Protein AF-A0A3D4CWJ9-F1 (afdb_monomer_lite)

Secondary structure (DSSP, 8-state):
-HHHHHHHHHHHHHTT-HHHHHHHHHHHHHHS-S-HHHHHHHHHHHHHHHHHHHHTT-HHHHHHHHHHHGGGG-SGGGHHHHHHHHHHHHHHHHHTT-HHHHHHHHHHHHT-TTS-HHHHHHHHHHHHT-----------EEEEETTEEEEEETTTEEEEEE--S-STTEEEESSS-SEEEEEETTT-TT----GGGGS-S-EEEE--TT--------EEEEEEEE-SS-EEEEEEETTSTTT-EEEEEE-TTSEEEEEEE--SPPPTT--EEEEEEEE--SS--SEEEEETTTTEEPPTT----SSPEEEE-----TTS-----EEEE--TT----------S--SSEEEEEEE-TT-SBTTBEEEEEEE--TT--SHHHHHHHHHHHHSPPEEEEEEEEE----TT-SSSSSEETTTTEEEEEEEEEEEEE-TTS-EES-EEEEES-SS-S---EEETTEEPPTTSEEEEESSSSEEEEEE-SEE-TT-EEEEEE-

Foldseek 3Di:
DLVVLLLVLVVCVVVVNLVVSLVSLVVVLVVQDPDLVCLLSNLVSLQSNLVSCLVVVNNVSSLVSLVVSLVSQPDLLQLLVNLVSLLVNLLSCVVVVNNVSSVVSLVCNCPPPSHDNLSSVVSVCSSVVHPPPCPFQQFWDWDDDAQWIWTDRQLAKIWTFGFHDDPPQKGKGQDLDRTDFIAGCNQRVSRRDGLCVFPDDWDKDKPDVPDDDPPRGIKIKGWPFDDRAWTKIKIARPVCRQAWIWIWIAGSQQKIKIKIATHDDDDPDTWIKIKGKGFDDPPPFAWFKADLVVRDTDDAQDWAFFFIKIWGDPPRPDRPDPSFGKIKGFAGPQRWGQGFDFDPDPDRMTIGMTISVSAFAPRMGMMMIGGHDPVPSDSVVSSLVSCCLHPPWDKDFDQWAQAQPPPQNGPSRQQRRRNRAGEIEEGFKMKTFRAQHKHAWHKYKYFQYPDDDFFFKAKPNHGDDPSQWDWDDRDRGIIMITGHGIQGHRGMIMIGGD

Radius of gyration: 24.22 Å; chains: 1; bounding box: 71×52×70 Å

pLDDT: mean 76.11, std 17.02, range [34.53, 97.31]

Structure (mmCIF, N/CA/C/O backbone):
data_AF-A0A3D4CWJ9-F1
#
_entry.id   AF-A0A3D4CWJ9-F1
#
loop_
_atom_site.group_PDB
_atom_site.id
_atom_site.type_symbol
_atom_site.label_atom_id
_atom_site.label_alt_id
_atom_site.label_comp_id
_atom_site.label_asym_id
_atom_site.label_entity_id
_atom_site.label_seq_id
_atom_site.pdbx_PDB_ins_code
_atom_site.Cartn_x
_atom_site.Cartn_y
_atom_site.Cartn_z
_atom_site.occupancy
_atom_site.B_iso_or_equiv
_atom_site.auth_seq_id
_atom_site.auth_comp_id
_atom_site.auth_asym_id
_atom_site.auth_atom_id
_atom_site.pdbx_PDB_model_num
ATOM 1 N N . LEU A 1 1 ? 0.933 -3.999 29.091 1.00 61.34 1 LEU A N 1
ATOM 2 C CA . LEU A 1 1 ? -0.289 -4.318 29.863 1.00 61.34 1 LEU A CA 1
ATOM 3 C C . LEU A 1 1 ? -1.547 -4.002 29.061 1.00 61.34 1 LEU A C 1
ATOM 5 O O . LEU A 1 1 ? -2.254 -4.938 28.734 1.00 61.34 1 LEU A O 1
ATOM 9 N N . ALA A 1 2 ? -1.788 -2.756 28.640 1.00 64.12 2 ALA A N 1
ATOM 10 C CA . ALA A 1 2 ? -3.025 -2.423 27.921 1.00 64.12 2 ALA A CA 1
ATOM 11 C C . ALA A 1 2 ? -3.238 -3.139 26.573 1.00 64.12 2 ALA A C 1
ATOM 13 O O . ALA A 1 2 ? -4.336 -3.617 26.319 1.00 64.12 2 ALA A O 1
ATOM 14 N N . LEU A 1 3 ? -2.191 -3.301 25.755 1.00 63.56 3 LEU A N 1
ATOM 15 C CA . LEU A 1 3 ? -2.277 -4.101 24.521 1.00 63.56 3 LEU A CA 1
ATOM 16 C C . LEU A 1 3 ? -2.642 -5.571 24.803 1.00 63.56 3 LEU A C 1
ATOM 18 O O . LEU A 1 3 ? -3.486 -6.137 24.122 1.00 63.56 3 LEU A O 1
ATOM 22 N N . ILE A 1 4 ? -2.093 -6.152 25.877 1.00 64.56 4 ILE A N 1
ATOM 23 C CA . ILE A 1 4 ? -2.408 -7.525 26.312 1.00 64.56 4 ILE A CA 1
ATOM 24 C C . ILE A 1 4 ? -3.885 -7.643 26.689 1.00 64.56 4 ILE A C 1
ATOM 26 O O . ILE A 1 4 ? -4.544 -8.615 26.340 1.00 64.56 4 ILE A O 1
ATOM 30 N N . ALA A 1 5 ? -4.407 -6.663 27.427 1.00 70.12 5 ALA A N 1
ATOM 31 C CA . ALA A 1 5 ? -5.802 -6.684 27.840 1.00 70.12 5 ALA A CA 1
ATOM 32 C C . ALA A 1 5 ? -6.750 -6.502 26.654 1.00 70.12 5 ALA A C 1
ATOM 34 O O . ALA A 1 5 ? -7.782 -7.159 26.616 1.00 70.12 5 ALA A O 1
ATOM 35 N N . LEU A 1 6 ? -6.385 -5.687 25.657 1.00 72.12 6 LEU A N 1
ATOM 36 C CA . LEU A 1 6 ? -7.125 -5.598 24.395 1.00 72.12 6 LEU A CA 1
ATOM 37 C C . LEU A 1 6 ? -7.187 -6.957 23.677 1.00 72.12 6 LEU A C 1
ATOM 39 O O . LEU A 1 6 ? -8.266 -7.376 23.262 1.00 72.12 6 LEU A O 1
ATOM 43 N N . GLU A 1 7 ? -6.062 -7.672 23.582 1.00 64.94 7 GLU A N 1
ATOM 44 C CA . GLU A 1 7 ? -6.007 -9.018 22.988 1.00 64.94 7 GLU A CA 1
ATOM 45 C C . GLU A 1 7 ? -6.867 -10.025 23.764 1.00 64.94 7 GLU A C 1
ATOM 47 O O . GLU A 1 7 ? -7.650 -10.786 23.189 1.00 64.94 7 GLU A O 1
ATOM 52 N N . ARG A 1 8 ? -6.740 -10.023 25.093 1.00 71.94 8 ARG A N 1
ATOM 53 C CA . ARG A 1 8 ? -7.455 -10.958 25.961 1.00 71.94 8 ARG A CA 1
ATOM 54 C C . ARG A 1 8 ? -8.953 -10.683 25.997 1.00 71.94 8 ARG A C 1
ATOM 56 O O . ARG A 1 8 ? -9.730 -11.635 25.987 1.00 71.94 8 ARG A O 1
ATOM 63 N N . ALA A 1 9 ? -9.364 -9.418 25.983 1.00 76.12 9 ALA A N 1
ATOM 64 C CA . ALA A 1 9 ? -10.767 -9.028 25.936 1.00 76.12 9 ALA A CA 1
ATOM 65 C C . ALA A 1 9 ? -11.474 -9.567 24.684 1.00 76.12 9 ALA A C 1
ATOM 67 O O . ALA A 1 9 ? -12.615 -10.017 24.770 1.00 76.12 9 ALA A O 1
ATOM 68 N N . GLU A 1 10 ? -10.794 -9.596 23.537 1.00 68.38 10 GLU A N 1
ATOM 69 C CA . GLU A 1 10 ? -11.353 -10.165 22.308 1.00 68.38 10 GLU A CA 1
ATOM 70 C C . GLU A 1 10 ? -11.470 -11.691 22.372 1.00 68.38 10 GLU A C 1
ATOM 72 O O . GLU A 1 10 ? -12.511 -12.244 22.022 1.00 68.38 10 GLU A O 1
ATOM 77 N N . LEU A 1 11 ? -10.440 -12.381 22.871 1.00 73.44 11 LEU A N 1
ATOM 78 C CA . LEU A 1 11 ? -10.494 -13.829 23.108 1.00 73.44 11 LEU A CA 1
ATOM 79 C C . LEU A 1 11 ? -11.645 -14.194 24.050 1.00 73.44 11 LEU A C 1
ATOM 81 O O . LEU A 1 11 ? -12.435 -15.091 23.768 1.00 73.44 11 LEU A O 1
ATOM 85 N N . LEU A 1 12 ? -11.775 -13.465 25.158 1.00 78.81 12 LEU A N 1
ATOM 86 C CA . LEU A 1 12 ? -12.877 -13.635 26.099 1.00 78.81 12 LEU A CA 1
ATOM 87 C C . LEU A 1 12 ? -14.226 -13.367 25.427 1.00 78.81 12 LEU A C 1
ATOM 89 O O . LEU A 1 12 ? -15.170 -14.123 25.645 1.00 78.81 12 LEU A O 1
ATOM 93 N N . HIS A 1 13 ? -14.316 -12.351 24.570 1.00 78.25 13 HIS A N 1
ATOM 94 C CA . HIS A 1 13 ? -15.526 -12.075 23.807 1.00 78.25 13 HIS A CA 1
ATOM 95 C C . HIS A 1 13 ? -15.912 -13.228 22.868 1.00 78.25 13 HIS A C 1
ATOM 97 O O . HIS A 1 13 ? -17.069 -13.646 22.881 1.00 78.25 13 HIS A O 1
ATOM 103 N N . GLN A 1 14 ? -14.959 -13.781 22.113 1.00 78.94 14 GLN A N 1
ATOM 104 C CA . GLN A 1 14 ? -15.184 -14.932 21.226 1.00 78.94 14 GLN A CA 1
ATOM 105 C C . GLN A 1 14 ? -15.648 -16.179 21.991 1.00 78.94 14 GLN A C 1
ATOM 107 O O . GLN A 1 14 ? -16.429 -16.971 21.474 1.00 78.94 14 GLN A O 1
ATOM 112 N N . LEU A 1 15 ? -15.220 -16.320 23.246 1.00 84.06 15 LEU A N 1
ATOM 113 C CA . LEU A 1 15 ? -15.647 -17.384 24.157 1.00 84.06 15 LEU A CA 1
ATOM 114 C C . LEU A 1 15 ? -16.984 -17.087 24.869 1.00 84.06 15 LEU A C 1
ATOM 116 O O . LEU A 1 15 ? -17.363 -17.820 25.779 1.00 84.06 15 LEU A O 1
ATOM 120 N N . GLY A 1 16 ? -17.687 -16.005 24.513 1.00 84.00 16 GLY A N 1
ATOM 121 C CA . GLY A 1 16 ? -18.951 -15.599 25.142 1.00 84.00 16 GLY A CA 1
ATOM 122 C C . GLY A 1 16 ? -18.799 -14.947 26.525 1.00 84.00 16 GLY A C 1
ATOM 123 O O . GLY A 1 16 ? -19.790 -14.663 27.192 1.00 84.00 16 GLY A O 1
ATOM 124 N N . ARG A 1 17 ? -17.571 -14.658 26.966 1.00 87.00 17 ARG A N 1
ATOM 125 C CA . ARG A 1 17 ? -17.229 -14.129 28.300 1.00 87.00 17 ARG A CA 1
ATOM 126 C C . ARG A 1 17 ? -17.071 -12.603 28.283 1.00 87.00 17 ARG A C 1
ATOM 128 O O . ARG A 1 17 ? -16.096 -12.052 28.790 1.00 87.00 17 ARG A O 1
ATOM 135 N N . GLY A 1 18 ? -18.041 -11.903 27.691 1.00 85.19 18 GLY A N 1
ATOM 136 C CA . GLY A 1 18 ? -17.979 -10.449 27.471 1.00 85.19 18 GLY A CA 1
ATOM 137 C C . GLY A 1 18 ? -17.886 -9.603 28.751 1.00 85.19 18 GLY A C 1
ATOM 138 O O . GLY A 1 18 ? -17.205 -8.583 28.758 1.00 85.19 18 GLY A O 1
ATOM 139 N N . VAL A 1 19 ? -18.509 -10.039 29.850 1.00 87.44 19 VAL A N 1
ATOM 140 C CA . VAL A 1 19 ? -18.444 -9.333 31.146 1.00 87.44 19 VAL A CA 1
ATOM 141 C C . VAL A 1 19 ? -17.033 -9.383 31.735 1.00 87.44 19 VAL A C 1
ATOM 143 O O . VAL A 1 19 ? -16.529 -8.384 32.244 1.00 87.44 19 VAL A O 1
ATOM 146 N N . GLU A 1 20 ? -16.364 -10.531 31.622 1.00 88.25 20 GLU A N 1
ATOM 147 C CA . GLU A 1 20 ? -14.976 -10.670 32.065 1.00 88.25 20 GLU A CA 1
ATOM 148 C C . GLU A 1 20 ? -14.032 -9.814 31.223 1.00 88.25 20 GLU A C 1
ATOM 150 O O . GLU A 1 20 ? -13.148 -9.165 31.776 1.00 88.25 20 GLU A O 1
ATOM 155 N N . ALA A 1 21 ? -14.270 -9.753 29.909 1.00 87.75 21 ALA A N 1
ATOM 156 C CA . ALA A 1 21 ? -13.533 -8.881 29.005 1.00 87.75 21 ALA A CA 1
ATOM 157 C C . ALA A 1 21 ? -13.647 -7.401 29.413 1.00 87.75 21 ALA A C 1
ATOM 159 O O . ALA A 1 21 ? -12.638 -6.706 29.469 1.00 87.75 21 ALA A O 1
ATOM 160 N N . ILE A 1 22 ? -14.854 -6.926 29.751 1.00 89.69 22 ILE A N 1
ATOM 161 C CA . ILE A 1 22 ? -15.070 -5.550 30.229 1.00 89.69 22 ILE A CA 1
ATOM 162 C C . ILE A 1 22 ? -14.282 -5.294 31.519 1.00 89.69 22 ILE A C 1
ATOM 164 O O . ILE A 1 22 ? -13.558 -4.305 31.594 1.00 89.69 22 ILE A O 1
ATOM 168 N N . ARG A 1 23 ? -14.365 -6.203 32.499 1.00 88.88 23 ARG A N 1
ATOM 169 C CA . ARG A 1 23 ? -13.678 -6.058 33.792 1.00 88.88 23 ARG A CA 1
ATOM 170 C C . ARG A 1 23 ? -12.157 -5.947 33.638 1.00 88.88 23 ARG A C 1
ATOM 172 O O . ARG A 1 23 ? -11.531 -5.143 34.321 1.00 88.88 23 ARG A O 1
ATOM 179 N N . GLU A 1 24 ? -11.560 -6.727 32.737 1.00 86.62 24 GLU A N 1
ATOM 180 C CA . GLU A 1 24 ? -10.115 -6.650 32.473 1.00 86.62 24 GLU A CA 1
ATOM 181 C C . GLU A 1 24 ? -9.700 -5.327 31.821 1.00 86.62 24 GLU A C 1
ATOM 183 O O . GLU A 1 24 ? -8.648 -4.772 32.147 1.00 86.62 24 GLU A O 1
ATOM 188 N N . LEU A 1 25 ? -10.526 -4.794 30.917 1.00 88.19 25 LEU A N 1
ATOM 189 C CA . LEU A 1 25 ? -10.272 -3.487 30.312 1.00 88.19 25 LEU A CA 1
ATOM 190 C C . LEU A 1 25 ? -10.418 -2.353 31.339 1.00 88.19 25 LEU A C 1
ATOM 192 O O . LEU A 1 25 ? -9.608 -1.425 31.325 1.00 88.19 25 LEU A O 1
ATOM 196 N N . GLU A 1 26 ? -11.390 -2.439 32.252 1.00 89.94 26 GLU A N 1
ATOM 197 C CA . GLU A 1 26 ? -11.558 -1.488 33.360 1.00 89.94 26 GLU A CA 1
ATOM 198 C C . GLU A 1 26 ? -10.330 -1.473 34.281 1.00 89.94 26 GLU A C 1
ATOM 200 O O . GLU A 1 26 ? -9.806 -0.400 34.583 1.00 89.94 26 GLU A O 1
ATOM 205 N N . GLU A 1 27 ? -9.817 -2.646 34.667 1.00 87.88 27 GLU A N 1
ATOM 206 C CA . GLU A 1 27 ? -8.606 -2.763 35.489 1.00 87.88 27 GLU A CA 1
ATOM 207 C C . GLU A 1 27 ? -7.409 -2.089 34.808 1.00 87.88 27 GLU A C 1
ATOM 209 O O . GLU A 1 27 ? -6.718 -1.269 35.413 1.00 87.88 27 GLU A O 1
ATOM 214 N N . VAL A 1 28 ? -7.212 -2.334 33.511 1.00 85.94 28 VAL A N 1
ATOM 215 C CA . VAL A 1 28 ? -6.144 -1.682 32.748 1.00 85.94 28 VAL A CA 1
ATOM 216 C C . VAL A 1 28 ? -6.298 -0.169 32.698 1.00 85.94 28 VAL A C 1
ATOM 218 O O . VAL A 1 28 ? -5.291 0.531 32.827 1.00 85.94 28 VAL A O 1
ATOM 221 N N . LEU A 1 29 ? -7.515 0.357 32.537 1.00 85.88 29 LEU A N 1
ATOM 222 C CA . LEU A 1 29 ? -7.738 1.804 32.504 1.00 85.88 29 LEU A CA 1
ATOM 223 C C . LEU A 1 29 ? -7.276 2.485 33.797 1.00 85.88 29 LEU A C 1
ATOM 225 O O . LEU A 1 29 ? -6.754 3.595 33.720 1.00 85.88 29 LEU A O 1
ATOM 229 N N . THR A 1 30 ? -7.385 1.819 34.953 1.00 85.06 30 THR A N 1
ATOM 230 C CA . THR A 1 30 ? -6.894 2.365 36.235 1.00 85.06 30 THR A CA 1
ATOM 231 C C . THR A 1 30 ? -5.369 2.479 36.309 1.00 85.06 30 THR A C 1
ATOM 233 O O . THR A 1 30 ? -4.848 3.289 37.071 1.00 85.06 30 THR A O 1
ATOM 236 N N . THR A 1 31 ? -4.648 1.703 35.495 1.00 81.62 31 THR A N 1
ATOM 237 C CA . THR A 1 31 ? -3.175 1.694 35.455 1.00 81.62 31 THR A CA 1
ATOM 238 C C . THR A 1 31 ? -2.585 2.674 34.441 1.00 81.62 31 THR A C 1
ATOM 240 O O . THR A 1 31 ? -1.382 2.935 34.460 1.00 81.62 31 THR A O 1
ATOM 243 N N . LEU A 1 32 ? -3.405 3.206 33.529 1.00 79.00 32 LEU A N 1
ATOM 244 C CA . LEU A 1 32 ? -2.961 4.139 32.498 1.00 79.00 32 LEU A CA 1
ATOM 245 C C . LEU A 1 32 ? -2.967 5.571 33.044 1.00 79.00 32 LEU A C 1
ATOM 247 O O . LEU A 1 32 ? -4.022 6.152 33.282 1.00 79.00 32 LEU A O 1
ATOM 251 N N . GLU A 1 33 ? -1.779 6.156 33.203 1.00 71.50 33 GLU A N 1
ATOM 252 C CA . GLU A 1 33 ? -1.630 7.556 33.615 1.00 71.50 33 GLU A CA 1
ATOM 253 C C . GLU A 1 33 ? -2.208 8.525 32.569 1.00 71.50 33 GLU A C 1
ATOM 255 O O . GLU A 1 33 ? -2.034 8.310 31.366 1.00 71.50 33 GLU A O 1
ATOM 260 N N . ASP A 1 34 ? -2.781 9.650 33.013 1.00 65.06 34 ASP A N 1
ATOM 261 C CA . ASP A 1 34 ? -3.266 10.750 32.161 1.00 65.06 34 ASP A CA 1
ATOM 262 C C . ASP A 1 34 ? -2.113 11.586 31.569 1.00 65.06 34 ASP A C 1
ATOM 264 O O . ASP A 1 34 ? -1.989 12.794 31.767 1.00 65.06 34 ASP A O 1
ATOM 268 N N . ARG A 1 35 ? -1.232 10.930 30.809 1.00 64.94 35 ARG A N 1
ATOM 269 C CA . ARG A 1 35 ? -0.241 11.584 29.945 1.00 64.94 35 ARG A CA 1
ATOM 270 C C . ARG A 1 35 ? -0.738 11.583 28.508 1.00 64.94 35 ARG A C 1
ATOM 272 O O . ARG A 1 35 ? -1.362 10.619 28.065 1.00 64.94 35 ARG A O 1
ATOM 279 N N . ALA A 1 36 ? -0.361 12.606 27.740 1.00 58.94 36 ALA A N 1
ATOM 280 C CA . ALA A 1 36 ? -0.690 12.710 26.315 1.00 58.94 36 ALA A CA 1
ATOM 281 C C . ALA A 1 36 ? -0.328 11.436 25.520 1.00 58.94 36 ALA A C 1
ATOM 283 O O . ALA A 1 36 ? -1.096 11.001 24.667 1.00 58.94 36 ALA A O 1
ATOM 284 N N . LEU A 1 37 ? 0.784 10.777 25.871 1.00 58.09 37 LEU A N 1
ATOM 285 C CA . LEU A 1 37 ? 1.235 9.530 25.240 1.00 58.09 37 LEU A CA 1
ATOM 286 C C . LEU A 1 37 ? 0.283 8.335 25.476 1.00 58.09 37 LEU A C 1
ATOM 288 O O . LEU A 1 37 ? 0.206 7.435 24.646 1.00 58.09 37 LEU A O 1
ATOM 292 N N . HIS A 1 38 ? -0.456 8.316 26.591 1.00 71.31 38 HIS A N 1
ATOM 293 C CA . HIS A 1 38 ? -1.425 7.260 26.912 1.00 71.31 38 HIS A CA 1
ATOM 294 C C . HIS A 1 38 ? -2.851 7.602 26.471 1.00 71.31 38 HIS A C 1
ATOM 296 O O . HIS A 1 38 ? -3.694 6.708 26.435 1.00 71.31 38 HIS A O 1
ATOM 302 N N . ALA A 1 39 ? -3.131 8.856 26.097 1.00 74.50 39 ALA A N 1
ATOM 303 C CA . ALA A 1 39 ? -4.467 9.307 25.712 1.00 74.50 39 ALA A CA 1
ATOM 304 C C . ALA A 1 39 ? -5.046 8.486 24.549 1.00 74.50 39 ALA A C 1
ATOM 306 O O . ALA A 1 39 ? -6.200 8.058 24.604 1.00 74.50 39 ALA A O 1
ATOM 307 N N . ARG A 1 40 ? -4.230 8.195 23.528 1.00 78.62 40 ARG A N 1
ATOM 308 C CA . ARG A 1 40 ? -4.616 7.341 22.398 1.00 78.62 40 ARG A CA 1
ATOM 309 C C . ARG A 1 40 ? -4.955 5.916 22.846 1.00 78.62 40 ARG A C 1
ATOM 311 O O . ARG A 1 40 ? -6.039 5.424 22.554 1.00 78.62 40 ARG A O 1
ATOM 318 N N . LEU A 1 41 ? -4.053 5.277 23.588 1.00 77.50 41 LEU A N 1
ATOM 319 C CA . LEU A 1 41 ? -4.216 3.896 24.050 1.00 77.50 41 LEU A CA 1
ATOM 320 C C . LEU A 1 41 ? -5.426 3.745 24.985 1.00 77.50 41 LEU A C 1
ATOM 322 O O . LEU A 1 41 ? -6.201 2.803 24.856 1.00 77.50 41 LEU A O 1
ATOM 326 N N . LYS A 1 42 ? -5.640 4.720 25.875 1.00 83.25 42 LYS A N 1
ATOM 327 C CA . LYS A 1 42 ? -6.828 4.811 26.734 1.00 83.25 42 LYS A CA 1
ATOM 328 C C . LYS A 1 42 ? -8.110 4.858 25.897 1.00 83.25 42 LYS A C 1
ATOM 330 O O . LYS A 1 42 ? -9.065 4.147 26.189 1.00 83.25 42 LYS A O 1
ATOM 335 N N . ASN A 1 43 ? -8.114 5.644 24.822 1.00 86.75 43 ASN A N 1
ATOM 336 C CA . ASN A 1 43 ? -9.241 5.749 23.895 1.00 86.75 43 ASN A CA 1
ATOM 337 C C . ASN A 1 43 ? -9.491 4.472 23.080 1.00 86.75 43 ASN A C 1
ATOM 339 O O . ASN A 1 43 ? -10.643 4.141 22.801 1.00 86.75 43 ASN A O 1
ATOM 343 N N . GLU A 1 44 ? -8.440 3.742 22.711 1.00 83.81 44 GLU A N 1
ATOM 344 C CA . GLU A 1 44 ? -8.569 2.432 22.063 1.00 83.81 44 GLU A CA 1
ATOM 345 C C . GLU A 1 44 ? -9.198 1.401 23.016 1.00 83.81 44 GLU A C 1
ATOM 347 O O . GLU A 1 44 ? -10.124 0.688 22.622 1.00 83.81 44 GLU A O 1
ATOM 352 N N . VAL A 1 45 ? -8.769 1.385 24.285 1.00 86.31 45 VAL A N 1
ATOM 353 C CA . VAL A 1 45 ? -9.361 0.551 25.347 1.00 86.31 45 VAL A CA 1
ATOM 354 C C . VAL A 1 45 ? -10.829 0.908 25.584 1.00 86.31 45 VAL A C 1
ATOM 356 O O . VAL A 1 45 ? -11.681 0.020 25.578 1.00 86.31 45 VAL A O 1
ATOM 359 N N . LEU A 1 46 ? -11.154 2.198 25.710 1.00 90.38 46 LEU A N 1
ATOM 360 C CA . LEU A 1 46 ? -12.533 2.670 25.878 1.00 90.38 46 LEU A CA 1
ATOM 361 C C . LEU A 1 46 ? -13.417 2.305 24.681 1.00 90.38 46 LEU A C 1
ATOM 363 O O . LEU A 1 46 ? -14.556 1.884 24.870 1.00 90.38 46 LEU A O 1
ATOM 367 N N . LEU A 1 47 ? -12.893 2.385 23.455 1.00 90.12 47 LEU A N 1
ATOM 368 C CA . LEU A 1 47 ? -13.620 1.963 22.260 1.00 90.12 47 LEU A CA 1
ATOM 369 C C . LEU A 1 47 ? -13.894 0.454 22.252 1.00 90.12 47 LEU A C 1
ATOM 371 O O . LEU A 1 47 ? -15.002 0.040 21.912 1.00 90.12 47 LEU A O 1
ATOM 375 N N . ALA A 1 48 ? -12.915 -0.380 22.611 1.00 87.62 48 ALA A N 1
ATOM 376 C CA . ALA A 1 48 ? -13.119 -1.825 22.725 1.00 87.62 48 ALA A CA 1
ATOM 377 C C . ALA A 1 48 ? -14.172 -2.157 23.794 1.00 87.62 48 ALA A C 1
ATOM 379 O O . ALA A 1 48 ? -15.108 -2.916 23.539 1.00 87.62 48 ALA A O 1
ATOM 380 N N . MET A 1 49 ? -14.070 -1.512 24.953 1.00 90.44 49 MET A N 1
ATOM 381 C CA . MET A 1 49 ? -14.994 -1.680 26.067 1.00 90.44 49 MET A CA 1
ATOM 382 C C . MET A 1 49 ? -16.423 -1.241 25.710 1.00 90.44 49 MET A C 1
ATOM 384 O O . MET A 1 49 ? -17.372 -1.979 25.966 1.00 90.44 49 MET A O 1
ATOM 388 N N . ALA A 1 50 ? -16.592 -0.101 25.033 1.00 90.50 50 ALA A N 1
ATOM 389 C CA . ALA A 1 50 ? -17.897 0.395 24.598 1.00 90.50 50 ALA A CA 1
ATOM 390 C C . ALA A 1 50 ? -18.603 -0.560 23.619 1.00 90.50 50 ALA A C 1
ATOM 392 O O . ALA A 1 50 ? -19.819 -0.743 23.704 1.00 90.50 50 ALA A O 1
ATOM 393 N N . LYS A 1 51 ? -17.857 -1.227 22.726 1.00 89.62 51 LYS A N 1
ATOM 394 C CA . LYS A 1 51 ? -18.416 -2.268 21.842 1.00 89.62 51 LYS A CA 1
ATOM 395 C C . LYS A 1 51 ? -18.974 -3.443 22.642 1.00 89.62 51 LYS A C 1
ATOM 397 O O . LYS A 1 51 ? -20.064 -3.925 22.339 1.00 89.62 51 LYS A O 1
ATOM 402 N N . LEU A 1 52 ? -18.234 -3.896 23.656 1.00 89.56 52 LEU A N 1
ATOM 403 C CA . LEU A 1 52 ? -18.655 -4.993 24.528 1.00 89.56 52 LEU A CA 1
ATOM 404 C C . LEU A 1 52 ? -19.885 -4.600 25.355 1.00 89.56 52 LEU A C 1
ATOM 406 O O . LEU A 1 52 ? -20.853 -5.353 25.383 1.00 89.56 52 LEU A O 1
ATOM 410 N N . MET A 1 53 ? -19.893 -3.398 25.939 1.00 91.88 53 MET A N 1
ATOM 411 C CA . MET A 1 53 ? -21.033 -2.851 26.691 1.00 91.88 53 MET A CA 1
ATOM 412 C C . MET A 1 53 ? -22.290 -2.728 25.824 1.00 91.88 53 MET A C 1
ATOM 414 O O . MET A 1 53 ? -23.369 -3.150 26.231 1.00 91.88 53 MET A O 1
ATOM 418 N N . SER A 1 54 ? -22.161 -2.206 24.600 1.00 88.75 54 SER A N 1
ATOM 419 C CA . SER A 1 54 ? -23.287 -2.098 23.666 1.00 88.75 54 SER A CA 1
ATOM 420 C C . SER A 1 54 ? -23.885 -3.470 23.334 1.00 88.75 54 SER A C 1
ATOM 422 O O . SER A 1 54 ? -25.107 -3.608 23.332 1.00 88.75 54 SER A O 1
ATOM 424 N N . ARG A 1 55 ? -23.047 -4.497 23.125 1.00 86.56 55 ARG A N 1
ATOM 425 C CA . ARG A 1 55 ? -23.492 -5.885 22.893 1.00 86.56 55 ARG A CA 1
ATOM 426 C C . ARG A 1 55 ? -24.116 -6.528 24.133 1.00 86.56 55 ARG A C 1
ATOM 428 O O . ARG A 1 55 ? -25.019 -7.343 23.993 1.00 86.56 55 ARG A O 1
ATOM 435 N N . ALA A 1 56 ? -23.658 -6.154 25.324 1.00 86.25 56 ALA A N 1
ATOM 436 C CA . ALA A 1 56 ? -24.197 -6.620 26.600 1.00 86.25 56 ALA A CA 1
ATOM 437 C C . ALA A 1 56 ? -25.526 -5.943 26.997 1.00 86.25 56 ALA A C 1
ATOM 439 O O . ALA A 1 56 ? -26.040 -6.205 28.080 1.00 86.25 56 ALA A O 1
ATOM 440 N N . GLY A 1 57 ? -26.091 -5.074 26.148 1.00 87.19 57 GLY A N 1
ATOM 441 C CA . GLY A 1 57 ? -27.335 -4.362 26.450 1.00 87.19 57 GLY A CA 1
ATOM 442 C C . GLY A 1 57 ? -27.147 -3.131 27.341 1.00 87.19 57 GLY A C 1
ATOM 443 O O . GLY A 1 57 ? -28.115 -2.637 27.913 1.00 87.19 57 GLY A O 1
ATOM 444 N N . GLU A 1 58 ? -25.928 -2.587 27.428 1.00 90.50 58 GLU A N 1
ATOM 445 C CA . GLU A 1 58 ? -25.598 -1.390 28.214 1.00 90.50 58 GLU A CA 1
ATOM 446 C C . GLU A 1 58 ? -25.248 -0.164 27.330 1.00 90.50 58 GLU A C 1
ATOM 448 O O . GLU A 1 58 ? -24.189 0.455 27.498 1.00 90.50 58 GLU A O 1
ATOM 453 N N . PRO A 1 59 ? -26.114 0.257 26.381 1.00 91.00 59 PRO A N 1
ATOM 454 C CA . PRO A 1 59 ? -25.782 1.304 25.411 1.00 91.00 59 PRO A CA 1
ATOM 455 C C . PRO A 1 59 ? -25.519 2.667 26.065 1.00 91.00 59 PRO A C 1
ATOM 457 O O . PRO A 1 59 ? -24.685 3.424 25.582 1.00 91.00 59 PRO A O 1
ATOM 460 N N . ARG A 1 60 ? -26.156 2.973 27.204 1.00 91.38 60 ARG A N 1
ATOM 461 C CA . ARG A 1 60 ? -25.927 4.232 27.938 1.00 91.38 60 ARG A CA 1
ATOM 462 C C . ARG A 1 60 ? -24.515 4.323 28.521 1.00 91.38 60 ARG A C 1
ATOM 464 O O . ARG A 1 60 ? -23.906 5.389 28.465 1.00 91.38 60 ARG A O 1
ATOM 471 N N . ARG A 1 61 ? -23.981 3.214 29.053 1.00 92.50 61 ARG A N 1
ATOM 472 C CA . ARG A 1 61 ? -22.592 3.154 29.543 1.00 92.50 61 ARG A CA 1
ATOM 473 C C . ARG A 1 61 ? -21.608 3.279 28.382 1.00 92.50 61 ARG A C 1
ATOM 475 O O . ARG A 1 61 ? -20.648 4.034 28.497 1.00 92.50 61 ARG A O 1
ATOM 482 N N . ALA A 1 62 ? -21.896 2.619 27.258 1.00 92.50 62 ALA A N 1
ATOM 483 C CA . ALA A 1 62 ? -21.092 2.719 26.043 1.00 92.50 62 ALA A CA 1
ATOM 484 C C . ALA A 1 62 ? -21.045 4.154 25.482 1.00 92.50 62 ALA A C 1
ATOM 486 O O . ALA A 1 62 ? -19.960 4.651 25.187 1.00 92.50 62 ALA A O 1
ATOM 487 N N . ILE A 1 63 ? -22.197 4.834 25.388 1.00 94.38 63 ILE A N 1
ATOM 488 C CA . ILE A 1 63 ? -22.282 6.235 24.947 1.00 94.38 63 ILE A CA 1
ATOM 489 C C . ILE A 1 63 ? -21.438 7.123 25.855 1.00 94.38 63 ILE A C 1
ATOM 491 O O . ILE A 1 63 ? -20.558 7.822 25.366 1.00 94.38 63 ILE A O 1
ATOM 495 N N . LYS A 1 64 ? -21.650 7.043 27.175 1.00 93.31 64 LYS A N 1
ATOM 496 C CA . LYS A 1 64 ? -20.902 7.855 28.140 1.00 93.31 64 LYS A CA 1
ATOM 497 C C . LYS A 1 64 ? -19.390 7.653 27.999 1.00 93.31 64 LYS A C 1
ATOM 499 O O . LYS A 1 64 ? -18.656 8.626 27.884 1.00 93.31 64 LYS A O 1
ATOM 504 N N . ALA A 1 65 ? -18.937 6.399 27.935 1.00 91.75 65 ALA A N 1
ATOM 505 C CA . ALA A 1 65 ? -17.518 6.072 27.809 1.00 91.75 65 ALA A CA 1
ATOM 506 C C . ALA A 1 65 ? -16.872 6.675 26.549 1.00 91.75 65 ALA A C 1
ATOM 508 O O . ALA A 1 65 ? -15.747 7.161 26.623 1.00 91.75 65 ALA A O 1
ATOM 509 N N . LEU A 1 66 ? -17.572 6.654 25.409 1.00 93.56 66 LEU A N 1
ATOM 510 C CA . LEU A 1 66 ? -17.069 7.216 24.152 1.00 93.56 66 LEU A CA 1
ATOM 511 C C . LEU A 1 66 ? -17.150 8.747 24.124 1.00 93.56 66 LEU A C 1
ATOM 513 O O . LEU A 1 66 ? -16.214 9.405 23.678 1.00 93.56 66 LEU A O 1
ATOM 517 N N . THR A 1 67 ? -18.247 9.336 24.602 1.00 93.56 67 THR A N 1
ATOM 518 C CA . THR A 1 67 ? -18.415 10.795 24.638 1.00 93.56 67 THR A CA 1
ATOM 519 C C . THR A 1 67 ? -17.373 11.452 25.540 1.00 93.56 67 THR A C 1
ATOM 521 O O . THR A 1 67 ? -16.741 12.424 25.125 1.00 93.56 67 THR A O 1
ATOM 524 N N . ASP A 1 68 ? -17.131 10.886 26.725 1.00 90.31 68 ASP A N 1
ATOM 525 C CA . ASP A 1 68 ? -16.158 11.413 27.689 1.00 90.31 68 ASP A CA 1
ATOM 526 C C . ASP A 1 68 ? -14.709 11.298 27.170 1.00 90.31 68 ASP A C 1
ATOM 528 O O . ASP A 1 68 ? -13.829 12.047 27.597 1.00 90.31 68 ASP A O 1
ATOM 532 N N . SER A 1 69 ? -14.443 10.386 26.227 1.00 89.69 69 SER A N 1
ATOM 533 C CA . SER A 1 69 ? -13.097 10.128 25.705 1.00 89.69 69 SER A CA 1
ATOM 534 C C . SER A 1 69 ? -12.719 10.989 24.494 1.00 89.69 69 SER A C 1
ATOM 536 O O . SER A 1 69 ? -11.540 11.310 24.312 1.00 89.69 69 SER A O 1
ATOM 538 N N . LEU A 1 70 ? -13.703 11.424 23.695 1.00 91.06 70 LEU A N 1
ATOM 539 C CA . LEU A 1 70 ? -13.501 12.227 22.480 1.00 91.06 70 LEU A CA 1
ATOM 540 C C . LEU A 1 70 ? -12.637 13.492 22.669 1.00 91.06 70 LEU A C 1
ATOM 542 O O . LEU A 1 70 ? -11.806 13.761 21.793 1.00 91.06 70 LEU A O 1
ATOM 546 N N . PRO A 1 71 ? -12.755 14.275 23.766 1.00 89.94 71 PRO A N 1
ATOM 547 C CA . PRO A 1 71 ? -11.940 15.475 23.958 1.00 89.94 71 PRO A CA 1
ATOM 548 C C . PRO A 1 71 ? -10.431 15.212 23.982 1.00 89.94 71 PRO A C 1
ATOM 550 O O . PRO A 1 71 ? -9.661 16.119 23.671 1.00 89.94 71 PRO A O 1
ATOM 553 N N . ALA A 1 72 ? -10.003 13.991 24.313 1.00 86.44 72 ALA A N 1
ATOM 554 C CA . ALA A 1 72 ? -8.596 13.607 24.326 1.00 86.44 72 ALA A CA 1
ATOM 555 C C . ALA A 1 72 ? -8.033 13.303 22.920 1.00 86.44 72 ALA A C 1
ATOM 557 O O . ALA A 1 72 ? -6.820 13.206 22.760 1.00 86.44 72 ALA A O 1
ATOM 558 N N . LEU A 1 73 ? -8.883 13.198 21.888 1.00 87.12 73 LEU A N 1
ATOM 559 C CA . LEU A 1 73 ? -8.496 12.874 20.506 1.00 87.12 73 LEU A CA 1
ATOM 560 C C . LEU A 1 73 ? -8.440 14.099 19.579 1.00 87.12 73 LEU A C 1
ATOM 562 O O . LEU A 1 73 ? -8.726 13.994 18.388 1.00 87.12 73 LEU A O 1
ATOM 566 N N . ARG A 1 74 ? -8.105 15.285 20.097 1.00 85.62 74 ARG A N 1
ATOM 567 C CA . ARG A 1 74 ? -8.103 16.549 19.326 1.00 85.62 74 ARG A CA 1
ATOM 568 C C . ARG A 1 74 ? -6.953 16.691 18.320 1.00 85.62 74 ARG A C 1
ATOM 570 O O . ARG A 1 74 ? -7.028 17.566 17.460 1.00 85.62 74 ARG A O 1
ATOM 577 N N . SER A 1 75 ? -5.901 15.880 18.421 1.00 83.25 75 SER A N 1
ATOM 578 C CA . SER A 1 75 ? -4.760 15.957 17.501 1.00 83.25 75 SER A CA 1
ATOM 579 C C . SER A 1 75 ? -5.096 15.381 16.123 1.00 83.25 75 SER A C 1
ATOM 581 O O . SER A 1 75 ? -5.895 14.450 16.002 1.00 83.25 75 SER A O 1
ATOM 583 N N . ALA A 1 76 ? -4.438 15.900 15.081 1.00 80.81 76 ALA A N 1
ATOM 584 C CA . ALA A 1 76 ? -4.598 15.406 13.712 1.00 80.81 76 ALA A CA 1
ATOM 585 C C . ALA A 1 76 ? -4.161 13.935 13.560 1.00 80.81 76 ALA A C 1
ATOM 587 O O . ALA A 1 76 ? -4.760 13.180 12.799 1.00 80.81 76 ALA A O 1
ATOM 588 N N . GLU A 1 77 ? -3.173 13.492 14.341 1.00 77.19 77 GLU A N 1
ATOM 589 C CA . GLU A 1 77 ? -2.729 12.091 14.402 1.00 77.19 77 GLU A CA 1
ATOM 590 C C . GLU A 1 77 ? -3.823 11.140 14.910 1.00 77.19 77 GLU A C 1
ATOM 592 O O . GLU A 1 77 ? -3.840 9.956 14.574 1.00 77.19 77 GLU A O 1
ATOM 597 N N . CYS A 1 78 ? -4.758 11.656 15.713 1.00 83.94 78 CYS A N 1
ATOM 598 C CA . CYS A 1 78 ? -5.886 10.903 16.246 1.00 83.94 78 CYS A CA 1
ATOM 599 C C . CYS A 1 78 ? -7.157 11.031 15.394 1.00 83.94 78 CYS A C 1
ATOM 601 O O . CYS A 1 78 ? -8.178 10.455 15.771 1.00 83.94 78 CYS A O 1
ATOM 603 N N . ALA A 1 79 ? -7.125 11.740 14.258 1.00 88.56 79 ALA A N 1
ATOM 604 C CA . ALA A 1 79 ? -8.311 12.007 13.440 1.00 88.56 79 ALA A CA 1
ATOM 605 C C . ALA A 1 79 ? -9.038 10.722 13.008 1.00 88.56 79 ALA A C 1
ATOM 607 O O . ALA A 1 79 ? -10.261 10.643 13.125 1.00 88.56 79 ALA A O 1
ATOM 608 N N . GLY A 1 80 ? -8.298 9.682 12.607 1.00 89.62 80 GLY A N 1
ATOM 609 C CA . GLY A 1 80 ? -8.880 8.383 12.262 1.00 89.62 80 GLY A CA 1
ATOM 610 C C . GLY A 1 80 ? -9.597 7.726 13.446 1.00 89.62 80 GLY A C 1
ATOM 611 O O . GLY A 1 80 ? -10.740 7.282 13.322 1.00 89.62 80 GLY A O 1
ATOM 612 N N . LEU A 1 81 ? -8.959 7.688 14.625 1.00 88.81 81 LEU A N 1
ATOM 613 C CA . LEU A 1 81 ? -9.556 7.114 15.839 1.00 88.81 81 LEU A CA 1
ATOM 614 C C . LEU A 1 81 ? -10.773 7.923 16.306 1.00 88.81 81 LEU A C 1
ATOM 616 O O . LEU A 1 81 ? -11.783 7.332 16.686 1.00 88.81 81 LEU A O 1
ATOM 620 N N . ARG A 1 82 ? -10.709 9.256 16.205 1.00 93.31 82 ARG A N 1
ATOM 621 C CA . ARG A 1 82 ? -11.826 10.164 16.487 1.00 93.31 82 ARG A CA 1
ATOM 622 C C . ARG A 1 82 ? -13.006 9.885 15.558 1.00 93.31 82 ARG A C 1
ATOM 624 O O . ARG A 1 82 ? -14.120 9.706 16.042 1.00 93.31 82 ARG A O 1
ATOM 631 N N . ALA A 1 83 ? -12.768 9.774 14.249 1.00 94.56 83 ALA A N 1
ATOM 632 C CA . ALA A 1 83 ? -13.801 9.428 13.273 1.00 94.56 83 ALA A CA 1
ATOM 633 C C . ALA A 1 83 ? -14.433 8.064 13.578 1.00 94.56 83 ALA A C 1
ATOM 635 O O . ALA A 1 83 ? -15.654 7.927 13.593 1.00 94.56 83 ALA A O 1
ATOM 636 N N . ARG A 1 84 ? -13.604 7.064 13.900 1.00 93.31 84 ARG A N 1
ATOM 637 C CA . ARG A 1 84 ? -14.061 5.718 14.261 1.00 93.31 84 ARG A CA 1
ATOM 638 C C . ARG A 1 84 ? -14.922 5.722 15.525 1.00 93.31 84 ARG A C 1
ATOM 640 O O . ARG A 1 84 ? -15.953 5.055 15.547 1.00 93.31 84 ARG A O 1
ATOM 647 N N . GLN A 1 85 ? -14.527 6.455 16.567 1.00 94.50 85 GLN A N 1
ATOM 648 C CA . GLN A 1 85 ? -15.320 6.587 17.794 1.00 94.50 85 GLN A CA 1
ATOM 649 C C . GLN A 1 85 ? -16.658 7.290 17.535 1.00 94.50 85 GLN A C 1
ATOM 651 O O . GLN A 1 85 ? -17.692 6.785 17.971 1.00 94.50 85 GLN A O 1
ATOM 656 N N . LYS A 1 86 ? -16.664 8.393 16.773 1.00 96.62 86 LYS A N 1
ATOM 657 C CA . LYS A 1 86 ? -17.902 9.086 16.374 1.00 96.62 86 LYS A CA 1
ATOM 658 C C . LYS A 1 86 ? -18.830 8.183 15.556 1.00 96.62 86 LYS A C 1
ATOM 660 O O . LYS A 1 86 ? -20.024 8.141 15.829 1.00 96.62 86 LYS A O 1
ATOM 665 N N . ALA A 1 87 ? -18.290 7.393 14.627 1.00 95.44 87 ALA A N 1
ATOM 666 C CA . ALA A 1 87 ? -19.069 6.428 13.851 1.00 95.44 87 ALA A CA 1
ATOM 667 C C . ALA A 1 87 ? -19.682 5.323 14.736 1.00 95.44 87 ALA A C 1
ATOM 669 O O . ALA A 1 87 ? -20.828 4.922 14.537 1.00 95.44 87 ALA A O 1
ATOM 670 N N . TRP A 1 88 ? -18.951 4.850 15.751 1.00 94.88 88 TRP A N 1
ATOM 671 C CA . TRP A 1 88 ? -19.490 3.908 16.740 1.00 94.88 88 TRP A CA 1
ATOM 672 C C . TRP A 1 88 ? -20.586 4.524 17.608 1.00 94.88 88 TRP A C 1
ATOM 674 O O . TRP A 1 88 ? -21.616 3.883 17.805 1.00 94.88 88 TRP A O 1
ATOM 684 N N . LEU A 1 89 ? -20.408 5.761 18.078 1.00 96.12 89 LEU A N 1
ATOM 685 C CA . LEU A 1 89 ? -21.459 6.504 18.778 1.00 96.12 89 LEU A CA 1
ATOM 686 C C . LEU A 1 89 ? -22.713 6.644 17.909 1.00 96.12 89 LEU A C 1
ATOM 688 O O . LEU A 1 89 ? -23.804 6.302 18.360 1.00 96.12 89 LEU A O 1
ATOM 692 N N . ALA A 1 90 ? -22.554 7.059 16.650 1.00 96.31 90 ALA A N 1
ATOM 693 C CA . ALA A 1 90 ? -23.657 7.195 15.703 1.00 96.31 90 ALA A CA 1
ATOM 694 C C . ALA A 1 90 ? -24.395 5.864 15.501 1.00 96.31 90 ALA A C 1
ATOM 696 O O . ALA A 1 90 ? -25.622 5.831 15.493 1.00 96.31 90 ALA A O 1
ATOM 697 N N . LYS A 1 91 ? -23.667 4.743 15.432 1.00 95.06 91 LYS A N 1
ATOM 698 C CA . LYS A 1 91 ? -24.259 3.403 15.336 1.00 95.06 91 LYS A CA 1
ATOM 699 C C . LYS A 1 91 ? -25.075 3.019 16.573 1.00 95.06 91 LYS A C 1
ATOM 701 O O . LYS A 1 91 ? -26.147 2.436 16.429 1.00 95.06 91 LYS A O 1
ATOM 706 N N . ILE A 1 92 ? -24.594 3.348 17.775 1.00 94.06 92 ILE A N 1
ATOM 707 C CA . ILE A 1 92 ? -25.334 3.091 19.020 1.00 94.06 92 ILE A CA 1
ATOM 708 C C . ILE A 1 92 ? -26.605 3.953 19.069 1.00 94.06 92 ILE A C 1
ATOM 710 O O . ILE A 1 92 ? -27.669 3.431 19.394 1.00 94.06 92 ILE A O 1
ATOM 714 N N . TYR A 1 93 ? -26.522 5.233 18.687 1.00 95.00 93 TYR A N 1
ATOM 715 C CA . TYR A 1 93 ? -27.688 6.120 18.608 1.00 95.00 93 TYR A CA 1
ATOM 716 C C . TYR A 1 93 ? -28.719 5.649 17.577 1.00 95.00 93 TYR A C 1
ATOM 718 O O . TYR A 1 93 ? -29.901 5.565 17.903 1.00 95.00 93 TYR A O 1
ATOM 726 N N . MET A 1 94 ? -28.286 5.236 16.381 1.00 93.12 94 MET A N 1
ATOM 727 C CA . MET A 1 94 ? -29.176 4.632 15.380 1.00 93.12 94 MET A CA 1
ATOM 728 C C . MET A 1 94 ? -29.904 3.402 15.930 1.00 93.12 94 MET A C 1
ATOM 730 O O . MET A 1 94 ? -31.112 3.276 15.748 1.00 93.12 94 MET A O 1
ATOM 734 N N . GLY A 1 95 ? -29.194 2.518 16.640 1.00 89.75 95 GLY A N 1
ATOM 735 C CA . GLY A 1 95 ? -29.794 1.342 17.278 1.00 89.75 95 GLY A CA 1
ATOM 736 C C . GLY A 1 95 ? -30.787 1.676 18.399 1.00 89.75 95 GLY A C 1
ATOM 737 O O . GLY A 1 95 ? -31.680 0.880 18.672 1.00 89.75 95 GLY A O 1
ATOM 738 N N . ALA A 1 96 ? -30.658 2.850 19.021 1.00 89.00 96 ALA A N 1
ATOM 739 C CA . ALA A 1 96 ? -31.576 3.359 20.039 1.00 89.00 96 ALA A CA 1
ATOM 740 C C . ALA A 1 96 ? -32.763 4.162 19.464 1.00 89.00 96 ALA A C 1
ATOM 742 O O . ALA A 1 96 ? -33.618 4.593 20.232 1.00 89.00 96 ALA A O 1
ATOM 743 N N . GLY A 1 97 ? -32.830 4.365 18.141 1.00 90.12 97 GLY A N 1
ATOM 744 C CA . GLY A 1 97 ? -33.857 5.187 17.483 1.00 90.12 97 GLY A CA 1
ATOM 745 C C . GLY A 1 97 ? -33.558 6.693 17.459 1.00 90.12 97 GLY A C 1
ATOM 746 O O . GLY A 1 97 ? -34.363 7.471 16.956 1.00 90.12 97 GLY A O 1
ATOM 747 N N . GLU A 1 98 ? -32.388 7.110 17.940 1.00 93.19 98 GLU A N 1
ATOM 748 C CA . GLU A 1 98 ? -31.963 8.507 18.082 1.00 93.19 98 GLU A CA 1
ATOM 749 C C . GLU A 1 98 ? -31.271 9.010 16.801 1.00 93.19 98 GLU A C 1
ATOM 751 O O . GLU A 1 98 ? -30.066 9.284 16.768 1.00 93.19 98 GLU A O 1
ATOM 756 N N . ARG A 1 99 ? -32.025 9.078 15.697 1.00 93.81 99 ARG A N 1
ATOM 757 C CA . ARG A 1 99 ? -31.470 9.355 14.358 1.00 93.81 99 ARG A CA 1
ATOM 758 C C . ARG A 1 99 ? -30.781 10.719 14.258 1.00 93.81 99 ARG A C 1
ATOM 760 O O . ARG A 1 99 ? -29.721 10.809 13.641 1.00 93.81 99 ARG A O 1
ATOM 767 N N . ASP A 1 100 ? -31.338 11.754 14.878 1.00 95.31 100 ASP A N 1
ATOM 768 C CA . ASP A 1 100 ? -30.807 13.121 14.783 1.00 95.31 100 ASP A CA 1
ATOM 769 C C . ASP A 1 100 ? -29.411 13.237 15.411 1.00 95.31 100 ASP A C 1
ATOM 771 O O . ASP A 1 100 ? -28.519 13.887 14.858 1.00 95.31 100 ASP A O 1
ATOM 775 N N . TRP A 1 101 ? -29.178 12.523 16.516 1.00 95.38 101 TRP A N 1
ATOM 776 C CA . TRP A 1 101 ? -27.864 12.432 17.153 1.00 95.38 101 TRP A CA 1
ATOM 777 C C . TRP A 1 101 ? -26.847 11.714 16.266 1.00 95.38 101 TRP A C 1
ATOM 779 O O . TRP A 1 101 ? -25.701 12.151 16.149 1.00 95.38 101 TRP A O 1
ATOM 789 N N . ALA A 1 102 ? -27.262 10.636 15.597 1.00 95.31 102 ALA A N 1
ATOM 790 C CA . ALA A 1 102 ? -26.396 9.915 14.672 1.00 95.31 102 ALA A CA 1
ATOM 791 C C . ALA A 1 102 ? -26.005 10.761 13.449 1.00 95.31 102 ALA A C 1
ATOM 793 O O . ALA A 1 102 ? -24.832 10.780 13.077 1.00 95.31 102 ALA A O 1
ATOM 794 N N . VAL A 1 103 ? -26.959 11.486 12.855 1.00 96.31 103 VAL A N 1
ATOM 795 C CA . VAL A 1 103 ? -26.698 12.398 11.727 1.00 96.31 103 VAL A CA 1
ATOM 796 C C . VAL A 1 103 ? -25.767 13.526 12.158 1.00 96.31 103 VAL A C 1
ATOM 798 O O . VAL A 1 103 ? -24.787 13.794 11.469 1.00 96.31 103 VAL A O 1
ATOM 801 N N . SER A 1 104 ? -26.003 14.119 13.331 1.00 97.31 104 SER A N 1
ATOM 802 C CA . SER A 1 104 ? -25.144 15.180 13.874 1.00 97.31 104 SER A CA 1
ATOM 803 C C . SER A 1 104 ? -23.684 14.725 13.984 1.00 97.31 104 SER A C 1
ATOM 805 O O . SER A 1 104 ? -22.780 15.427 13.540 1.00 97.31 104 SER A O 1
ATOM 807 N N . LEU A 1 105 ? -23.440 13.504 14.476 1.00 97.12 105 LEU A N 1
ATOM 808 C CA . LEU A 1 105 ? -22.091 12.931 14.559 1.00 97.12 105 LEU A CA 1
ATOM 809 C C . LEU A 1 105 ? -21.442 12.694 13.187 1.00 97.12 105 LEU A C 1
ATOM 811 O O . LEU A 1 105 ? -20.228 12.854 13.054 1.00 97.12 105 LEU A O 1
ATOM 815 N N . LEU A 1 106 ? -22.216 12.301 12.173 1.00 96.81 106 LEU A N 1
ATOM 816 C CA . LEU A 1 106 ? -21.711 12.121 10.809 1.00 96.81 106 LEU A CA 1
ATOM 817 C C . LEU A 1 106 ? -21.370 13.466 10.148 1.00 96.81 106 LEU A C 1
ATOM 819 O O . LEU A 1 106 ? -20.323 13.575 9.510 1.00 96.81 106 LEU A O 1
ATOM 823 N N . GLU A 1 107 ? -22.186 14.503 10.349 1.00 97.25 107 GLU A N 1
ATOM 824 C CA . GLU A 1 107 ? -21.880 15.863 9.882 1.00 97.25 107 GLU A CA 1
ATOM 825 C C . GLU A 1 107 ? -20.648 16.437 10.590 1.00 97.25 107 GLU A C 1
ATOM 827 O O . GLU A 1 107 ? -19.784 17.041 9.954 1.00 97.25 107 GLU A O 1
ATOM 832 N N . GLU A 1 108 ? -20.485 16.165 11.887 1.00 96.25 108 GLU A N 1
ATOM 833 C CA . GLU A 1 108 ? -19.257 16.517 12.596 1.00 96.25 108 GLU A CA 1
ATOM 834 C C . GLU A 1 108 ? -18.015 15.829 12.013 1.00 96.25 108 GLU A C 1
ATOM 836 O O . GLU A 1 108 ? -16.938 16.412 12.067 1.00 96.25 108 GLU A O 1
ATOM 841 N N . ILE A 1 109 ? -18.119 14.599 11.493 1.00 95.75 109 ILE A N 1
ATOM 842 C CA . ILE A 1 109 ? -17.007 13.940 10.783 1.00 95.75 109 ILE A CA 1
ATOM 843 C C . ILE A 1 109 ? -16.759 14.631 9.437 1.00 95.75 109 ILE A C 1
ATOM 845 O O . ILE A 1 109 ? -15.608 14.852 9.066 1.00 95.75 109 ILE A O 1
ATOM 849 N N . ARG A 1 110 ? -17.825 14.972 8.702 1.00 94.69 110 ARG A N 1
ATOM 850 C CA . ARG A 1 110 ? -17.744 15.606 7.377 1.00 94.69 110 ARG A CA 1
ATOM 851 C C . ARG A 1 110 ? -17.071 16.978 7.421 1.00 94.69 110 ARG A C 1
ATOM 853 O O . ARG A 1 110 ? -16.326 17.316 6.505 1.00 94.69 110 ARG A O 1
ATOM 860 N N . HIS A 1 111 ? -17.351 17.756 8.462 1.00 94.25 111 HIS A N 1
ATOM 861 C CA . HIS A 1 111 ? -16.893 19.138 8.600 1.00 94.25 111 HIS A CA 1
ATOM 862 C C . HIS A 1 111 ? -15.638 19.301 9.469 1.00 94.25 111 HIS A C 1
ATOM 864 O O . HIS A 1 111 ? -15.190 20.426 9.688 1.00 94.25 111 HIS A O 1
ATOM 870 N N . ASP A 1 112 ? -15.049 18.207 9.956 1.00 91.00 112 ASP A N 1
ATOM 871 C CA . ASP A 1 112 ? -13.814 18.260 10.734 1.00 91.00 112 ASP A CA 1
ATOM 872 C C . ASP A 1 112 ? -12.602 18.520 9.816 1.00 91.00 112 ASP A C 1
ATOM 874 O O . ASP A 1 112 ? -12.270 17.674 8.982 1.00 91.00 112 ASP A O 1
ATOM 878 N N . PRO A 1 113 ? -11.883 19.649 9.972 1.00 87.38 113 PRO A N 1
ATOM 879 C CA . PRO A 1 113 ? -10.790 20.023 9.074 1.00 87.38 113 PRO A CA 1
ATOM 880 C C . PRO A 1 113 ? -9.568 19.098 9.165 1.00 87.38 113 PRO A C 1
ATOM 882 O O . PRO A 1 113 ? -8.696 19.149 8.301 1.00 87.38 113 PRO A O 1
ATOM 885 N N . GLN A 1 114 ? -9.466 18.262 10.204 1.00 86.50 114 GLN A N 1
ATOM 886 C CA . GLN A 1 114 ? -8.382 17.285 10.343 1.00 86.50 114 GLN A CA 1
ATOM 887 C C . GLN A 1 114 ? -8.753 15.911 9.762 1.00 86.50 114 GLN A C 1
ATOM 889 O O . GLN A 1 114 ? -7.908 15.014 9.720 1.00 86.50 114 GLN A O 1
ATOM 894 N N . MET A 1 115 ? -10.004 15.713 9.337 1.00 88.62 115 MET A N 1
ATOM 895 C CA . MET A 1 115 ? -10.473 14.465 8.747 1.00 88.62 115 MET A CA 1
ATOM 896 C C . MET A 1 115 ? -10.526 14.581 7.225 1.00 88.62 115 MET A C 1
ATOM 898 O O . MET A 1 115 ? -11.059 15.523 6.654 1.00 88.62 115 MET A O 1
ATOM 902 N N . SER A 1 116 ? -9.994 13.574 6.533 1.00 82.88 116 SER A N 1
ATOM 903 C CA . SER A 1 116 ? -10.196 13.452 5.088 1.00 82.88 116 SER A CA 1
ATOM 904 C C . SER A 1 116 ? -11.644 13.047 4.748 1.00 82.88 116 SER A C 1
ATOM 906 O O . SER A 1 116 ? -12.263 12.324 5.536 1.00 82.88 116 SER A O 1
ATOM 908 N N . PRO A 1 117 ? -12.154 13.384 3.542 1.00 84.81 117 PRO A N 1
ATOM 909 C CA . PRO A 1 117 ? -13.473 12.949 3.060 1.00 84.81 117 PRO A CA 1
ATOM 910 C C . PRO A 1 117 ? -13.724 11.437 3.162 1.00 84.81 117 PRO A C 1
ATOM 912 O O . PRO A 1 117 ? -14.861 11.006 3.333 1.00 84.81 117 PRO A O 1
ATOM 915 N N . ARG A 1 118 ? -12.659 10.620 3.123 1.00 87.06 118 ARG A N 1
ATOM 916 C CA . ARG A 1 118 ? -12.752 9.168 3.320 1.00 87.06 118 ARG A CA 1
ATOM 917 C C . ARG A 1 118 ? -13.373 8.819 4.671 1.00 87.06 118 ARG A C 1
ATOM 919 O O . ARG A 1 118 ? -14.182 7.901 4.727 1.00 87.06 118 ARG A O 1
ATOM 926 N N . HIS A 1 119 ? -12.999 9.513 5.749 1.00 91.50 119 HIS A N 1
ATOM 927 C CA . HIS A 1 119 ? -13.509 9.199 7.086 1.00 91.50 119 HIS A CA 1
ATOM 928 C C . HIS A 1 119 ? -15.031 9.311 7.145 1.00 91.50 119 HIS A C 1
ATOM 930 O O . HIS A 1 119 ? -15.664 8.460 7.761 1.00 91.50 119 HIS A O 1
ATOM 936 N N . PHE A 1 120 ? -15.608 10.300 6.455 1.00 93.06 120 PHE A N 1
ATOM 937 C CA . PHE A 1 120 ? -17.054 10.437 6.324 1.00 93.06 120 PHE A CA 1
ATOM 938 C C . PHE A 1 120 ? -17.662 9.258 5.553 1.00 93.06 120 PHE A C 1
ATOM 940 O O . PHE A 1 120 ? -18.538 8.583 6.082 1.00 93.06 120 PHE A O 1
ATOM 947 N N . THR A 1 121 ? -17.160 8.946 4.351 1.00 90.25 121 THR A N 1
ATOM 948 C CA . THR A 1 121 ? -17.680 7.835 3.528 1.00 90.25 121 THR A CA 1
ATOM 949 C C . THR A 1 121 ? -17.624 6.491 4.261 1.00 90.25 121 THR A C 1
ATOM 951 O O . THR A 1 121 ? -18.566 5.701 4.205 1.00 90.25 121 THR A O 1
ATOM 954 N N . VAL A 1 122 ? -16.528 6.236 4.979 1.00 90.94 122 VAL A N 1
ATOM 955 C CA . VAL A 1 122 ? -16.349 5.033 5.800 1.00 90.94 122 VAL A CA 1
ATOM 956 C C . VAL A 1 122 ? -17.308 5.027 6.990 1.00 90.94 122 VAL A C 1
ATOM 958 O O . VAL A 1 122 ? -17.905 3.991 7.273 1.00 90.94 122 VAL A O 1
ATOM 961 N N . ALA A 1 123 ? -17.474 6.159 7.680 1.00 94.19 123 ALA A N 1
ATOM 962 C CA . ALA A 1 123 ? -18.393 6.279 8.808 1.00 94.19 123 ALA A CA 1
ATOM 963 C C . ALA A 1 123 ? -19.852 6.062 8.391 1.00 94.19 123 ALA A C 1
ATOM 965 O O . ALA A 1 123 ? -20.551 5.287 9.038 1.00 94.19 123 ALA A O 1
ATOM 966 N N . GLU A 1 124 ? -20.286 6.692 7.300 1.00 94.25 124 GLU A N 1
ATOM 967 C CA . GLU A 1 124 ? -21.632 6.547 6.742 1.00 94.25 124 GLU A CA 1
ATOM 968 C C . GLU A 1 124 ? -21.922 5.079 6.407 1.00 94.25 124 GLU A C 1
ATOM 970 O O . GLU A 1 124 ? -22.856 4.492 6.952 1.00 94.25 124 GLU A O 1
ATOM 975 N N . ALA A 1 125 ? -21.057 4.439 5.609 1.00 91.06 125 ALA A N 1
ATOM 976 C CA . ALA A 1 125 ? -21.215 3.029 5.259 1.00 91.06 125 ALA A CA 1
ATOM 977 C C . ALA A 1 125 ? -21.239 2.116 6.502 1.00 91.06 125 ALA A C 1
ATOM 979 O O . ALA A 1 125 ? -22.066 1.210 6.603 1.00 91.06 125 ALA A O 1
ATOM 980 N N . PHE A 1 126 ? -20.378 2.388 7.487 1.00 91.88 126 PHE A N 1
ATOM 981 C CA . PHE A 1 126 ? -20.320 1.632 8.738 1.00 91.88 126 PHE A CA 1
ATOM 982 C C . PHE A 1 126 ? -21.603 1.742 9.584 1.00 91.88 126 PHE A C 1
ATOM 984 O O . PHE A 1 126 ? -22.036 0.746 10.182 1.00 91.88 126 PHE A O 1
ATOM 991 N N . VAL A 1 127 ? -22.194 2.940 9.659 1.00 92.56 127 VAL A N 1
ATOM 992 C CA . VAL A 1 127 ? -23.440 3.204 10.398 1.00 92.56 127 VAL A CA 1
ATOM 993 C C . VAL A 1 127 ? -24.632 2.554 9.695 1.00 92.56 127 VAL A C 1
ATOM 995 O O . VAL A 1 127 ? -25.465 1.941 10.360 1.00 92.56 127 VAL A O 1
ATOM 998 N N . GLU A 1 128 ? -24.672 2.602 8.364 1.00 90.25 128 GLU A N 1
ATOM 999 C CA . GLU A 1 128 ? -25.733 2.003 7.543 1.00 90.25 128 GLU A CA 1
ATOM 1000 C C . GLU A 1 128 ? -25.618 0.476 7.392 1.00 90.25 128 GLU A C 1
ATOM 1002 O O . GLU A 1 128 ? -26.502 -0.153 6.817 1.00 90.25 128 GLU A O 1
ATOM 1007 N N . ASN A 1 129 ? -24.547 -0.141 7.907 1.00 87.75 129 ASN A N 1
ATOM 1008 C CA . ASN A 1 129 ? -24.177 -1.537 7.627 1.00 87.75 129 ASN A CA 1
ATOM 1009 C C . ASN A 1 129 ? -24.062 -1.833 6.120 1.00 87.75 129 ASN A C 1
ATOM 1011 O O . ASN A 1 129 ? -24.289 -2.959 5.680 1.00 87.75 129 ASN A O 1
ATOM 1015 N N . ARG A 1 130 ? -23.700 -0.819 5.333 1.00 87.75 130 ARG A N 1
ATOM 1016 C CA . ARG A 1 130 ? -23.417 -0.957 3.911 1.00 87.75 130 ARG A CA 1
ATOM 1017 C C . ARG A 1 130 ? -21.979 -1.434 3.756 1.00 87.75 130 ARG A C 1
ATOM 1019 O O . ARG A 1 130 ? -21.063 -0.863 4.350 1.00 87.75 130 ARG A O 1
ATOM 1026 N N . GLU A 1 131 ? -21.765 -2.457 2.936 1.00 75.06 131 GLU A N 1
ATOM 1027 C CA . GLU A 1 131 ? -20.408 -2.810 2.535 1.00 75.06 131 GLU A CA 1
ATOM 1028 C C . GLU A 1 131 ? -19.791 -1.623 1.796 1.00 75.06 131 GLU A C 1
ATOM 1030 O O . GLU A 1 131 ? -20.389 -1.061 0.874 1.00 75.06 131 GLU A O 1
ATOM 1035 N N . LEU A 1 132 ? -18.588 -1.222 2.210 1.00 68.94 132 LEU A N 1
ATOM 1036 C CA . LEU A 1 132 ? -17.761 -0.339 1.401 1.00 68.94 132 LEU A CA 1
ATOM 1037 C C . LEU A 1 132 ? -17.481 -1.113 0.122 1.00 68.94 132 LEU A C 1
ATOM 1039 O O . LEU A 1 132 ? -16.658 -2.027 0.139 1.00 68.94 132 LEU A O 1
ATOM 1043 N N . GLY A 1 133 ? -18.250 -0.817 -0.931 1.00 54.81 133 GLY A N 1
ATOM 1044 C CA . GLY A 1 133 ? -18.175 -1.538 -2.191 1.00 54.81 133 GLY A CA 1
ATOM 1045 C C . GLY A 1 133 ? -16.714 -1.712 -2.559 1.00 54.81 133 GLY A C 1
ATOM 1046 O O . GLY A 1 133 ? -15.953 -0.744 -2.492 1.00 54.81 133 GLY A O 1
ATOM 1047 N N . GLY A 1 134 ? -16.321 -2.951 -2.861 1.00 50.19 134 GLY A N 1
ATOM 1048 C CA . GLY A 1 134 ? -14.976 -3.278 -3.304 1.00 50.19 134 GLY A CA 1
ATOM 1049 C C . GLY A 1 134 ? -14.711 -2.534 -4.600 1.00 50.19 134 GLY A C 1
ATOM 1050 O O . GLY A 1 134 ? -14.914 -3.062 -5.689 1.00 50.19 134 GLY A O 1
ATOM 1051 N N . THR A 1 135 ? -14.311 -1.270 -4.499 1.00 44.94 135 THR A N 1
ATOM 1052 C CA . THR A 1 135 ? -13.774 -0.535 -5.621 1.00 44.94 135 THR A CA 1
ATOM 1053 C C . THR A 1 135 ? -12.503 -1.287 -5.947 1.00 44.94 135 THR A C 1
ATOM 1055 O O . THR A 1 135 ? -11.528 -1.190 -5.201 1.00 44.94 135 THR A O 1
ATOM 1058 N N . GLY A 1 136 ? -12.541 -2.108 -7.001 1.00 50.94 136 GLY A N 1
ATOM 1059 C CA . GLY A 1 136 ? -11.334 -2.695 -7.572 1.00 50.94 136 GLY A CA 1
ATOM 1060 C C . GLY A 1 136 ? -10.262 -1.617 -7.677 1.00 50.94 136 GLY A C 1
ATOM 1061 O O . GLY A 1 136 ? -10.591 -0.438 -7.761 1.00 50.94 136 GLY A O 1
ATOM 1062 N N . VAL A 1 137 ? -8.994 -1.996 -7.594 1.00 54.62 137 VAL A N 1
ATOM 1063 C CA . VAL A 1 137 ? -7.864 -1.062 -7.587 1.00 54.62 137 VAL A CA 1
ATOM 1064 C C . VAL A 1 137 ? -7.975 -0.105 -8.791 1.00 54.62 137 VAL A C 1
ATOM 1066 O O . VAL A 1 137 ? -7.647 -0.479 -9.908 1.00 54.62 137 VAL A O 1
ATOM 1069 N N . ARG A 1 138 ? -8.506 1.115 -8.593 1.00 61.75 138 ARG A N 1
ATOM 1070 C CA . ARG A 1 138 ? -8.841 2.053 -9.691 1.00 61.75 138 ARG A CA 1
ATOM 1071 C C . ARG A 1 138 ? -7.716 3.040 -10.008 1.00 61.75 138 ARG A C 1
ATOM 1073 O O . ARG A 1 138 ? -7.914 3.915 -10.851 1.00 61.75 138 ARG A O 1
ATOM 1080 N N . GLY A 1 139 ? -6.571 2.909 -9.343 1.00 74.31 139 GLY A N 1
ATOM 1081 C CA . GLY A 1 139 ? -5.454 3.848 -9.407 1.00 74.31 139 GLY A CA 1
ATOM 1082 C C . GLY A 1 139 ? -5.281 4.649 -8.118 1.00 74.31 139 GLY A C 1
ATOM 1083 O O . GLY A 1 139 ? -5.887 4.339 -7.088 1.00 74.31 139 GLY A O 1
ATOM 1084 N N . PHE A 1 140 ? -4.446 5.680 -8.188 1.00 83.38 140 PHE A N 1
ATOM 1085 C CA . PHE A 1 140 ? -4.170 6.563 -7.060 1.00 83.38 140 PHE A CA 1
ATOM 1086 C C . PHE A 1 140 ? -5.066 7.793 -6.992 1.00 83.38 140 PHE A C 1
ATOM 1088 O O . PHE A 1 140 ? -5.514 8.341 -7.996 1.00 83.38 140 PHE A O 1
ATOM 1095 N N . VAL A 1 141 ? -5.246 8.266 -5.762 1.00 83.06 141 VAL A N 1
ATOM 1096 C CA . VAL A 1 141 ? -5.616 9.639 -5.442 1.00 83.06 141 VAL A CA 1
ATOM 1097 C C . VAL A 1 141 ? -4.420 10.261 -4.729 1.00 83.06 141 VAL A C 1
ATOM 1099 O O . VAL A 1 141 ? -4.115 9.888 -3.593 1.00 83.06 141 VAL A O 1
ATOM 1102 N N . VAL A 1 142 ? -3.754 11.197 -5.401 1.00 84.56 142 VAL A N 1
ATOM 1103 C CA . VAL A 1 142 ? -2.635 11.965 -4.846 1.00 84.56 142 VAL A CA 1
ATOM 1104 C C . VAL A 1 142 ? -3.160 13.321 -4.380 1.00 84.56 142 VAL A C 1
ATOM 1106 O O . VAL A 1 142 ? -3.913 13.975 -5.102 1.00 84.56 142 VAL A O 1
ATOM 1109 N N . ARG A 1 143 ? -2.845 13.723 -3.146 1.00 83.31 143 ARG A N 1
ATOM 1110 C CA . ARG A 1 143 ? -3.282 15.009 -2.580 1.00 83.31 143 ARG A CA 1
ATOM 1111 C C . ARG A 1 143 ? -2.155 15.672 -1.830 1.00 83.31 143 ARG A C 1
ATOM 1113 O O . ARG A 1 143 ? -1.526 15.048 -0.983 1.00 83.31 143 ARG A O 1
ATOM 1120 N N . GLU A 1 144 ? -1.978 16.953 -2.075 1.00 78.88 144 GLU A N 1
ATOM 1121 C CA . GLU A 1 144 ? -1.038 17.758 -1.322 1.00 78.88 144 GLU A CA 1
ATOM 1122 C C . GLU A 1 144 ? -1.711 18.354 -0.081 1.00 78.88 144 GLU A C 1
ATOM 1124 O O . GLU A 1 144 ? -2.813 18.896 -0.158 1.00 78.88 144 GLU A O 1
ATOM 1129 N N . ASN A 1 145 ? -1.055 18.235 1.071 1.00 75.12 145 ASN A N 1
ATOM 1130 C CA . ASN A 1 145 ? -1.440 18.892 2.315 1.00 75.12 145 ASN A CA 1
ATOM 1131 C C . ASN A 1 145 ? -0.246 19.678 2.863 1.00 75.12 145 ASN A C 1
ATOM 1133 O O . ASN A 1 145 ? 0.907 19.405 2.531 1.00 75.12 145 ASN A O 1
ATOM 1137 N N . ARG A 1 146 ? -0.508 20.625 3.773 1.00 72.69 146 ARG A N 1
ATOM 1138 C CA . ARG A 1 146 ? 0.569 21.330 4.483 1.00 72.69 146 ARG A CA 1
ATOM 1139 C C . ARG A 1 146 ? 1.459 20.319 5.214 1.00 72.69 146 ARG A C 1
ATOM 1141 O O . ARG A 1 146 ? 0.999 19.663 6.148 1.00 72.69 146 ARG A O 1
ATOM 1148 N N . GLY A 1 147 ? 2.716 20.211 4.791 1.00 73.62 147 GLY A N 1
ATOM 1149 C CA . GLY A 1 147 ? 3.722 19.357 5.422 1.00 73.62 147 GLY A CA 1
ATOM 1150 C C . GLY A 1 147 ? 3.823 17.920 4.885 1.00 73.62 147 GLY A C 1
ATOM 1151 O O . GLY A 1 147 ? 4.702 17.180 5.336 1.00 73.62 147 GLY A O 1
ATOM 1152 N N . TYR A 1 148 ? 2.932 17.474 3.985 1.00 79.00 148 TYR A N 1
ATOM 1153 C CA . TYR A 1 148 ? 2.982 16.109 3.438 1.00 79.00 148 TYR A CA 1
ATOM 1154 C C . TYR A 1 148 ? 2.169 15.906 2.150 1.00 79.00 148 TYR A C 1
ATOM 1156 O O . TYR A 1 148 ? 1.090 16.470 1.969 1.00 79.00 148 TYR A O 1
ATOM 1164 N N . LEU A 1 149 ? 2.643 14.993 1.301 1.00 84.12 149 LEU A N 1
ATOM 1165 C CA . LEU A 1 149 ? 1.911 14.438 0.164 1.00 84.12 149 LEU A CA 1
ATOM 1166 C C . LEU A 1 149 ? 1.190 13.156 0.592 1.00 84.12 149 LEU A C 1
ATOM 1168 O O . LEU A 1 149 ? 1.787 12.258 1.183 1.00 84.12 149 LEU A O 1
ATOM 1172 N N . VAL A 1 150 ? -0.098 13.051 0.289 1.00 86.75 150 VAL A N 1
ATOM 1173 C CA . VAL A 1 150 ? -0.906 11.851 0.520 1.00 86.75 150 VAL A CA 1
ATOM 1174 C C . VAL A 1 150 ? -0.994 11.056 -0.771 1.00 86.75 150 VAL A C 1
ATOM 1176 O O . VAL A 1 150 ? -1.563 11.535 -1.747 1.00 86.75 150 VAL A O 1
ATOM 1179 N N . ILE A 1 151 ? -0.504 9.820 -0.746 1.00 87.81 151 ILE A N 1
ATOM 1180 C CA . ILE A 1 151 ? -0.658 8.835 -1.818 1.00 87.81 151 ILE A CA 1
ATOM 1181 C C . ILE A 1 151 ? -1.657 7.788 -1.326 1.00 87.81 151 ILE A C 1
ATOM 1183 O O . ILE A 1 151 ? -1.367 7.021 -0.407 1.00 87.81 151 ILE A O 1
ATOM 1187 N N . CYS A 1 152 ? -2.858 7.769 -1.897 1.00 86.62 152 CYS A N 1
ATOM 1188 C CA . CYS A 1 152 ? -3.937 6.889 -1.454 1.00 86.62 152 CYS A CA 1
ATOM 1189 C C . CYS A 1 152 ? -4.398 5.981 -2.592 1.00 86.62 152 CYS A C 1
ATOM 1191 O O . CYS A 1 152 ? -4.821 6.473 -3.635 1.00 86.62 152 CYS A O 1
ATOM 1193 N N . SER A 1 153 ? -4.358 4.667 -2.373 1.00 84.69 153 SER A N 1
ATOM 1194 C CA . SER A 1 153 ? -5.081 3.680 -3.180 1.00 84.69 153 SER A CA 1
ATOM 1195 C C . SER A 1 153 ? -6.375 3.336 -2.429 1.00 84.69 153 SER A C 1
ATOM 1197 O O . SER A 1 153 ? -6.316 2.642 -1.402 1.00 84.69 153 SER A O 1
ATOM 1199 N N . PRO A 1 154 ? -7.542 3.872 -2.846 1.00 79.19 154 PRO A N 1
ATOM 1200 C CA . PRO A 1 154 ? -8.790 3.720 -2.102 1.00 79.19 154 PRO A CA 1
ATOM 1201 C C . PRO A 1 154 ? -9.144 2.250 -1.856 1.00 79.19 154 PRO A C 1
ATOM 1203 O O . PRO A 1 154 ? -9.116 1.431 -2.768 1.00 79.19 154 PRO A O 1
ATOM 1206 N N . GLY A 1 155 ? -9.464 1.910 -0.604 1.00 74.94 155 GLY A N 1
ATOM 1207 C CA . GLY A 1 155 ? -9.763 0.530 -0.201 1.00 74.94 155 GLY A CA 1
ATOM 1208 C C . GLY A 1 155 ? -8.538 -0.385 -0.069 1.00 74.94 155 GLY A C 1
ATOM 1209 O O . GLY A 1 155 ? -8.688 -1.538 0.333 1.00 74.94 155 GLY A O 1
ATOM 1210 N N . CYS A 1 156 ? -7.329 0.109 -0.356 1.00 77.19 156 CYS A N 1
ATOM 1211 C CA . CYS A 1 156 ? -6.079 -0.631 -0.190 1.00 77.19 156 CYS A CA 1
ATOM 1212 C C . CYS A 1 156 ? -5.190 -0.007 0.890 1.00 77.19 156 CYS A C 1
ATOM 1214 O O . CYS A 1 156 ? -5.044 -0.590 1.965 1.00 77.19 156 CYS A O 1
ATOM 1216 N N . PHE A 1 157 ? -4.617 1.174 0.644 1.00 80.81 157 PHE A N 1
ATOM 1217 C CA . PHE A 1 157 ? -3.671 1.810 1.568 1.00 80.81 157 PHE A CA 1
ATOM 1218 C C . PHE A 1 157 ? -3.599 3.337 1.406 1.00 80.81 157 PHE A C 1
ATOM 1220 O O . PHE A 1 157 ? -4.000 3.890 0.384 1.00 80.81 157 PHE A O 1
ATOM 1227 N N . GLU A 1 158 ? -3.051 4.011 2.416 1.00 85.06 158 GLU A N 1
ATOM 1228 C CA . GLU A 1 158 ? -2.626 5.416 2.362 1.00 85.06 158 GLU A CA 1
ATOM 1229 C C . GLU A 1 158 ? -1.184 5.529 2.860 1.00 85.06 158 GLU A C 1
ATOM 1231 O O . GLU A 1 158 ? -0.847 4.972 3.902 1.00 85.06 158 GLU A O 1
ATOM 1236 N N . ILE A 1 159 ? -0.360 6.276 2.133 1.00 84.81 159 ILE A N 1
ATOM 1237 C CA . ILE A 1 159 ? 1.005 6.654 2.499 1.00 84.81 159 ILE A CA 1
ATOM 1238 C C . ILE A 1 159 ? 1.057 8.177 2.595 1.00 84.81 159 ILE A C 1
ATOM 1240 O O . ILE A 1 159 ? 0.481 8.874 1.758 1.00 84.81 159 ILE A O 1
ATOM 1244 N N . ARG A 1 160 ? 1.741 8.700 3.614 1.00 85.12 160 ARG A N 1
ATOM 1245 C CA . ARG A 1 160 ? 2.051 10.129 3.721 1.00 85.12 160 ARG A CA 1
ATOM 1246 C C . ARG A 1 160 ? 3.542 10.330 3.588 1.00 85.12 160 ARG A C 1
ATOM 1248 O O . ARG A 1 160 ? 4.297 9.908 4.463 1.00 85.12 160 ARG A O 1
ATOM 1255 N N . VAL A 1 161 ? 3.940 10.991 2.516 1.00 81.56 161 VAL A N 1
ATOM 1256 C CA . VAL A 1 161 ? 5.322 11.382 2.272 1.00 81.56 161 VAL A CA 1
ATOM 1257 C C . VAL A 1 161 ? 5.528 12.749 2.909 1.00 81.56 161 VAL A C 1
ATOM 1259 O O . VAL A 1 161 ? 4.717 13.647 2.698 1.00 81.56 161 VAL A O 1
ATOM 1262 N N . ALA A 1 162 ? 6.542 12.894 3.755 1.00 75.44 162 ALA A N 1
ATOM 1263 C CA . ALA A 1 162 ? 6.884 14.164 4.372 1.00 75.44 162 ALA A CA 1
ATOM 1264 C C . ALA A 1 162 ? 7.291 15.151 3.284 1.00 75.44 162 ALA A C 1
ATOM 1266 O O . ALA A 1 162 ? 8.112 14.832 2.435 1.00 75.44 162 ALA A O 1
ATOM 1267 N N . VAL A 1 163 ? 6.740 16.353 3.320 1.00 70.00 163 VAL A N 1
ATOM 1268 C CA . VAL A 1 163 ? 7.025 17.364 2.311 1.00 70.00 163 VAL A CA 1
ATOM 1269 C C . VAL A 1 163 ? 7.152 18.696 3.027 1.00 70.00 163 VAL A C 1
ATOM 1271 O O . VAL A 1 163 ? 6.202 19.111 3.679 1.00 70.00 163 VAL A O 1
ATOM 1274 N N . GLY A 1 164 ? 8.316 19.341 2.989 1.00 64.12 164 GLY A N 1
ATOM 1275 C CA . GLY A 1 164 ? 8.454 20.664 3.608 1.00 64.12 164 GLY A CA 1
ATOM 1276 C C . GLY A 1 164 ? 8.169 21.824 2.661 1.00 64.12 164 GLY A C 1
ATOM 1277 O O . GLY A 1 164 ? 7.589 21.635 1.593 1.00 64.12 164 GLY A O 1
ATOM 1278 N N . GLU A 1 165 ? 8.547 23.026 3.097 1.00 56.94 165 GLU A N 1
ATOM 1279 C CA . GLU A 1 165 ? 8.434 24.265 2.321 1.00 56.94 165 GLU A CA 1
ATOM 1280 C C . GLU A 1 165 ? 9.597 24.350 1.314 1.00 56.94 165 GLU A C 1
ATOM 1282 O O . GLU A 1 165 ? 10.750 24.113 1.677 1.00 56.94 165 GLU A O 1
ATOM 1287 N N . GLY A 1 166 ? 9.291 24.647 0.050 1.00 53.84 166 GLY A N 1
ATOM 1288 C CA . GLY A 1 166 ? 10.248 24.750 -1.057 1.00 53.84 166 GLY A CA 1
ATOM 1289 C C . GLY A 1 166 ? 9.566 25.268 -2.329 1.00 53.84 166 GLY A C 1
ATOM 1290 O O . GLY A 1 166 ? 8.337 25.217 -2.424 1.00 53.84 166 GLY A O 1
ATOM 1291 N N . GLU A 1 167 ? 10.352 25.803 -3.263 1.00 44.22 167 GLU A N 1
ATOM 1292 C CA . GLU A 1 167 ? 9.908 26.171 -4.616 1.00 44.22 167 GLU A CA 1
ATOM 1293 C C . GLU A 1 167 ? 10.065 24.943 -5.544 1.00 44.22 167 GLU A C 1
ATOM 1295 O O . GLU A 1 167 ? 11.036 24.203 -5.418 1.00 44.22 167 GLU A O 1
ATOM 1300 N N . ASP A 1 168 ? 9.108 24.719 -6.452 1.00 52.03 168 ASP A N 1
ATOM 1301 C CA . ASP A 1 168 ? 9.112 23.663 -7.489 1.00 52.03 168 ASP A CA 1
ATOM 1302 C C . ASP A 1 168 ? 9.071 22.180 -7.004 1.00 52.03 168 ASP A C 1
ATOM 1304 O O . ASP A 1 168 ? 8.347 21.841 -6.057 1.00 52.03 168 ASP A O 1
ATOM 1308 N N . GLU A 1 169 ? 9.714 21.254 -7.738 1.00 55.41 169 GLU A N 1
ATOM 1309 C CA . GLU A 1 169 ? 9.614 19.785 -7.571 1.00 55.41 169 GLU A CA 1
ATOM 1310 C C . GLU A 1 169 ? 10.447 19.225 -6.399 1.00 55.41 169 GLU A C 1
ATOM 1312 O O . GLU A 1 169 ? 10.172 18.117 -5.927 1.00 55.41 169 GLU A O 1
ATOM 1317 N N . GLU A 1 170 ? 11.405 19.996 -5.870 1.00 56.31 170 GLU A N 1
ATOM 1318 C CA . GLU A 1 170 ? 12.266 19.617 -4.743 1.00 56.31 170 GLU A CA 1
ATOM 1319 C C . GLU A 1 170 ? 11.782 20.223 -3.424 1.00 56.31 170 GLU A C 1
ATOM 1321 O O . GLU A 1 170 ? 11.645 21.438 -3.271 1.00 56.31 170 GLU A O 1
ATOM 1326 N N . ARG A 1 171 ? 11.540 19.381 -2.414 1.00 67.31 171 ARG A N 1
ATOM 1327 C CA . ARG A 1 171 ? 10.960 19.844 -1.147 1.00 67.31 171 ARG A CA 1
ATOM 1328 C C . ARG A 1 171 ? 11.738 19.333 0.060 1.00 67.31 171 ARG A C 1
ATOM 1330 O O . ARG A 1 171 ? 11.957 18.133 0.209 1.00 67.31 171 ARG A O 1
ATOM 1337 N N . ILE A 1 172 ? 12.134 20.237 0.961 1.00 57.03 172 ILE A N 1
ATOM 1338 C CA . ILE A 1 172 ? 12.993 19.914 2.113 1.00 57.03 172 ILE A CA 1
ATOM 1339 C C . ILE A 1 172 ? 12.141 19.580 3.335 1.00 57.03 172 ILE A C 1
ATOM 1341 O O . ILE A 1 172 ? 11.601 20.469 3.983 1.00 57.03 172 ILE A O 1
ATOM 1345 N N . SER A 1 173 ? 12.048 18.309 3.712 1.00 61.38 173 SER A N 1
ATOM 1346 C CA . SER A 1 173 ? 11.399 17.905 4.955 1.00 61.38 173 SER A CA 1
ATOM 1347 C C . SER A 1 173 ? 12.327 18.032 6.164 1.00 61.38 173 SER A C 1
ATOM 1349 O O . SER A 1 173 ? 13.449 17.533 6.161 1.00 61.38 173 SER A O 1
ATOM 1351 N N . GLY A 1 174 ? 11.814 18.611 7.254 1.00 54.03 174 GLY A N 1
ATOM 1352 C CA . GLY A 1 174 ? 12.450 18.534 8.574 1.00 54.03 174 GLY A CA 1
ATOM 1353 C C . GLY A 1 174 ? 12.410 17.131 9.199 1.00 54.03 174 GLY A C 1
ATOM 1354 O O . GLY A 1 174 ? 13.052 16.907 10.222 1.00 54.03 174 GLY A O 1
ATOM 1355 N N . ASN A 1 175 ? 11.669 16.189 8.602 1.00 60.22 175 ASN A N 1
ATOM 1356 C CA . ASN A 1 175 ? 11.688 14.788 9.001 1.00 60.22 175 ASN A CA 1
ATOM 1357 C C . ASN A 1 175 ? 12.832 14.048 8.303 1.00 60.22 175 ASN A C 1
ATOM 1359 O O . ASN A 1 175 ? 13.068 14.212 7.109 1.00 60.22 175 ASN A O 1
ATOM 1363 N N . CYS A 1 176 ? 13.481 13.162 9.050 1.00 60.19 176 CYS A N 1
ATOM 1364 C CA . CYS A 1 176 ? 14.501 12.253 8.540 1.00 60.19 176 CYS A CA 1
ATOM 1365 C C . CYS A 1 176 ? 13.972 11.226 7.528 1.00 60.19 176 CYS A C 1
ATOM 1367 O O . CYS A 1 176 ? 14.713 10.781 6.652 1.00 60.19 176 CYS A O 1
ATOM 1369 N N . HIS A 1 177 ? 12.707 10.825 7.671 1.00 64.88 177 HIS A N 1
ATOM 1370 C CA . HIS A 1 177 ? 12.084 9.780 6.865 1.00 64.88 177 HIS A CA 1
ATOM 1371 C C . HIS A 1 177 ? 11.233 10.373 5.741 1.00 64.88 177 HIS A C 1
ATOM 1373 O O . HIS A 1 177 ? 10.424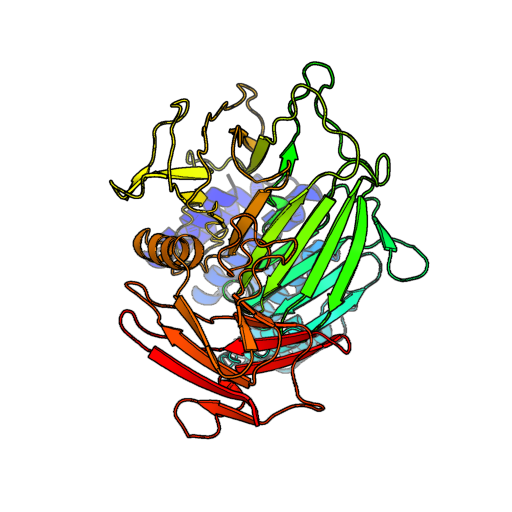 11.272 5.979 1.00 64.88 177 HIS A O 1
ATOM 1379 N N . ALA A 1 178 ? 11.357 9.797 4.538 1.00 69.19 178 ALA A N 1
ATOM 1380 C CA . ALA A 1 178 ? 10.514 10.144 3.397 1.00 69.19 178 ALA A CA 1
ATOM 1381 C C . ALA A 1 178 ? 9.042 9.849 3.685 1.00 69.19 178 ALA A C 1
ATOM 1383 O O . ALA A 1 178 ? 8.186 10.699 3.485 1.00 69.19 178 ALA A O 1
ATOM 1384 N N . ILE A 1 179 ? 8.737 8.661 4.209 1.00 74.50 179 ILE A N 1
ATOM 1385 C CA . ILE A 1 179 ? 7.375 8.279 4.574 1.00 74.50 179 ILE A CA 1
ATOM 1386 C C . ILE A 1 179 ? 7.182 8.465 6.080 1.00 74.50 179 ILE A C 1
ATOM 1388 O O . ILE A 1 179 ? 7.920 7.912 6.888 1.00 74.50 179 ILE A O 1
ATOM 1392 N N . THR A 1 180 ? 6.155 9.223 6.460 1.00 71.44 180 THR A N 1
ATOM 1393 C CA . THR A 1 180 ? 5.811 9.519 7.865 1.00 71.44 180 THR A CA 1
ATOM 1394 C C . THR A 1 180 ? 4.626 8.713 8.362 1.00 71.44 180 THR A C 1
ATOM 1396 O O . THR A 1 180 ? 4.523 8.415 9.553 1.00 71.44 180 THR A O 1
ATOM 1399 N N . HIS A 1 181 ? 3.705 8.369 7.460 1.00 77.19 181 HIS A N 1
ATOM 1400 C CA . HIS A 1 181 ? 2.553 7.555 7.803 1.00 77.19 181 HIS A CA 1
ATOM 1401 C C . HIS A 1 181 ? 2.281 6.497 6.758 1.00 77.19 181 HIS A C 1
ATOM 1403 O O . HIS A 1 181 ? 2.413 6.743 5.560 1.00 77.19 181 HIS A O 1
ATOM 1409 N N . TRP A 1 182 ? 1.808 5.355 7.238 1.00 79.25 182 TRP A N 1
ATOM 1410 C CA . TRP A 1 182 ? 1.326 4.279 6.397 1.00 79.25 182 TRP A CA 1
ATOM 1411 C C . TRP A 1 182 ? 0.103 3.627 7.040 1.00 79.25 182 TRP A C 1
ATOM 1413 O O . TRP A 1 182 ? 0.162 3.184 8.183 1.00 79.25 182 TRP A O 1
ATOM 1423 N N . PHE A 1 183 ? -1.013 3.579 6.316 1.00 77.62 183 PHE A N 1
ATOM 1424 C CA . PHE A 1 183 ? -2.271 2.979 6.748 1.00 77.62 183 PHE A CA 1
ATOM 1425 C C . PHE A 1 183 ? -2.692 1.849 5.804 1.00 77.62 183 PHE A C 1
ATOM 1427 O O . PHE A 1 183 ? -2.737 2.040 4.589 1.00 77.62 183 PHE A O 1
ATOM 1434 N N . ASN A 1 184 ? -3.078 0.696 6.357 1.00 76.75 184 ASN A N 1
ATOM 1435 C CA . ASN A 1 184 ? -3.744 -0.381 5.619 1.00 76.75 184 ASN A CA 1
ATOM 1436 C C . ASN A 1 184 ? -5.259 -0.143 5.635 1.00 76.75 184 ASN A C 1
ATOM 1438 O O . ASN A 1 184 ? -5.945 -0.520 6.583 1.00 76.75 184 ASN A O 1
ATOM 1442 N N . LEU A 1 185 ? -5.788 0.472 4.579 1.00 78.88 185 LEU A N 1
ATOM 1443 C CA . LEU A 1 185 ? -7.199 0.859 4.502 1.00 78.88 185 LEU A CA 1
ATOM 1444 C C . LEU A 1 185 ? -8.141 -0.314 4.258 1.00 78.88 185 LEU A C 1
ATOM 1446 O O . LEU A 1 185 ? -9.341 -0.179 4.476 1.00 78.88 185 LEU A O 1
ATOM 1450 N N . LYS A 1 186 ? -7.617 -1.458 3.813 1.00 76.44 186 LYS A N 1
ATOM 1451 C CA . LYS A 1 186 ? -8.424 -2.664 3.636 1.00 76.44 186 LYS A CA 1
ATOM 1452 C C . LYS A 1 186 ? -8.843 -3.255 4.984 1.00 76.44 186 LYS A C 1
ATOM 1454 O O . LYS A 1 186 ? -9.990 -3.656 5.143 1.00 76.44 186 LYS A O 1
ATOM 1459 N N . ALA A 1 187 ? -7.918 -3.302 5.944 1.00 72.81 187 ALA A N 1
ATOM 1460 C CA . ALA A 1 187 ? -8.170 -3.821 7.293 1.00 72.81 187 ALA A CA 1
ATOM 1461 C C . ALA A 1 187 ? -8.609 -2.727 8.285 1.00 72.81 187 ALA A C 1
ATOM 1463 O O . ALA A 1 187 ? -9.389 -2.988 9.200 1.00 72.81 187 ALA A O 1
ATOM 1464 N N . ASP A 1 188 ? -8.132 -1.496 8.092 1.00 76.94 188 ASP A N 1
ATOM 1465 C CA . ASP A 1 188 ? -8.459 -0.324 8.902 1.00 76.94 188 ASP A CA 1
ATOM 1466 C C . ASP A 1 188 ? -8.894 0.857 8.010 1.00 76.94 188 ASP A C 1
ATOM 1468 O O . ASP A 1 188 ? -8.122 1.794 7.780 1.00 76.94 188 ASP A O 1
ATOM 1472 N N . PRO A 1 189 ? -10.145 0.851 7.507 1.00 83.12 189 PRO A N 1
ATOM 1473 C CA . PRO A 1 189 ? -10.644 1.889 6.597 1.00 83.12 189 PRO A CA 1
ATOM 1474 C C . PRO A 1 189 ? -10.614 3.312 7.177 1.00 83.12 189 PRO A C 1
ATOM 1476 O O . PRO A 1 189 ? -10.574 4.300 6.437 1.00 83.12 189 PRO A O 1
ATOM 1479 N N . PHE A 1 190 ? -10.617 3.433 8.506 1.00 86.56 190 PHE A N 1
ATOM 1480 C CA . PHE A 1 190 ? -10.522 4.713 9.201 1.00 86.56 190 PHE A CA 1
ATOM 1481 C C . PHE A 1 190 ? -9.081 5.232 9.308 1.00 86.56 190 PHE A C 1
ATOM 1483 O O . PHE A 1 190 ? -8.905 6.382 9.695 1.00 86.56 190 PHE A O 1
ATOM 1490 N N . GLY A 1 191 ? -8.056 4.440 8.969 1.00 80.75 191 GLY A N 1
ATOM 1491 C CA . GLY A 1 191 ? -6.655 4.852 9.102 1.00 80.75 191 GLY A CA 1
ATOM 1492 C C . GLY A 1 191 ? -6.305 5.206 10.548 1.00 80.75 191 GLY A C 1
ATOM 1493 O O . GLY A 1 191 ? -5.710 6.243 10.828 1.00 80.75 191 GLY A O 1
ATOM 1494 N N . THR A 1 192 ? -6.754 4.382 11.490 1.00 77.94 192 THR A N 1
ATOM 1495 C CA . THR A 1 192 ? -6.549 4.606 12.919 1.00 77.94 192 THR A CA 1
ATOM 1496 C C . THR A 1 192 ? -5.136 4.249 13.367 1.00 77.94 192 THR A C 1
ATOM 1498 O O . THR A 1 192 ? -4.600 4.947 14.226 1.00 77.94 192 THR A O 1
ATOM 1501 N N . THR A 1 193 ? -4.484 3.247 12.771 1.00 71.44 193 THR A N 1
ATOM 1502 C CA . THR A 1 193 ? -3.090 2.885 13.092 1.00 71.44 193 THR A CA 1
ATOM 1503 C C . THR A 1 193 ? -2.121 3.268 11.995 1.00 71.44 193 THR A C 1
ATOM 1505 O O . THR A 1 193 ? -2.180 2.748 10.885 1.00 71.44 193 THR A O 1
ATOM 1508 N N . ASN A 1 194 ? -1.188 4.150 12.359 1.00 72.38 194 ASN A N 1
ATOM 1509 C CA . ASN A 1 194 ? 0.005 4.392 11.571 1.00 72.38 194 ASN A CA 1
ATOM 1510 C C . ASN A 1 194 ? 0.965 3.215 11.773 1.00 72.38 194 ASN A C 1
ATOM 1512 O O . ASN A 1 194 ? 1.533 3.056 12.854 1.00 72.38 194 ASN A O 1
ATOM 1516 N N . LEU A 1 195 ? 1.157 2.419 10.727 1.00 65.12 195 LEU A N 1
ATOM 1517 C CA . LEU A 1 195 ? 2.053 1.265 10.731 1.00 65.12 195 LEU A CA 1
ATOM 1518 C C . LEU A 1 195 ? 3.516 1.668 10.980 1.00 65.12 195 LEU A C 1
ATOM 1520 O O . LEU A 1 195 ? 4.285 0.889 11.534 1.00 65.12 195 LEU A O 1
ATOM 1524 N N . LEU A 1 196 ? 3.883 2.916 10.674 1.00 60.41 196 LEU A N 1
ATOM 1525 C CA . LEU A 1 196 ? 5.230 3.442 10.889 1.00 60.41 196 LEU A CA 1
ATOM 1526 C C . LEU A 1 196 ? 5.492 3.942 12.310 1.00 60.41 196 LEU A C 1
ATOM 1528 O O . LEU A 1 196 ? 6.651 4.083 12.684 1.00 60.41 196 LEU A O 1
ATOM 1532 N N . ALA A 1 197 ? 4.463 4.146 13.141 1.00 51.28 197 ALA A N 1
ATOM 1533 C CA . ALA A 1 197 ? 4.651 4.564 14.537 1.00 51.28 197 ALA A CA 1
ATOM 1534 C C . ALA A 1 197 ? 5.369 3.494 15.396 1.00 51.28 197 ALA A C 1
ATOM 1536 O O . ALA A 1 197 ? 5.786 3.777 16.518 1.00 51.28 197 ALA A O 1
ATOM 1537 N N . GLY A 1 198 ? 5.528 2.275 14.861 1.00 41.81 198 GLY A N 1
ATOM 1538 C CA . GLY A 1 198 ? 6.358 1.198 15.404 1.00 41.81 198 GLY A CA 1
ATOM 1539 C C . GLY A 1 198 ? 7.796 1.138 14.862 1.00 41.81 198 GLY A C 1
ATOM 1540 O O . GLY A 1 198 ? 8.581 0.343 15.374 1.00 41.81 198 GLY A O 1
ATOM 1541 N N . GLY A 1 199 ? 8.150 1.970 13.876 1.00 40.34 199 GLY A N 1
ATOM 1542 C CA . GLY A 1 199 ? 9.510 2.101 13.345 1.00 40.34 199 GLY A CA 1
ATOM 1543 C C . GLY A 1 199 ? 9.873 1.172 12.183 1.00 40.34 199 GLY A C 1
ATOM 1544 O O . GLY A 1 199 ? 10.966 0.623 12.195 1.00 40.34 199 GLY A O 1
ATOM 1545 N N . SER A 1 200 ? 9.012 0.966 11.183 1.00 43.25 200 SER A N 1
ATOM 1546 C CA . SER A 1 200 ? 9.371 0.102 10.043 1.00 43.25 200 SER A CA 1
ATOM 1547 C C . SER A 1 200 ? 8.930 0.673 8.694 1.00 43.25 200 SER A C 1
ATOM 1549 O O . SER A 1 200 ? 7.991 0.189 8.076 1.00 43.25 200 SER A O 1
ATOM 1551 N N . LEU A 1 201 ? 9.648 1.680 8.203 1.00 52.25 201 LEU A N 1
ATOM 1552 C CA . LEU A 1 201 ? 10.020 1.692 6.788 1.00 52.25 201 LEU A CA 1
ATOM 1553 C C . LEU A 1 201 ? 11.501 1.317 6.760 1.00 52.25 201 LEU A C 1
ATOM 1555 O O . LEU A 1 201 ? 12.214 1.695 7.684 1.00 52.25 201 LEU A O 1
ATOM 1559 N N . LEU A 1 202 ? 11.937 0.548 5.764 1.00 52.44 202 LEU A N 1
ATOM 1560 C CA . LEU A 1 202 ? 13.337 0.185 5.531 1.00 52.44 202 LEU A CA 1
ATOM 1561 C C . LEU A 1 202 ? 14.286 1.357 5.877 1.00 52.44 202 LEU A C 1
ATOM 1563 O O . LEU A 1 202 ? 14.330 2.339 5.145 1.00 52.44 202 LEU A O 1
ATOM 1567 N N . GLU A 1 203 ? 15.030 1.273 6.984 1.00 54.75 203 GLU A N 1
ATOM 1568 C CA . GLU A 1 203 ? 16.066 2.259 7.308 1.00 54.75 203 GLU A CA 1
ATOM 1569 C C . GLU A 1 203 ? 17.371 1.769 6.684 1.00 54.75 203 GLU A C 1
ATOM 1571 O O . GLU A 1 203 ? 17.792 0.635 6.904 1.00 54.75 203 GLU A O 1
ATOM 1576 N N . ILE A 1 204 ? 18.034 2.589 5.876 1.00 54.69 204 ILE A N 1
ATOM 1577 C CA . ILE A 1 204 ? 19.292 2.189 5.235 1.00 54.69 204 ILE A CA 1
ATOM 1578 C C . ILE A 1 204 ? 20.441 2.819 6.000 1.00 54.69 204 ILE A C 1
ATOM 1580 O O . ILE A 1 204 ? 20.478 4.032 6.206 1.00 54.69 204 ILE A O 1
ATOM 1584 N N . ILE A 1 205 ? 21.396 1.990 6.417 1.00 55.34 205 ILE A N 1
ATOM 1585 C CA . ILE A 1 205 ? 22.568 2.432 7.167 1.00 55.34 205 ILE A CA 1
ATOM 1586 C C . ILE A 1 205 ? 23.819 2.020 6.405 1.00 55.34 205 ILE A C 1
ATOM 1588 O O . ILE A 1 205 ? 23.989 0.867 6.026 1.00 55.34 205 ILE A O 1
ATOM 1592 N N . GLU A 1 206 ? 24.752 2.945 6.212 1.00 49.06 206 GLU A N 1
ATOM 1593 C CA . GLU A 1 206 ? 26.079 2.576 5.732 1.00 49.06 206 GLU A CA 1
ATOM 1594 C C . GLU A 1 206 ? 26.989 2.277 6.925 1.00 49.06 206 GLU A C 1
ATOM 1596 O O . GLU A 1 206 ? 27.190 3.118 7.803 1.00 49.06 206 GLU A O 1
ATOM 1601 N N . SER A 1 207 ? 27.586 1.086 6.946 1.00 46.19 207 SER A N 1
ATOM 1602 C CA . SER A 1 207 ? 28.691 0.786 7.856 1.00 46.19 207 SER A CA 1
ATOM 1603 C C . SER A 1 207 ? 29.983 1.366 7.279 1.00 46.19 207 SER A C 1
ATOM 1605 O O . SER A 1 207 ? 30.762 0.642 6.659 1.00 46.19 207 SER A O 1
ATOM 1607 N N . THR A 1 208 ? 30.252 2.651 7.506 1.00 44.81 208 THR A N 1
ATOM 1608 C CA . THR A 1 208 ? 31.635 3.151 7.443 1.00 44.81 208 THR A CA 1
ATOM 1609 C C . THR A 1 208 ? 32.265 3.046 8.830 1.00 44.81 208 THR A C 1
ATOM 1611 O O . THR A 1 208 ? 31.625 3.328 9.842 1.00 44.81 208 THR A O 1
ATOM 1614 N N . ALA A 1 209 ? 33.527 2.611 8.900 1.00 35.56 209 ALA A N 1
ATOM 1615 C CA . ALA A 1 209 ? 34.249 2.356 10.152 1.00 35.56 209 ALA A CA 1
ATOM 1616 C C . ALA A 1 209 ? 34.460 3.603 11.043 1.00 35.56 209 ALA A C 1
ATOM 1618 O O . ALA A 1 209 ? 34.993 3.481 12.143 1.00 35.56 209 ALA A O 1
ATOM 1619 N N . SER A 1 210 ? 34.056 4.792 10.589 1.00 36.56 210 SER A N 1
ATOM 1620 C CA . SER A 1 210 ? 34.403 6.081 11.190 1.00 36.56 210 SER A CA 1
ATOM 1621 C C . SER A 1 210 ? 33.218 6.937 11.640 1.00 36.56 210 SER A C 1
ATOM 1623 O O . SER A 1 210 ? 33.450 7.989 12.231 1.00 36.56 210 SER A O 1
ATOM 1625 N N . HIS A 1 211 ? 31.967 6.517 11.434 1.00 37.22 211 HIS A N 1
ATOM 1626 C CA . HIS A 1 211 ? 30.820 7.328 11.846 1.00 37.22 211 HIS A CA 1
ATOM 1627 C C . HIS A 1 211 ? 29.791 6.506 12.621 1.00 37.22 211 HIS A C 1
ATOM 1629 O O . HIS A 1 211 ? 29.122 5.623 12.085 1.00 37.22 211 HIS A O 1
ATOM 1635 N N . GLY A 1 212 ? 29.684 6.812 13.919 1.00 35.31 212 GLY A N 1
ATOM 1636 C CA . GLY A 1 212 ? 28.565 6.386 14.753 1.00 35.31 212 GLY A CA 1
ATOM 1637 C C . GLY A 1 212 ? 27.235 6.822 14.138 1.00 35.31 212 GLY A C 1
ATOM 1638 O O . GLY A 1 212 ? 27.207 7.767 13.356 1.00 35.31 212 GLY A O 1
ATOM 1639 N N . ALA A 1 213 ? 26.175 6.080 14.477 1.00 40.22 213 ALA A N 1
ATOM 1640 C CA . ALA A 1 213 ? 24.786 6.261 14.052 1.00 40.22 213 ALA A CA 1
ATOM 1641 C C . ALA A 1 213 ? 24.501 7.663 13.490 1.00 40.22 213 ALA A C 1
ATOM 1643 O O . ALA A 1 213 ? 24.397 8.628 14.247 1.00 40.22 213 ALA A O 1
ATOM 1644 N N . TRP A 1 214 ? 24.418 7.774 12.163 1.00 45.28 214 TRP A N 1
ATOM 1645 C CA . TRP A 1 214 ? 24.042 9.026 11.524 1.00 45.28 214 TRP A CA 1
ATOM 1646 C C . TRP A 1 214 ? 22.611 9.320 11.963 1.00 45.28 214 TRP A C 1
ATOM 1648 O O . TRP A 1 214 ? 21.684 8.603 11.593 1.00 45.28 214 TRP A O 1
ATOM 1658 N N . ALA A 1 215 ? 22.438 10.344 12.797 1.00 43.09 215 ALA A N 1
ATOM 1659 C CA . ALA A 1 215 ? 21.142 10.967 12.971 1.00 43.09 215 ALA A CA 1
ATOM 1660 C C . ALA A 1 215 ? 20.772 11.530 11.597 1.00 43.09 215 ALA A C 1
ATOM 1662 O O . ALA A 1 215 ? 21.407 12.472 11.127 1.00 43.09 215 ALA A O 1
ATOM 1663 N N . HIS A 1 216 ? 19.837 10.873 10.916 1.00 55.16 216 HIS A N 1
ATOM 1664 C CA . HIS A 1 216 ? 19.337 11.299 9.617 1.00 55.16 216 HIS A CA 1
ATOM 1665 C C . HIS A 1 216 ? 18.935 12.782 9.704 1.00 55.16 216 HIS A C 1
ATOM 1667 O O . HIS A 1 216 ? 18.062 13.143 10.496 1.00 55.16 216 HIS A O 1
ATOM 1673 N N . GLY A 1 217 ? 19.627 13.639 8.950 1.00 58.34 217 GLY A N 1
ATOM 1674 C CA . GLY A 1 217 ? 19.301 15.058 8.846 1.00 58.34 217 GLY A CA 1
ATOM 1675 C C . GLY A 1 217 ? 17.994 15.281 8.074 1.00 58.34 217 GLY A C 1
ATOM 1676 O O . GLY A 1 217 ? 17.327 14.311 7.698 1.00 58.34 217 GLY A O 1
ATOM 1677 N N . PRO A 1 218 ? 17.613 16.545 7.817 1.00 70.06 218 PRO A N 1
ATOM 1678 C CA . PRO A 1 218 ? 16.495 16.849 6.929 1.00 70.06 218 PRO A CA 1
ATOM 1679 C C . PRO A 1 218 ? 16.647 16.125 5.581 1.00 70.06 218 PRO A C 1
ATOM 1681 O O . PRO A 1 218 ? 17.759 15.913 5.092 1.00 70.06 218 PRO A O 1
ATOM 1684 N N . ALA A 1 219 ? 15.529 15.709 4.995 1.00 74.06 219 ALA A N 1
ATOM 1685 C CA . ALA A 1 219 ? 15.495 14.972 3.736 1.00 74.06 219 ALA A CA 1
ATOM 1686 C C . ALA A 1 219 ? 14.970 15.864 2.608 1.00 74.06 219 ALA A C 1
ATOM 1688 O O . ALA A 1 219 ? 13.983 16.570 2.795 1.00 74.06 219 ALA A O 1
ATOM 1689 N N . ILE A 1 220 ? 15.593 15.804 1.433 1.00 78.88 220 ILE A N 1
ATOM 1690 C CA . ILE A 1 220 ? 15.019 16.361 0.203 1.00 78.88 220 ILE A CA 1
ATOM 1691 C C . ILE A 1 220 ? 14.145 15.278 -0.410 1.00 78.88 220 ILE A C 1
ATOM 1693 O O . ILE A 1 220 ? 14.614 14.154 -0.589 1.00 78.88 220 ILE A O 1
ATOM 1697 N N . ILE A 1 221 ? 12.891 15.610 -0.697 1.00 81.94 221 ILE A N 1
ATOM 1698 C CA . ILE A 1 221 ? 11.944 14.747 -1.394 1.00 81.94 221 ILE A CA 1
ATOM 1699 C C . ILE A 1 221 ? 11.617 15.380 -2.740 1.00 81.94 221 ILE A C 1
ATOM 1701 O O . ILE A 1 221 ? 11.155 16.518 -2.788 1.00 81.94 221 ILE A O 1
ATOM 1705 N N . GLU A 1 222 ? 11.827 14.618 -3.803 1.00 84.50 222 GLU A N 1
ATOM 1706 C CA . GLU A 1 222 ? 11.563 14.997 -5.188 1.00 84.50 222 GLU A CA 1
ATOM 1707 C C . GLU A 1 222 ? 10.482 14.075 -5.757 1.00 84.50 222 GLU A C 1
ATOM 1709 O O . GLU A 1 222 ? 10.565 12.851 -5.624 1.00 84.50 222 GLU A O 1
ATOM 1714 N N . LEU A 1 223 ? 9.433 14.637 -6.354 1.00 86.44 223 LEU A N 1
ATOM 1715 C CA . LEU A 1 223 ? 8.366 13.853 -6.977 1.00 86.44 223 LEU A CA 1
ATOM 1716 C C . LEU A 1 223 ? 8.706 13.616 -8.453 1.00 86.44 223 LEU A C 1
ATOM 1718 O O . LEU A 1 223 ? 8.548 14.516 -9.262 1.00 86.44 223 LEU A O 1
ATOM 1722 N N . LEU A 1 224 ? 9.123 12.396 -8.797 1.00 89.44 224 LEU A N 1
ATOM 1723 C CA . LEU A 1 224 ? 9.544 12.032 -10.157 1.00 89.44 224 LEU A CA 1
ATOM 1724 C C . LEU A 1 224 ? 8.366 11.702 -11.084 1.00 89.44 224 LEU A C 1
ATOM 1726 O O . LEU A 1 224 ? 8.429 11.911 -12.288 1.00 89.44 224 LEU A O 1
ATOM 1730 N N . GLU A 1 225 ? 7.302 11.106 -10.539 1.00 90.38 225 GLU A N 1
ATOM 1731 C CA . GLU A 1 225 ? 6.126 10.706 -11.313 1.00 90.38 225 GLU A CA 1
ATOM 1732 C C . GLU A 1 225 ? 4.872 10.757 -10.439 1.00 90.38 225 GLU A C 1
ATOM 1734 O O . GLU A 1 225 ? 4.849 10.213 -9.333 1.00 90.38 225 GLU A O 1
ATOM 1739 N N . SER A 1 226 ? 3.788 11.334 -10.957 1.00 89.19 226 SER A N 1
ATOM 1740 C CA . SER A 1 226 ? 2.478 11.321 -10.303 1.00 89.19 226 SER A CA 1
ATOM 1741 C C . SER A 1 226 ? 1.391 10.967 -11.308 1.00 89.19 226 SER A C 1
ATOM 1743 O O . SER A 1 226 ? 0.761 11.836 -11.911 1.00 89.19 226 SER A O 1
ATOM 1745 N N . SER A 1 227 ? 1.179 9.666 -11.509 1.00 87.69 227 SER A N 1
ATOM 1746 C CA . SER A 1 227 ? 0.186 9.148 -12.443 1.00 87.69 227 SER A CA 1
ATOM 1747 C C . SER A 1 227 ? -0.879 8.309 -11.733 1.00 87.69 227 SER A C 1
ATOM 1749 O O . SER A 1 227 ? -0.757 7.904 -10.573 1.00 87.69 227 SER A O 1
ATOM 1751 N N . SER A 1 228 ? -1.977 8.021 -12.438 1.00 83.38 228 SER A N 1
ATOM 1752 C CA . SER A 1 228 ? -2.985 7.089 -11.914 1.00 83.38 228 SER A CA 1
ATOM 1753 C C . SER A 1 228 ? -2.492 5.633 -11.892 1.00 83.38 228 SER A C 1
ATOM 1755 O O . SER A 1 228 ? -3.079 4.812 -11.182 1.00 83.38 228 SER A O 1
ATOM 1757 N N . ALA A 1 229 ? -1.428 5.322 -12.648 1.00 86.44 229 ALA A N 1
ATOM 1758 C CA . ALA A 1 229 ? -0.847 3.991 -12.787 1.00 86.44 229 ALA A CA 1
ATOM 1759 C C . ALA A 1 229 ? 0.189 3.691 -11.696 1.00 86.44 229 ALA A C 1
ATOM 1761 O O . ALA A 1 229 ? 0.179 2.586 -11.146 1.00 86.44 229 ALA A O 1
ATOM 1762 N N . ARG A 1 230 ? 1.044 4.667 -11.362 1.00 90.88 230 ARG A N 1
ATOM 1763 C CA . ARG A 1 230 ? 2.023 4.594 -10.272 1.00 90.88 230 ARG A CA 1
ATOM 1764 C C . ARG A 1 230 ? 2.443 5.989 -9.788 1.00 90.88 230 ARG A C 1
ATOM 1766 O O . ARG A 1 230 ? 2.179 6.992 -10.440 1.00 90.88 230 ARG A O 1
ATOM 1773 N N . VAL A 1 231 ? 3.086 6.048 -8.626 1.00 91.06 231 VAL A N 1
ATOM 1774 C CA . VAL A 1 231 ? 3.727 7.271 -8.117 1.00 91.06 231 VAL A CA 1
ATOM 1775 C C . VAL A 1 231 ? 5.194 6.969 -7.864 1.00 91.06 231 VAL A C 1
ATOM 1777 O O . VAL A 1 231 ? 5.496 5.945 -7.246 1.00 91.06 231 VAL A O 1
ATOM 1780 N N . ARG A 1 232 ? 6.085 7.852 -8.320 1.00 91.94 232 ARG A N 1
ATOM 1781 C CA . ARG A 1 232 ? 7.524 7.767 -8.069 1.00 91.94 232 ARG A CA 1
ATOM 1782 C C . ARG A 1 232 ? 8.018 9.001 -7.349 1.00 91.94 232 ARG A C 1
ATOM 1784 O O . ARG A 1 232 ? 7.684 10.116 -7.734 1.00 91.94 232 ARG A O 1
ATOM 1791 N N . PHE A 1 233 ? 8.823 8.803 -6.320 1.00 88.38 233 PHE A N 1
ATOM 1792 C CA . PHE A 1 233 ? 9.490 9.897 -5.629 1.00 88.38 233 PHE A CA 1
ATOM 1793 C C . PHE A 1 233 ? 10.871 9.464 -5.164 1.00 88.38 233 PHE A C 1
ATOM 1795 O O . PHE A 1 233 ? 11.099 8.295 -4.853 1.00 88.38 233 PHE A O 1
ATOM 1802 N N . GLN A 1 234 ? 11.781 10.421 -5.097 1.00 87.25 234 GLN A N 1
ATOM 1803 C CA . GLN A 1 234 ? 13.143 10.225 -4.654 1.00 87.25 234 GLN A CA 1
ATOM 1804 C C . GLN A 1 234 ? 13.374 10.957 -3.339 1.00 87.25 234 GLN A C 1
ATOM 1806 O O . GLN A 1 234 ? 12.858 12.047 -3.111 1.00 87.25 234 GLN A O 1
ATOM 1811 N N . ARG A 1 235 ? 14.157 10.344 -2.457 1.00 83.94 235 ARG A N 1
ATOM 1812 C CA . ARG A 1 235 ? 14.643 10.944 -1.223 1.00 83.94 235 ARG A CA 1
ATOM 1813 C C . ARG A 1 235 ? 16.159 11.050 -1.259 1.00 83.94 235 ARG A C 1
ATOM 1815 O O . ARG A 1 235 ? 16.840 10.049 -1.466 1.00 83.94 235 ARG A O 1
ATOM 1822 N N . ARG A 1 236 ? 16.681 12.238 -0.963 1.00 80.44 236 ARG A N 1
ATOM 1823 C CA . ARG A 1 236 ? 18.110 12.526 -0.766 1.00 80.44 236 ARG A CA 1
ATOM 1824 C C . ARG A 1 236 ? 18.347 13.078 0.640 1.00 80.44 236 ARG A C 1
ATOM 1826 O O . ARG A 1 236 ? 17.443 13.621 1.277 1.00 80.44 236 ARG A O 1
ATOM 1833 N N . ASP A 1 237 ? 19.565 12.934 1.151 1.00 74.62 237 ASP A N 1
ATOM 1834 C CA . ASP A 1 237 ? 19.963 13.603 2.394 1.00 74.62 237 ASP A CA 1
ATOM 1835 C C . ASP A 1 237 ? 20.233 15.084 2.105 1.00 74.62 237 ASP A C 1
ATOM 1837 O O . ASP A 1 237 ? 21.081 15.388 1.270 1.00 74.62 237 ASP A O 1
ATOM 1841 N N . ALA A 1 238 ? 19.549 16.010 2.783 1.00 74.00 238 ALA A N 1
ATOM 1842 C CA . ALA A 1 238 ? 19.726 17.438 2.515 1.00 74.00 238 ALA A CA 1
ATOM 1843 C C . ALA A 1 238 ? 21.138 17.937 2.858 1.00 74.00 238 ALA A C 1
ATOM 1845 O O . ALA A 1 238 ? 21.607 18.914 2.281 1.00 74.00 238 ALA A O 1
ATOM 1846 N N . SER A 1 239 ? 21.834 17.264 3.778 1.00 71.62 239 SER A N 1
ATOM 1847 C CA . SER A 1 239 ? 23.203 17.626 4.155 1.00 71.62 239 SER A CA 1
ATOM 1848 C C . SER A 1 239 ? 24.222 17.128 3.127 1.00 71.62 239 SER A C 1
ATOM 1850 O O . SER A 1 239 ? 25.300 17.706 3.002 1.00 71.62 239 SER A O 1
ATOM 1852 N N . PHE A 1 240 ? 23.894 16.060 2.390 1.00 69.62 240 PHE A N 1
ATOM 1853 C CA . PHE A 1 240 ? 24.786 15.413 1.424 1.00 69.62 240 PHE A CA 1
ATOM 1854 C C . PHE A 1 240 ? 24.025 14.887 0.186 1.00 69.62 240 PHE A C 1
ATOM 1856 O O . PHE A 1 240 ? 24.069 13.683 -0.100 1.00 69.62 240 PHE A O 1
ATOM 1863 N N . PRO A 1 241 ? 23.356 15.762 -0.590 1.00 60.16 241 PRO A N 1
ATOM 1864 C CA . PRO A 1 241 ? 22.376 15.352 -1.603 1.00 60.16 241 PRO A CA 1
ATOM 1865 C C . PRO A 1 241 ? 22.977 14.586 -2.783 1.00 60.16 241 PRO A C 1
ATOM 1867 O O . PRO A 1 241 ? 22.315 13.739 -3.371 1.00 60.16 241 PRO A O 1
ATOM 1870 N N . ALA A 1 242 ? 24.249 14.837 -3.096 1.00 63.28 242 ALA A N 1
ATOM 1871 C CA . ALA A 1 242 ? 24.974 14.175 -4.180 1.00 63.28 242 ALA A CA 1
ATOM 1872 C C . ALA A 1 242 ? 25.592 12.825 -3.772 1.00 63.28 242 ALA A C 1
ATOM 1874 O O . ALA A 1 242 ? 26.377 12.263 -4.526 1.00 63.28 242 ALA A O 1
ATOM 1875 N N . THR A 1 243 ? 25.334 12.326 -2.557 1.00 70.38 243 THR A N 1
ATOM 1876 C CA . THR A 1 243 ? 26.014 11.118 -2.052 1.00 70.38 243 THR A CA 1
ATOM 1877 C C . THR A 1 243 ? 25.147 9.874 -2.070 1.00 70.38 243 THR A C 1
ATOM 1879 O O . THR A 1 243 ? 25.683 8.776 -2.209 1.00 70.38 243 THR A O 1
ATOM 1882 N N . ARG A 1 244 ? 23.831 10.009 -1.892 1.00 74.75 244 ARG A N 1
ATOM 1883 C CA . ARG A 1 244 ? 22.903 8.881 -1.808 1.00 74.75 244 ARG A CA 1
ATOM 1884 C C . ARG A 1 244 ? 21.493 9.301 -2.167 1.00 74.75 244 ARG A C 1
ATOM 1886 O O . ARG A 1 244 ? 21.078 10.410 -1.830 1.00 74.75 244 ARG A O 1
ATOM 1893 N N . PHE A 1 245 ? 20.750 8.355 -2.722 1.00 80.94 245 PHE A N 1
ATOM 1894 C CA . PHE A 1 245 ? 19.321 8.493 -2.924 1.00 80.94 245 PHE A CA 1
ATOM 1895 C C . PHE A 1 245 ? 18.575 7.187 -2.638 1.00 80.94 245 PHE A C 1
ATOM 1897 O O . PHE A 1 245 ? 19.129 6.085 -2.719 1.00 80.94 245 PHE A O 1
ATOM 1904 N N . GLU A 1 246 ? 17.300 7.347 -2.314 1.00 84.25 246 GLU A N 1
ATOM 1905 C CA . GLU A 1 246 ? 16.297 6.294 -2.227 1.00 84.25 246 GLU A CA 1
ATOM 1906 C C . GLU A 1 246 ? 15.170 6.661 -3.185 1.00 84.25 246 GLU A C 1
ATOM 1908 O O . GLU A 1 246 ? 14.510 7.678 -2.992 1.00 84.25 246 GLU A O 1
ATOM 1913 N N . GLU A 1 247 ? 14.938 5.866 -4.215 1.00 88.88 247 GLU A N 1
ATOM 1914 C CA . GLU A 1 247 ? 13.829 6.080 -5.137 1.00 88.88 247 GLU A CA 1
ATOM 1915 C C . GLU A 1 247 ? 12.733 5.058 -4.878 1.00 88.88 247 GLU A C 1
ATOM 1917 O O . GLU A 1 247 ? 12.996 3.862 -4.831 1.00 88.88 247 GLU A O 1
ATOM 1922 N N . TYR A 1 248 ? 11.501 5.523 -4.721 1.00 88.94 248 TYR A N 1
ATOM 1923 C CA . TYR A 1 248 ? 10.343 4.702 -4.413 1.00 88.94 248 TYR A CA 1
ATOM 1924 C C . TYR A 1 248 ? 9.393 4.690 -5.602 1.00 88.94 248 TYR A C 1
ATOM 1926 O O . TYR A 1 248 ? 8.917 5.745 -6.007 1.00 88.94 248 TYR A O 1
ATOM 1934 N N . THR A 1 249 ? 9.043 3.503 -6.094 1.00 91.88 249 THR A N 1
ATOM 1935 C CA . THR A 1 249 ? 7.978 3.285 -7.081 1.00 91.88 249 THR A CA 1
ATOM 1936 C C . THR A 1 249 ? 6.801 2.594 -6.406 1.00 91.88 249 THR A C 1
ATOM 1938 O O . THR A 1 249 ? 6.889 1.430 -6.019 1.00 91.88 249 THR A O 1
ATOM 1941 N N . VAL A 1 250 ? 5.681 3.297 -6.254 1.00 88.81 250 VAL A N 1
ATOM 1942 C CA . VAL A 1 250 ? 4.486 2.812 -5.550 1.00 88.81 250 VAL A CA 1
ATOM 1943 C C . VAL A 1 250 ? 3.408 2.446 -6.566 1.00 88.81 250 VAL A C 1
ATOM 1945 O O . VAL A 1 250 ? 3.032 3.285 -7.379 1.00 88.81 250 VAL A O 1
ATOM 1948 N N . TYR A 1 251 ? 2.852 1.232 -6.482 1.00 87.62 251 TYR A N 1
ATOM 1949 C CA . TYR A 1 251 ? 1.707 0.800 -7.293 1.00 87.62 251 TYR A CA 1
ATOM 1950 C C . TYR A 1 251 ? 0.397 0.755 -6.499 1.00 87.62 251 TYR A C 1
ATOM 1952 O O . TYR A 1 251 ? 0.403 0.402 -5.313 1.00 87.62 251 TYR A O 1
ATOM 1960 N N . PRO A 1 252 ? -0.759 0.991 -7.150 1.00 83.44 252 PRO A N 1
ATOM 1961 C CA . PRO A 1 252 ? -2.075 0.915 -6.517 1.00 83.44 252 PRO A CA 1
ATOM 1962 C C . PRO A 1 252 ? -2.372 -0.440 -5.856 1.00 83.44 252 PRO A C 1
ATOM 1964 O O . PRO A 1 252 ? -3.162 -0.509 -4.914 1.00 83.44 252 PRO A O 1
ATOM 1967 N N . SER A 1 253 ? -1.706 -1.510 -6.310 1.00 78.81 253 SER A N 1
ATOM 1968 C CA . SER A 1 253 ? -1.804 -2.863 -5.754 1.00 78.81 253 SER A CA 1
ATOM 1969 C C . SER A 1 253 ? -1.155 -3.026 -4.370 1.00 78.81 253 SER A C 1
ATOM 1971 O O . SER A 1 253 ? -1.284 -4.090 -3.769 1.00 78.81 253 SER A O 1
ATOM 1973 N N . GLY A 1 254 ? -0.411 -2.026 -3.882 1.00 77.50 254 GLY A N 1
ATOM 1974 C CA . GLY A 1 254 ? 0.346 -2.095 -2.625 1.00 77.50 254 GLY A CA 1
ATOM 1975 C C . GLY A 1 254 ? 1.742 -2.705 -2.760 1.00 77.50 254 GLY A C 1
ATOM 1976 O O . GLY A 1 254 ? 2.382 -2.982 -1.746 1.00 77.50 254 GLY A O 1
ATOM 1977 N N . ARG A 1 255 ? 2.214 -2.922 -3.998 1.00 82.12 255 ARG A N 1
ATOM 1978 C CA . ARG A 1 255 ? 3.624 -3.227 -4.278 1.00 82.12 255 ARG A CA 1
ATOM 1979 C C . ARG A 1 255 ? 4.398 -1.917 -4.315 1.00 82.12 255 ARG A C 1
ATOM 1981 O O . ARG A 1 255 ? 3.964 -0.977 -4.981 1.00 82.12 255 ARG A O 1
ATOM 1988 N N . ILE A 1 256 ? 5.518 -1.875 -3.613 1.00 84.25 256 ILE A N 1
ATOM 1989 C CA . ILE A 1 256 ? 6.441 -0.749 -3.599 1.00 84.25 256 ILE A CA 1
ATOM 1990 C C . ILE A 1 256 ? 7.811 -1.289 -3.958 1.00 84.25 256 ILE A C 1
ATOM 1992 O O . ILE A 1 256 ? 8.263 -2.266 -3.373 1.00 84.25 256 ILE A O 1
ATOM 1996 N N . PHE A 1 257 ? 8.463 -0.668 -4.919 1.00 87.38 257 PHE A N 1
ATOM 1997 C CA . PHE A 1 257 ? 9.824 -1.001 -5.296 1.00 87.38 257 PHE A CA 1
ATOM 1998 C C . PHE A 1 257 ? 10.726 0.149 -4.885 1.00 87.38 257 PHE A C 1
ATOM 2000 O O . PHE A 1 257 ? 10.299 1.304 -4.900 1.00 87.38 257 PHE A O 1
ATOM 2007 N N . VAL A 1 258 ? 11.929 -0.177 -4.429 1.00 86.50 258 VAL A N 1
ATOM 2008 C CA . VAL A 1 258 ? 12.874 0.798 -3.898 1.00 86.50 258 VAL A CA 1
ATOM 2009 C C . VAL A 1 258 ? 14.215 0.616 -4.593 1.00 86.50 258 VAL A C 1
ATOM 2011 O O . VAL A 1 258 ? 14.799 -0.465 -4.506 1.00 86.50 258 VAL A O 1
ATOM 2014 N N . LEU A 1 259 ? 14.703 1.661 -5.262 1.00 87.50 259 LEU A N 1
ATOM 2015 C CA . LEU A 1 259 ? 16.079 1.751 -5.739 1.00 87.50 259 LEU A CA 1
ATOM 2016 C C . LEU A 1 259 ? 16.916 2.479 -4.701 1.00 87.50 259 LEU A C 1
ATOM 2018 O O . LEU A 1 259 ? 16.642 3.624 -4.349 1.00 87.50 259 LEU A O 1
ATOM 2022 N N . LEU A 1 260 ? 17.975 1.834 -4.245 1.00 81.88 260 LEU A N 1
ATOM 2023 C CA . LEU A 1 260 ? 19.007 2.464 -3.441 1.00 81.88 260 LEU A CA 1
ATOM 2024 C C . LEU A 1 260 ? 20.191 2.731 -4.340 1.00 81.88 260 LEU A C 1
ATOM 2026 O O . LEU A 1 260 ? 20.621 1.825 -5.052 1.00 81.88 260 LEU A O 1
ATOM 2030 N N . GLY A 1 261 ? 20.733 3.938 -4.290 1.00 78.12 261 GLY A N 1
ATOM 2031 C CA . GLY A 1 261 ? 21.873 4.286 -5.119 1.00 78.12 261 GLY A CA 1
ATOM 2032 C C . GLY A 1 261 ? 22.748 5.369 -4.521 1.00 78.12 261 GLY A C 1
ATOM 2033 O O . GLY A 1 261 ? 22.423 6.018 -3.522 1.00 78.12 261 GLY A O 1
ATOM 2034 N N . ARG A 1 262 ? 23.904 5.534 -5.157 1.00 75.88 262 ARG A N 1
ATOM 2035 C CA . ARG A 1 262 ? 24.908 6.542 -4.846 1.00 75.88 262 ARG A CA 1
ATOM 2036 C C . ARG A 1 262 ? 25.278 7.282 -6.118 1.00 75.88 262 ARG A C 1
ATOM 2038 O O . ARG A 1 262 ? 25.486 6.667 -7.159 1.00 75.88 262 ARG A O 1
ATOM 2045 N N . GLU A 1 263 ? 25.393 8.594 -5.996 1.00 72.19 263 GLU A N 1
ATOM 2046 C CA . GLU A 1 263 ? 26.001 9.451 -7.005 1.00 72.19 263 GLU A CA 1
ATOM 2047 C C . GLU A 1 263 ? 27.445 9.786 -6.567 1.00 72.19 263 GLU A C 1
ATOM 2049 O O . GLU A 1 263 ? 27.766 9.837 -5.374 1.00 72.19 263 GLU A O 1
ATOM 2054 N N . GLY A 1 264 ? 28.358 9.950 -7.527 1.00 67.56 264 GLY A N 1
ATOM 2055 C CA . GLY A 1 264 ? 29.756 10.317 -7.264 1.00 67.56 264 GLY A CA 1
ATOM 2056 C C . GLY A 1 264 ? 30.737 9.152 -7.020 1.00 67.56 264 GLY A C 1
ATOM 2057 O O . GLY A 1 264 ? 30.394 7.980 -7.178 1.00 67.56 264 GLY A O 1
ATOM 2058 N N . PRO A 1 265 ? 32.009 9.458 -6.685 1.00 57.78 265 PRO A N 1
ATOM 2059 C CA . PRO A 1 265 ? 33.088 8.473 -6.649 1.00 57.78 265 PRO A CA 1
ATOM 2060 C C . PRO A 1 265 ? 32.901 7.415 -5.552 1.00 57.78 265 PRO A C 1
ATOM 2062 O O . PRO A 1 265 ? 32.567 7.716 -4.401 1.00 57.78 265 PRO A O 1
ATOM 2065 N N . ARG A 1 266 ? 33.174 6.162 -5.929 1.00 59.94 266 ARG A N 1
ATOM 2066 C CA . ARG A 1 266 ? 33.047 4.968 -5.089 1.00 59.94 266 ARG A CA 1
ATOM 2067 C C . ARG A 1 266 ? 34.073 4.973 -3.942 1.00 59.94 266 ARG A C 1
ATOM 2069 O O . ARG A 1 266 ? 35.273 5.042 -4.215 1.00 59.94 266 ARG A O 1
ATOM 2076 N N . PRO A 1 267 ? 33.656 4.860 -2.666 1.00 59.66 267 PRO A N 1
ATOM 2077 C CA . PRO A 1 267 ? 34.584 4.596 -1.570 1.00 59.66 267 PRO A CA 1
ATOM 2078 C C . PRO A 1 267 ? 35.251 3.233 -1.750 1.00 59.66 267 PRO A C 1
ATOM 2080 O O . PRO A 1 267 ? 34.620 2.287 -2.216 1.00 59.66 267 PRO A O 1
ATOM 2083 N N . SER A 1 268 ? 36.494 3.095 -1.291 1.00 53.25 268 SER A N 1
ATOM 2084 C CA . SER A 1 268 ? 37.259 1.842 -1.368 1.00 53.25 268 SER A CA 1
ATOM 2085 C C . SER A 1 268 ? 36.608 0.650 -0.644 1.00 53.25 268 SER A C 1
ATOM 2087 O O . SER A 1 268 ? 36.930 -0.493 -0.958 1.00 53.25 268 SER A O 1
ATOM 2089 N N . GLU A 1 269 ? 35.682 0.892 0.293 1.00 54.72 269 GLU A N 1
ATOM 2090 C CA . GLU A 1 269 ? 34.958 -0.140 1.049 1.00 54.72 269 GLU A CA 1
ATOM 2091 C C . GLU A 1 269 ? 33.469 0.213 1.266 1.00 54.72 269 GLU A C 1
ATOM 2093 O O . GLU A 1 269 ? 32.972 0.170 2.394 1.00 54.72 269 GLU A O 1
ATOM 2098 N N . SER A 1 270 ? 32.722 0.574 0.215 1.00 53.88 270 SER A N 1
ATOM 2099 C CA . SER A 1 270 ? 31.266 0.752 0.348 1.00 53.88 270 SER A CA 1
ATOM 2100 C C . SER A 1 270 ? 30.572 -0.583 0.665 1.00 53.88 270 SER A C 1
ATOM 2102 O O . SER A 1 270 ? 30.773 -1.605 0.004 1.00 53.88 270 SER A O 1
ATOM 2104 N N . ARG A 1 271 ? 29.742 -0.595 1.715 1.00 61.66 271 ARG A N 1
ATOM 2105 C CA . ARG A 1 271 ? 28.836 -1.705 2.043 1.00 61.66 271 ARG A CA 1
ATOM 2106 C C . ARG A 1 271 ? 27.464 -1.140 2.372 1.00 61.66 271 ARG A C 1
ATOM 2108 O O . ARG A 1 271 ? 27.327 -0.400 3.344 1.00 61.66 271 ARG A O 1
ATOM 2115 N N . ILE A 1 272 ? 26.460 -1.532 1.592 1.00 64.06 272 ILE A N 1
ATOM 2116 C CA . ILE A 1 272 ? 25.060 -1.242 1.906 1.00 64.06 272 ILE A CA 1
ATOM 2117 C C . ILE A 1 272 ? 24.637 -2.179 3.044 1.00 64.06 272 ILE A C 1
ATOM 2119 O O . ILE A 1 272 ? 24.697 -3.406 2.906 1.00 64.06 272 ILE A O 1
ATOM 2123 N N . GLU A 1 273 ? 24.235 -1.615 4.183 1.00 65.69 273 GLU A N 1
ATOM 2124 C CA . GLU A 1 273 ? 23.525 -2.348 5.230 1.00 65.69 273 GLU A CA 1
ATOM 2125 C C . GLU A 1 273 ? 22.078 -1.844 5.307 1.00 65.69 273 GLU A C 1
ATOM 2127 O O . GLU A 1 273 ? 21.794 -0.653 5.205 1.00 65.69 273 GLU A O 1
ATOM 2132 N N . LEU A 1 274 ? 21.140 -2.766 5.484 1.00 67.25 274 LEU A N 1
ATOM 2133 C CA . LEU A 1 274 ? 19.745 -2.443 5.756 1.00 67.25 274 LEU A CA 1
ATOM 2134 C C . LEU A 1 274 ? 19.526 -2.618 7.256 1.00 67.25 274 LEU A C 1
ATOM 2136 O O . LEU A 1 274 ? 19.873 -3.659 7.824 1.00 67.25 274 LEU A O 1
ATOM 2140 N N . LEU A 1 275 ? 18.976 -1.605 7.909 1.00 63.03 275 LEU A N 1
ATOM 2141 C CA . LEU A 1 275 ? 18.475 -1.680 9.268 1.00 63.03 275 LEU A CA 1
ATOM 2142 C C . LEU A 1 275 ? 16.956 -1.835 9.219 1.00 63.03 275 LEU A C 1
ATOM 2144 O O . LEU A 1 275 ? 16.215 -0.962 8.784 1.00 63.03 275 LEU A O 1
ATOM 2148 N N . LEU A 1 276 ? 16.484 -2.971 9.704 1.00 63.41 276 LEU A N 1
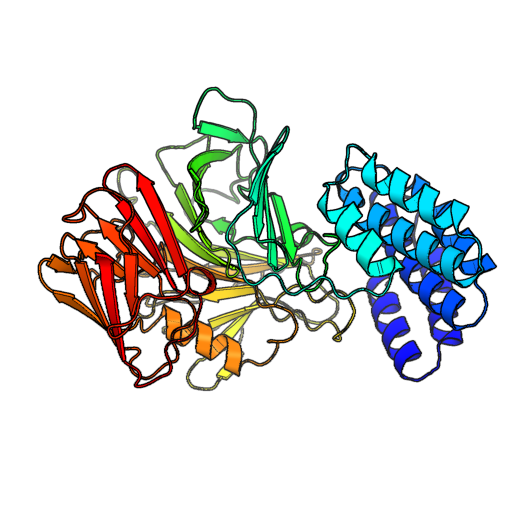ATOM 2149 C CA . LEU A 1 276 ? 15.071 -3.211 9.909 1.00 63.41 276 LEU A CA 1
ATOM 2150 C C . LEU A 1 276 ? 14.771 -3.055 11.394 1.00 63.41 276 LEU A C 1
ATOM 2152 O O . LEU A 1 276 ? 15.159 -3.885 12.220 1.00 63.41 276 LEU A O 1
ATOM 2156 N N . THR A 1 277 ? 14.095 -1.973 11.744 1.00 54.81 277 THR A N 1
ATOM 2157 C CA . THR A 1 277 ? 13.649 -1.712 13.111 1.00 54.81 277 THR A CA 1
ATOM 2158 C C . THR A 1 277 ? 12.251 -2.311 13.295 1.00 54.81 277 THR A C 1
ATOM 2160 O O . THR A 1 277 ? 11.460 -2.322 12.361 1.00 54.81 277 THR A O 1
ATOM 2163 N N . THR A 1 278 ? 11.955 -2.899 14.457 1.00 54.97 278 THR A N 1
ATOM 2164 C CA . THR A 1 278 ? 10.618 -3.407 14.834 1.00 54.97 278 THR A CA 1
ATOM 2165 C C . THR A 1 278 ? 10.300 -3.025 16.276 1.00 54.97 278 THR A C 1
ATOM 2167 O O . THR A 1 278 ? 11.199 -3.040 17.123 1.00 54.97 278 THR A O 1
ATOM 2170 N N . PRO A 1 279 ? 9.042 -2.705 16.613 1.00 48.59 279 PRO A N 1
ATOM 2171 C CA . PRO A 1 279 ? 8.660 -2.446 17.992 1.00 48.59 279 PRO A CA 1
ATOM 2172 C C . PRO A 1 279 ? 8.654 -3.764 18.778 1.00 48.59 279 PRO A C 1
ATOM 2174 O O . PRO A 1 279 ? 8.203 -4.801 18.291 1.00 48.59 279 PRO A O 1
ATOM 2177 N N . ARG A 1 280 ? 9.151 -3.747 20.017 1.00 45.03 280 ARG A N 1
ATOM 2178 C CA . ARG A 1 280 ? 9.210 -4.946 20.860 1.00 45.03 280 ARG A CA 1
ATOM 2179 C C . ARG A 1 280 ? 7.824 -5.245 21.441 1.00 45.03 280 ARG A C 1
ATOM 2181 O O . ARG A 1 280 ? 7.373 -4.550 22.351 1.00 45.03 280 ARG A O 1
ATOM 2188 N N . LEU A 1 281 ? 7.175 -6.301 20.951 1.00 47.47 281 LEU A N 1
ATOM 2189 C CA . LEU A 1 281 ? 5.994 -6.898 21.587 1.00 47.47 281 LEU A CA 1
ATOM 2190 C C . LEU A 1 281 ? 6.399 -8.034 22.551 1.00 47.47 281 LEU A C 1
ATOM 2192 O O . LEU A 1 281 ? 7.565 -8.413 22.648 1.00 47.47 281 LEU A O 1
ATOM 2196 N N . ILE A 1 282 ? 5.442 -8.536 23.339 1.00 40.12 282 ILE A N 1
ATOM 2197 C CA . ILE A 1 282 ? 5.671 -9.488 24.451 1.00 40.12 282 ILE A CA 1
ATOM 2198 C C . ILE A 1 282 ? 6.050 -10.893 23.965 1.00 40.12 282 ILE A C 1
ATOM 2200 O O . ILE A 1 282 ? 6.675 -11.657 24.700 1.00 40.12 282 ILE A O 1
ATOM 2204 N N . ARG A 1 283 ? 5.728 -11.227 22.715 1.00 41.25 283 ARG A N 1
ATOM 2205 C CA . ARG A 1 283 ? 6.306 -12.383 22.024 1.00 41.25 283 ARG A CA 1
ATOM 2206 C C . ARG A 1 283 ? 7.538 -11.918 21.239 1.00 41.25 283 ARG A C 1
ATOM 2208 O O . ARG A 1 283 ? 7.550 -10.776 20.791 1.00 41.25 283 ARG A O 1
ATOM 2215 N N . PRO A 1 284 ? 8.572 -12.760 21.061 1.00 40.06 284 PRO A N 1
ATOM 2216 C CA . PRO A 1 284 ? 9.723 -12.433 20.225 1.00 40.06 284 PRO A CA 1
ATOM 2217 C C . PRO A 1 284 ? 9.272 -12.411 18.761 1.00 40.06 284 PRO A C 1
ATOM 2219 O O . PRO A 1 284 ? 9.387 -13.396 18.042 1.00 40.06 284 PRO A O 1
ATOM 2222 N N . THR A 1 285 ? 8.667 -11.304 18.359 1.00 50.25 285 THR A N 1
ATOM 2223 C CA . THR A 1 285 ? 8.049 -11.106 17.053 1.00 50.25 285 THR A CA 1
ATOM 2224 C C . THR A 1 285 ? 8.786 -9.958 16.403 1.00 50.25 285 THR A C 1
ATOM 2226 O O . THR A 1 285 ? 8.781 -8.841 16.921 1.00 50.25 285 THR A O 1
ATOM 2229 N N . GLY A 1 286 ? 9.500 -10.274 15.334 1.00 53.03 286 GLY A N 1
ATOM 2230 C CA . GLY A 1 286 ? 10.354 -9.354 14.604 1.00 53.03 286 GLY A CA 1
ATOM 2231 C C . GLY A 1 286 ? 10.516 -9.844 13.173 1.00 53.03 286 GLY A C 1
ATOM 2232 O O . GLY A 1 286 ? 9.766 -10.706 12.709 1.00 53.03 286 GLY A O 1
ATOM 2233 N N . TRP A 1 287 ? 11.511 -9.312 12.475 1.00 58.47 287 TRP A N 1
ATOM 2234 C CA . TRP A 1 287 ? 11.838 -9.793 11.140 1.00 58.47 287 TRP A CA 1
ATOM 2235 C C . TRP A 1 287 ? 12.378 -11.219 11.214 1.00 58.47 287 TRP A C 1
ATOM 2237 O O . TRP A 1 287 ? 13.408 -11.491 11.838 1.00 58.47 287 TRP A O 1
ATOM 2247 N N . HIS A 1 288 ? 11.678 -12.128 10.549 1.00 60.72 288 HIS A N 1
ATOM 2248 C CA . HIS A 1 288 ? 12.110 -13.490 10.314 1.00 60.72 288 HIS A CA 1
ATOM 2249 C C . HIS A 1 288 ? 12.627 -13.602 8.889 1.00 60.72 288 HIS A C 1
ATOM 2251 O O . HIS A 1 288 ? 12.026 -13.096 7.943 1.00 60.72 288 HIS A O 1
ATOM 2257 N N . VAL A 1 289 ? 13.744 -14.298 8.736 1.00 64.12 289 VAL A N 1
ATOM 2258 C CA . VAL A 1 289 ? 14.229 -14.691 7.417 1.00 64.12 289 VAL A CA 1
ATOM 2259 C C . VAL A 1 289 ? 13.752 -16.102 7.176 1.00 64.12 289 VAL A C 1
ATOM 2261 O O . VAL A 1 289 ? 13.979 -16.962 8.022 1.00 64.12 289 VAL A O 1
ATOM 2264 N N . ILE A 1 290 ? 13.058 -16.329 6.071 1.00 66.00 290 ILE A N 1
ATOM 2265 C CA . ILE A 1 290 ? 12.539 -17.640 5.697 1.00 66.00 290 ILE A CA 1
ATOM 2266 C C . ILE A 1 290 ? 13.430 -18.208 4.595 1.00 66.00 290 ILE A C 1
ATOM 2268 O O . ILE A 1 290 ? 13.720 -17.534 3.603 1.00 66.00 290 ILE A O 1
ATOM 2272 N N . ASP A 1 291 ? 13.894 -19.440 4.795 1.00 64.44 291 ASP A N 1
ATOM 2273 C CA . ASP A 1 291 ? 14.592 -20.203 3.761 1.00 64.44 291 ASP A CA 1
ATOM 2274 C C . ASP A 1 291 ? 13.570 -20.721 2.742 1.00 64.44 291 ASP A C 1
ATOM 2276 O O . ASP A 1 291 ? 12.683 -21.481 3.127 1.00 64.44 291 ASP A O 1
ATOM 2280 N N . PRO A 1 292 ? 13.682 -20.362 1.451 1.00 61.91 292 PRO A N 1
ATOM 2281 C CA . PRO A 1 292 ? 12.714 -20.756 0.428 1.00 61.91 292 PRO A CA 1
ATOM 2282 C C . PRO A 1 292 ? 12.719 -22.265 0.143 1.00 61.91 292 PRO A C 1
ATOM 2284 O O . PRO A 1 292 ? 11.746 -22.794 -0.389 1.00 61.91 292 PRO A O 1
ATOM 2287 N N . ARG A 1 293 ? 13.809 -22.984 0.455 1.00 66.12 293 ARG A N 1
ATOM 2288 C CA . ARG A 1 293 ? 13.915 -24.433 0.210 1.00 66.12 293 ARG A CA 1
ATOM 2289 C C . ARG A 1 293 ? 13.152 -25.229 1.252 1.00 66.12 293 ARG A C 1
ATOM 2291 O O . ARG A 1 293 ? 12.545 -26.245 0.933 1.00 66.12 293 ARG A O 1
ATOM 2298 N N . THR A 1 294 ? 13.234 -24.787 2.501 1.00 65.00 294 THR A N 1
ATOM 2299 C CA . THR A 1 294 ? 12.618 -25.470 3.642 1.00 65.00 294 THR A CA 1
ATOM 2300 C C . THR A 1 294 ? 11.301 -24.825 4.068 1.00 65.00 294 THR A C 1
ATOM 2302 O O . THR A 1 294 ? 10.514 -25.466 4.757 1.00 65.00 294 THR A O 1
ATOM 2305 N N . ASN A 1 295 ? 11.041 -23.587 3.638 1.00 63.41 295 ASN A N 1
ATOM 2306 C CA . ASN A 1 295 ? 9.959 -22.717 4.096 1.00 63.41 295 ASN A CA 1
ATOM 2307 C C . ASN A 1 295 ? 9.938 -22.555 5.628 1.00 63.41 295 ASN A C 1
ATOM 2309 O O . ASN A 1 295 ? 8.878 -22.486 6.254 1.00 63.41 295 ASN A O 1
ATOM 2313 N N . LEU A 1 296 ? 11.124 -22.544 6.247 1.00 63.03 296 LEU A N 1
ATOM 2314 C CA . LEU A 1 296 ? 11.296 -22.448 7.695 1.00 63.03 296 LEU A CA 1
ATOM 2315 C C . LEU A 1 296 ? 12.077 -21.188 8.091 1.00 63.03 296 LEU A C 1
ATOM 2317 O O . LEU A 1 296 ? 12.965 -20.752 7.352 1.00 63.03 296 LEU A O 1
ATOM 2321 N N . PRO A 1 297 ? 11.794 -20.618 9.280 1.00 64.50 297 PRO A N 1
ATOM 2322 C CA . PRO A 1 297 ? 12.590 -19.538 9.831 1.00 64.50 297 PRO A CA 1
ATOM 2323 C C . PRO A 1 297 ? 14.048 -19.940 10.026 1.00 64.50 297 PRO A C 1
ATOM 2325 O O . PRO A 1 297 ? 14.385 -20.967 10.619 1.00 64.50 297 PRO A O 1
ATOM 2328 N N . VAL A 1 298 ? 14.917 -19.060 9.568 1.00 61.56 298 VAL A N 1
ATOM 2329 C CA . VAL A 1 298 ? 16.356 -19.162 9.672 1.00 61.56 298 VAL A CA 1
ATOM 2330 C C . VAL A 1 298 ? 16.814 -18.717 11.067 1.00 61.56 298 VAL A C 1
ATOM 2332 O O . VAL A 1 298 ? 16.330 -17.726 11.618 1.00 61.56 298 VAL A O 1
ATOM 2335 N N . LYS A 1 299 ? 17.773 -19.442 11.660 1.00 62.16 299 LYS A N 1
ATOM 2336 C CA . LYS A 1 299 ? 18.318 -19.106 12.986 1.00 62.16 299 LYS A CA 1
ATOM 2337 C C . LYS A 1 299 ? 19.067 -17.770 12.959 1.00 62.16 299 LYS A C 1
ATOM 2339 O O . LYS A 1 299 ? 19.946 -17.555 12.122 1.00 62.16 299 LYS A O 1
ATOM 2344 N N . ALA A 1 300 ? 18.782 -16.919 13.943 1.00 57.47 300 ALA A N 1
ATOM 2345 C CA . ALA A 1 300 ? 19.482 -15.653 14.137 1.00 57.47 300 ALA A CA 1
ATOM 2346 C C . ALA A 1 300 ? 21.008 -15.844 14.258 1.00 57.47 300 ALA A C 1
ATOM 2348 O O . ALA A 1 300 ? 21.493 -16.825 14.821 1.00 57.47 300 ALA A O 1
ATOM 2349 N N . GLY A 1 301 ? 21.762 -14.885 13.725 1.00 53.12 301 GLY A N 1
ATOM 2350 C CA . GLY A 1 301 ? 23.223 -14.796 13.790 1.00 53.12 301 GLY A CA 1
ATOM 2351 C C . GLY A 1 301 ? 23.951 -15.669 12.772 1.00 53.12 301 GLY A C 1
ATOM 2352 O O . GLY A 1 301 ? 25.174 -15.596 12.671 1.00 53.12 301 GLY A O 1
ATOM 2353 N N . THR A 1 302 ? 23.222 -16.477 12.007 1.00 55.19 302 THR A N 1
ATOM 2354 C CA . THR A 1 302 ? 23.830 -17.338 10.998 1.00 55.19 302 THR A CA 1
ATOM 2355 C C . THR A 1 302 ? 23.961 -16.568 9.678 1.00 55.19 302 THR A C 1
ATOM 2357 O O . THR A 1 302 ? 23.095 -15.765 9.340 1.00 55.19 302 THR A O 1
ATOM 2360 N N . VAL A 1 303 ? 25.084 -16.762 8.978 1.00 55.41 303 VAL A N 1
ATOM 2361 C CA . VAL A 1 303 ? 25.379 -16.128 7.685 1.00 55.41 303 VAL A CA 1
ATOM 2362 C C . VAL A 1 303 ? 24.881 -17.032 6.569 1.00 55.41 303 VAL A C 1
ATOM 2364 O O . VAL A 1 303 ? 25.275 -18.194 6.506 1.00 55.41 303 VAL A O 1
ATOM 2367 N N . PHE A 1 304 ? 24.067 -16.493 5.666 1.00 54.72 304 PHE A N 1
ATOM 2368 C CA . PHE A 1 304 ? 23.499 -17.256 4.547 1.00 54.72 304 PHE A CA 1
ATOM 2369 C C . PHE A 1 304 ? 23.790 -16.598 3.209 1.00 54.72 304 PHE A C 1
ATOM 2371 O O . PHE A 1 304 ? 24.310 -15.492 3.179 1.00 54.72 304 PHE A O 1
ATOM 2378 N N . ARG A 1 305 ? 23.515 -17.311 2.114 1.00 55.91 305 ARG A N 1
ATOM 2379 C CA . ARG A 1 305 ? 23.567 -16.822 0.730 1.00 55.91 305 ARG A CA 1
ATOM 2380 C C . ARG A 1 305 ? 22.384 -17.426 -0.029 1.00 55.91 305 ARG A C 1
ATOM 2382 O O . ARG A 1 305 ? 22.221 -18.644 0.014 1.00 55.91 305 ARG A O 1
ATOM 2389 N N . GLY A 1 306 ? 21.586 -16.611 -0.720 1.00 57.50 306 GLY A N 1
ATOM 2390 C CA . GLY A 1 306 ? 20.551 -17.084 -1.650 1.00 57.50 306 GLY A CA 1
ATOM 2391 C C . GLY A 1 306 ? 19.221 -16.329 -1.573 1.00 57.50 306 GLY A C 1
ATOM 2392 O O . GLY A 1 306 ? 19.084 -15.362 -0.833 1.00 57.50 306 GLY A O 1
ATOM 2393 N N . GLN A 1 307 ? 18.226 -16.850 -2.289 1.00 61.53 307 GLN A N 1
ATOM 2394 C CA . GLN A 1 307 ? 16.897 -16.279 -2.557 1.00 61.53 307 GLN A CA 1
ATOM 2395 C C . GLN A 1 307 ? 15.936 -16.263 -1.353 1.00 61.53 307 GLN A C 1
ATOM 2397 O O . GLN A 1 307 ? 14.891 -16.904 -1.369 1.00 61.53 307 GLN A O 1
ATOM 2402 N N . HIS A 1 308 ? 16.284 -15.573 -0.273 1.00 61.31 308 HIS A N 1
ATOM 2403 C CA . HIS A 1 308 ? 15.492 -15.620 0.957 1.00 61.31 308 HIS A CA 1
ATOM 2404 C C . HIS A 1 308 ? 14.431 -14.527 1.009 1.00 61.31 308 HIS A C 1
ATOM 2406 O O . HIS A 1 308 ? 14.573 -13.455 0.420 1.00 61.31 308 HIS A O 1
ATOM 2412 N N . LEU A 1 309 ? 13.371 -14.829 1.749 1.00 65.19 309 LEU A N 1
ATOM 2413 C CA . LEU A 1 309 ? 12.280 -13.924 2.055 1.00 65.19 309 LEU A CA 1
ATOM 2414 C C . LEU A 1 309 ? 12.518 -13.306 3.431 1.00 65.19 309 LEU A C 1
ATOM 2416 O O . LEU A 1 309 ? 12.786 -14.035 4.389 1.00 65.19 309 LEU A O 1
ATOM 2420 N N . LEU A 1 310 ? 12.366 -11.992 3.558 1.00 64.62 310 LEU A N 1
ATOM 2421 C CA . LEU A 1 310 ? 12.237 -11.363 4.864 1.00 64.62 310 LEU A CA 1
ATOM 2422 C C . LEU A 1 310 ? 10.777 -11.048 5.136 1.00 64.62 310 LEU A C 1
ATOM 2424 O O . LEU A 1 310 ? 10.131 -10.329 4.380 1.00 64.62 310 LEU A O 1
ATOM 2428 N N . PHE A 1 311 ? 10.275 -11.606 6.229 1.00 61.31 311 PHE A N 1
ATOM 2429 C CA . PHE A 1 311 ? 8.894 -11.474 6.648 1.00 61.31 311 PHE A CA 1
ATOM 2430 C C . PHE A 1 311 ? 8.854 -10.978 8.087 1.00 61.31 311 PHE A C 1
ATOM 2432 O O . PHE A 1 311 ? 9.399 -11.613 8.994 1.00 61.31 311 PHE A O 1
ATOM 2439 N N . SER A 1 312 ? 8.194 -9.849 8.312 1.00 56.91 312 SER A N 1
ATOM 2440 C CA . SER A 1 312 ? 7.827 -9.451 9.665 1.00 56.91 312 SER A CA 1
ATOM 2441 C C . SER A 1 312 ? 6.633 -10.293 10.111 1.00 56.91 312 SER A C 1
ATOM 2443 O O . SER A 1 312 ? 5.566 -10.243 9.516 1.00 56.91 312 SER A O 1
ATOM 2445 N N . GLY A 1 313 ? 6.803 -11.117 11.139 1.00 50.31 313 GLY A N 1
ATOM 2446 C CA . GLY A 1 313 ? 5.694 -11.852 11.737 1.00 50.31 313 GLY A CA 1
ATOM 2447 C C . GLY A 1 313 ? 5.262 -11.142 13.003 1.00 50.31 313 GLY A C 1
ATOM 2448 O O . GLY A 1 313 ? 5.834 -11.410 14.055 1.00 50.31 313 GLY A O 1
ATOM 2449 N N . LEU A 1 314 ? 4.268 -10.257 12.929 1.00 47.91 314 LEU A N 1
ATOM 2450 C CA . LEU A 1 314 ? 3.555 -9.782 14.115 1.00 47.91 314 LEU A CA 1
ATOM 2451 C C . LEU A 1 314 ? 2.276 -10.625 14.253 1.00 47.91 314 LEU A C 1
ATOM 2453 O O . LEU A 1 314 ? 1.256 -10.276 13.668 1.00 47.91 314 LEU A O 1
ATOM 2457 N N . PRO A 1 315 ? 2.302 -11.767 14.971 1.00 38.44 315 PRO A N 1
ATOM 2458 C CA . PRO A 1 315 ? 1.106 -12.525 15.284 1.00 38.44 315 PRO A CA 1
ATOM 2459 C C . PRO A 1 315 ? 0.279 -11.706 16.271 1.00 38.44 315 PRO A C 1
ATOM 2461 O O . PRO A 1 315 ? 0.483 -11.781 17.483 1.00 38.44 315 PRO A O 1
ATOM 2464 N N . LEU A 1 316 ? -0.656 -10.924 15.749 1.00 40.94 316 LEU A N 1
ATOM 2465 C CA . LEU A 1 316 ? -1.775 -10.425 16.529 1.00 40.94 316 LEU A CA 1
ATOM 2466 C C . LEU A 1 316 ? -3.006 -11.240 16.126 1.00 40.94 316 LEU A C 1
ATOM 2468 O O . LEU A 1 316 ? -3.224 -11.449 14.934 1.00 40.94 316 LEU A O 1
ATOM 2472 N N . PRO A 1 317 ? -3.773 -11.786 17.087 1.00 34.53 317 PRO A N 1
ATOM 2473 C CA . PRO A 1 317 ? -4.911 -12.641 16.786 1.00 34.53 317 PRO A CA 1
ATOM 2474 C C . PRO A 1 317 ? -5.942 -11.876 15.949 1.00 34.53 317 PRO A C 1
ATOM 2476 O O . PRO A 1 317 ? -6.611 -10.977 16.450 1.00 34.53 317 PRO A O 1
ATOM 2479 N N . SER A 1 318 ? -5.981 -12.235 14.665 1.00 36.72 318 SER A N 1
ATOM 2480 C CA . SER A 1 318 ? -7.020 -12.222 13.625 1.00 36.72 318 SER A CA 1
ATOM 2481 C C . SER A 1 318 ? -8.220 -11.263 13.650 1.00 36.72 318 SER A C 1
ATOM 2483 O O . SER A 1 318 ? -9.059 -11.420 12.779 1.00 36.72 318 SER A O 1
ATOM 2485 N N . ASN A 1 319 ? -8.352 -10.283 14.546 1.00 37.22 319 ASN A N 1
ATOM 2486 C CA . ASN A 1 319 ? -9.405 -9.252 14.509 1.00 37.22 319 ASN A CA 1
ATOM 2487 C C . ASN A 1 319 ? -9.044 -7.938 15.234 1.00 37.22 319 ASN A C 1
ATOM 2489 O O . ASN A 1 319 ? -9.807 -6.974 15.148 1.00 37.22 319 ASN A O 1
ATOM 2493 N N . HIS A 1 320 ? -7.875 -7.843 15.880 1.00 35.72 320 HIS A N 1
ATOM 2494 C CA . HIS A 1 320 ? -7.348 -6.574 16.392 1.00 35.72 320 HIS A CA 1
ATOM 2495 C C . HIS A 1 320 ? -5.907 -6.367 15.948 1.00 35.72 320 HIS A C 1
ATOM 2497 O O . HIS A 1 320 ? -5.001 -7.069 16.378 1.00 35.72 320 HIS A O 1
ATOM 2503 N N . TRP A 1 321 ? -5.735 -5.361 15.092 1.00 40.75 321 TRP A N 1
ATOM 2504 C CA . TRP A 1 321 ? -4.464 -4.710 14.776 1.00 40.75 321 TRP A CA 1
ATOM 2505 C C . TRP A 1 321 ? -3.330 -5.638 14.355 1.00 40.75 321 TRP A C 1
ATOM 2507 O O . TRP A 1 321 ? -2.228 -5.528 14.861 1.00 40.75 321 TRP A O 1
ATOM 2517 N N . SER A 1 322 ? -3.54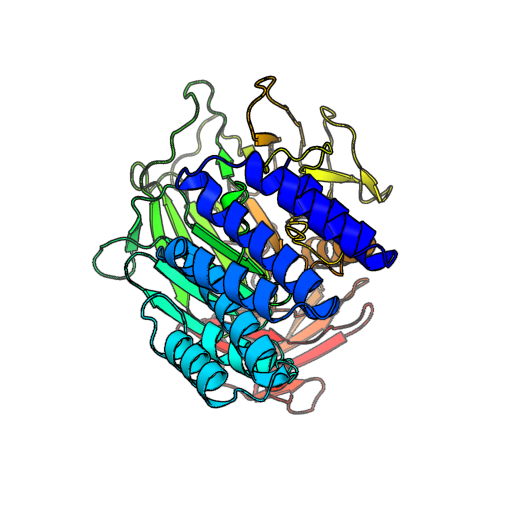7 -6.482 13.356 1.00 36.22 322 SER A N 1
ATOM 2518 C CA . SER A 1 322 ? -2.442 -6.966 12.530 1.00 36.22 322 SER A CA 1
ATOM 2519 C C . SER A 1 322 ? -1.652 -5.758 11.998 1.00 36.22 322 SER A C 1
ATOM 2521 O O . SER A 1 322 ? -2.117 -5.061 11.089 1.00 36.22 322 SER A O 1
ATOM 2523 N N . ALA A 1 323 ? -0.468 -5.483 12.541 1.00 37.47 323 ALA A N 1
ATOM 2524 C CA . ALA A 1 323 ? 0.549 -4.884 11.693 1.00 37.47 323 ALA A CA 1
ATOM 2525 C C . ALA A 1 323 ? 0.734 -5.867 10.525 1.00 37.47 323 ALA A C 1
ATOM 2527 O O . ALA A 1 323 ? 0.762 -7.079 10.773 1.00 37.47 323 ALA A O 1
ATOM 2528 N N . PRO A 1 324 ? 0.738 -5.402 9.265 1.00 42.78 324 PRO A N 1
ATOM 2529 C CA . PRO A 1 324 ? 0.977 -6.304 8.158 1.00 42.78 324 PRO A CA 1
ATOM 2530 C C . PRO A 1 324 ? 2.294 -7.026 8.419 1.00 42.78 324 PRO A C 1
ATOM 2532 O O . PRO A 1 324 ? 3.232 -6.461 8.990 1.00 42.78 324 PRO A O 1
ATOM 2535 N N . GLY A 1 325 ? 2.361 -8.285 8.001 1.00 49.19 325 GLY A N 1
ATOM 2536 C CA . GLY A 1 325 ? 3.673 -8.828 7.746 1.00 49.19 325 GLY A CA 1
ATOM 2537 C C . GLY A 1 325 ? 4.248 -8.056 6.577 1.00 49.19 325 GLY A C 1
ATOM 2538 O O . GLY A 1 325 ? 3.804 -8.237 5.448 1.00 49.19 325 GLY A O 1
ATOM 2539 N N . ASP A 1 326 ? 5.157 -7.128 6.847 1.00 57.47 326 ASP A N 1
ATOM 2540 C CA . ASP A 1 326 ? 5.873 -6.469 5.771 1.00 57.47 326 ASP A CA 1
ATOM 2541 C C . ASP A 1 326 ? 6.785 -7.501 5.125 1.00 57.47 326 ASP A C 1
ATOM 2543 O O . ASP A 1 326 ? 7.518 -8.242 5.795 1.00 57.47 326 ASP A O 1
ATOM 2547 N N . LEU A 1 327 ? 6.670 -7.582 3.805 1.00 65.19 327 LEU A N 1
ATOM 2548 C CA . LEU A 1 327 ? 7.521 -8.414 2.989 1.00 65.19 327 LEU A CA 1
ATOM 2549 C C . LEU A 1 327 ? 8.639 -7.550 2.440 1.00 65.19 327 LEU A C 1
ATOM 2551 O O . LEU A 1 327 ? 8.364 -6.586 1.726 1.00 65.19 327 LEU A O 1
ATOM 2555 N N . LEU A 1 328 ? 9.877 -7.922 2.737 1.00 72.69 328 LEU A N 1
ATOM 2556 C CA . LEU A 1 328 ? 11.038 -7.389 2.049 1.00 72.69 328 LEU A CA 1
ATOM 2557 C C . LEU A 1 328 ? 11.621 -8.489 1.164 1.00 72.69 328 LEU A C 1
ATOM 2559 O O . LEU A 1 328 ? 11.999 -9.569 1.628 1.00 72.69 328 LEU A O 1
ATOM 2563 N N . LEU A 1 329 ? 11.681 -8.188 -0.124 1.00 74.12 329 LEU A N 1
ATOM 2564 C CA . LEU A 1 329 ? 12.169 -9.065 -1.169 1.00 74.12 329 LEU A CA 1
ATOM 2565 C C . LEU A 1 329 ? 13.410 -8.462 -1.812 1.00 74.12 329 LEU A C 1
ATOM 2567 O O . LEU A 1 329 ? 13.434 -7.286 -2.171 1.00 74.12 329 LEU A O 1
ATOM 2571 N N . MET A 1 330 ? 14.431 -9.300 -1.967 1.00 74.38 330 MET A N 1
ATOM 2572 C CA . MET A 1 330 ? 15.646 -8.972 -2.705 1.00 74.38 330 MET A CA 1
ATOM 2573 C C . MET A 1 330 ? 15.643 -9.677 -4.071 1.00 74.38 330 MET A C 1
ATOM 2575 O O . MET A 1 330 ? 15.074 -10.774 -4.167 1.00 74.38 330 MET A O 1
ATOM 2579 N N . PRO A 1 331 ? 16.289 -9.108 -5.105 1.00 70.56 331 PRO A N 1
ATOM 2580 C CA . PRO A 1 331 ? 16.427 -9.744 -6.413 1.00 70.56 331 PRO A CA 1
ATOM 2581 C C . PRO A 1 331 ? 17.132 -11.104 -6.323 1.00 70.56 331 PRO A C 1
ATOM 2583 O O . PRO A 1 331 ? 17.985 -11.326 -5.457 1.00 70.56 331 PRO A O 1
ATOM 2586 N N . SER A 1 332 ? 16.795 -12.028 -7.223 1.00 68.31 332 SER A N 1
ATOM 2587 C CA . SER A 1 332 ? 17.215 -13.440 -7.151 1.00 68.31 332 SER A CA 1
ATOM 2588 C C . SER A 1 332 ? 18.721 -13.670 -7.266 1.00 68.31 332 SER A C 1
ATOM 2590 O O . SER A 1 332 ? 19.238 -14.651 -6.727 1.00 68.31 332 SER A O 1
ATOM 2592 N N . TRP A 1 333 ? 19.414 -12.762 -7.946 1.00 61.62 333 TRP A N 1
ATOM 2593 C CA . TRP A 1 333 ? 20.851 -12.790 -8.199 1.00 61.62 333 TRP A CA 1
ATOM 2594 C C . TRP A 1 333 ? 21.676 -12.148 -7.072 1.00 61.62 333 TRP A C 1
ATOM 2596 O O . TRP A 1 333 ? 22.905 -12.247 -7.072 1.00 61.62 333 TRP A O 1
ATOM 2606 N N . THR A 1 334 ? 21.035 -11.531 -6.071 1.00 57.66 334 THR A N 1
ATOM 2607 C CA . THR A 1 334 ? 21.755 -10.940 -4.937 1.00 57.66 334 THR A CA 1
ATOM 2608 C C . THR A 1 334 ? 22.281 -12.027 -3.992 1.00 57.66 334 THR A C 1
ATOM 2610 O O .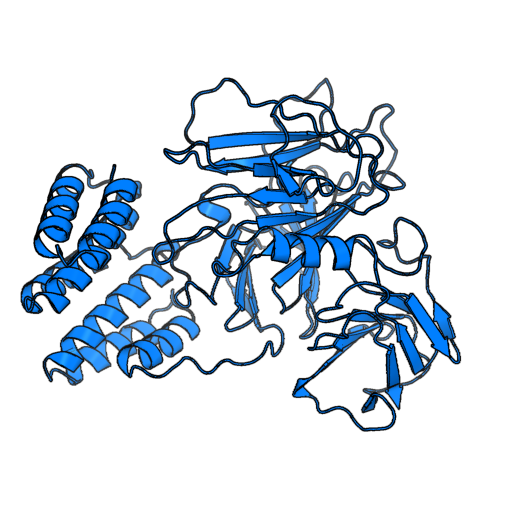 THR A 1 334 ? 21.544 -12.816 -3.397 1.00 57.66 334 THR A O 1
ATOM 2613 N N . GLY A 1 335 ? 23.608 -12.106 -3.859 1.00 48.09 335 GLY A N 1
ATOM 2614 C CA . GLY A 1 335 ? 24.309 -13.049 -2.985 1.00 48.09 335 GLY A CA 1
ATOM 2615 C C . GLY A 1 335 ? 24.259 -12.647 -1.508 1.00 48.09 335 GLY A C 1
ATOM 2616 O O . GLY A 1 335 ? 25.304 -12.554 -0.864 1.00 48.09 335 GLY A O 1
ATOM 2617 N N . SER A 1 336 ? 23.070 -12.391 -0.965 1.00 48.47 336 SER A N 1
ATOM 2618 C CA . SER A 1 336 ? 22.878 -11.709 0.319 1.00 48.47 336 SER A CA 1
ATOM 2619 C C . SER A 1 336 ? 23.490 -12.451 1.496 1.00 48.47 336 SER A C 1
ATOM 2621 O O . SER A 1 336 ? 23.008 -13.517 1.870 1.00 48.47 336 SER A O 1
ATOM 2623 N N . ARG A 1 337 ? 24.518 -11.856 2.124 1.00 47.97 337 ARG A N 1
ATOM 2624 C CA . ARG A 1 337 ? 25.038 -12.263 3.439 1.00 47.97 337 ARG A CA 1
ATOM 2625 C C . ARG A 1 337 ? 24.186 -11.678 4.555 1.00 47.97 337 ARG A C 1
ATOM 2627 O O . ARG A 1 337 ? 24.536 -10.675 5.172 1.00 47.97 337 ARG A O 1
ATOM 2634 N N . LEU A 1 338 ? 23.093 -12.354 4.881 1.00 50.22 338 LEU A N 1
ATOM 2635 C CA . LEU A 1 338 ? 22.290 -11.963 6.030 1.00 50.22 338 LEU A CA 1
ATOM 2636 C C . LEU A 1 338 ? 23.051 -12.248 7.333 1.00 50.22 338 LEU A C 1
ATOM 2638 O O . LEU A 1 338 ? 23.335 -13.398 7.637 1.00 50.22 338 LEU A O 1
ATOM 2642 N N . GLY A 1 339 ? 23.397 -11.214 8.097 1.00 47.38 339 GLY A N 1
ATOM 2643 C CA . GLY A 1 339 ? 24.025 -11.347 9.409 1.00 47.38 339 GLY A CA 1
ATOM 2644 C C . GLY A 1 339 ? 23.243 -10.551 10.439 1.00 47.38 339 GLY A C 1
ATOM 2645 O O . GLY A 1 339 ? 23.503 -9.366 10.616 1.00 47.38 339 GLY A O 1
ATOM 2646 N N . THR A 1 340 ? 22.299 -11.184 11.135 1.00 46.44 340 THR A N 1
ATOM 2647 C CA . THR A 1 340 ? 21.513 -10.481 12.156 1.00 46.44 340 THR A CA 1
ATOM 2648 C C . THR A 1 340 ? 22.385 -10.213 13.385 1.00 46.44 340 THR A C 1
ATOM 2650 O O . THR A 1 340 ? 22.667 -11.125 14.167 1.00 46.44 340 THR A O 1
ATOM 2653 N N . ARG A 1 341 ? 22.796 -8.963 13.597 1.00 46.94 341 ARG A N 1
ATOM 2654 C CA . ARG A 1 341 ? 23.246 -8.500 14.916 1.00 46.94 341 ARG A CA 1
ATOM 2655 C C . ARG A 1 341 ? 22.046 -7.904 15.633 1.00 46.94 341 ARG A C 1
ATOM 2657 O O . ARG A 1 341 ? 21.595 -6.834 15.251 1.00 46.94 341 ARG A O 1
ATOM 2664 N N . VAL A 1 342 ? 21.547 -8.604 16.648 1.00 47.84 342 VAL A N 1
ATOM 2665 C CA . VAL A 1 342 ? 20.593 -8.042 17.611 1.00 47.84 342 VAL A CA 1
ATOM 2666 C C . VAL A 1 342 ? 21.428 -7.250 18.622 1.00 47.84 342 VAL A C 1
ATOM 2668 O O . VAL A 1 342 ? 22.254 -7.865 19.307 1.00 47.84 342 VAL A O 1
ATOM 2671 N N . PRO A 1 343 ? 21.318 -5.912 18.704 1.00 43.06 343 PRO A N 1
ATOM 2672 C CA . PRO A 1 343 ? 21.988 -5.163 19.761 1.00 43.06 343 PRO A CA 1
ATOM 2673 C C . PRO A 1 343 ? 21.529 -5.676 21.131 1.00 43.06 343 PRO A C 1
ATOM 2675 O O . PRO A 1 343 ? 20.372 -6.054 21.302 1.00 43.06 343 PRO A O 1
ATOM 2678 N N . ARG A 1 344 ? 22.429 -5.687 22.121 1.00 40.25 344 ARG A N 1
ATOM 2679 C CA . ARG A 1 344 ? 22.101 -6.091 23.501 1.00 40.25 344 ARG A CA 1
ATOM 2680 C C . ARG A 1 344 ? 21.291 -5.040 24.278 1.00 40.25 344 ARG A C 1
ATOM 2682 O O . ARG A 1 344 ? 20.940 -5.313 25.422 1.00 40.25 344 ARG A O 1
ATOM 2689 N N . ASP A 1 345 ? 20.981 -3.881 23.694 1.00 42.31 345 ASP A N 1
ATOM 2690 C CA . ASP A 1 345 ? 20.265 -2.823 24.408 1.00 42.31 345 ASP A CA 1
ATOM 2691 C C . ASP A 1 345 ? 18.764 -3.105 24.520 1.00 42.31 345 ASP A C 1
ATOM 2693 O O . ASP A 1 345 ? 18.015 -3.166 23.546 1.00 42.31 345 ASP A O 1
ATOM 2697 N N . ALA A 1 346 ? 18.334 -3.282 25.768 1.00 36.16 346 ALA A N 1
ATOM 2698 C CA . ALA A 1 346 ? 17.003 -3.694 26.192 1.00 36.16 346 ALA A CA 1
ATOM 2699 C C . ALA A 1 346 ? 15.979 -2.539 26.181 1.00 36.16 346 ALA A C 1
ATOM 2701 O O . ALA A 1 346 ? 15.290 -2.301 27.172 1.00 36.16 346 ALA A O 1
ATOM 2702 N N . GLY A 1 347 ? 15.873 -1.820 25.061 1.00 52.44 347 GLY A N 1
ATOM 2703 C CA . GLY A 1 347 ? 14.851 -0.793 24.838 1.00 52.44 347 GLY A CA 1
ATOM 2704 C C . GLY A 1 347 ? 13.475 -1.344 24.419 1.00 52.44 347 GLY A C 1
ATOM 2705 O O . GLY A 1 347 ? 13.201 -2.548 24.485 1.00 52.44 347 GLY A O 1
ATOM 2706 N N . LYS A 1 348 ? 12.596 -0.433 23.965 1.00 51.88 348 LYS A N 1
ATOM 2707 C CA . LYS A 1 348 ? 11.245 -0.714 23.422 1.00 51.88 348 LYS A CA 1
ATOM 2708 C C . LYS A 1 348 ? 11.248 -1.216 21.962 1.00 51.88 348 LYS A C 1
ATOM 2710 O O . LYS A 1 348 ? 10.177 -1.481 21.424 1.00 51.88 348 LYS A O 1
ATOM 2715 N N . THR A 1 349 ? 12.409 -1.350 21.321 1.00 53.47 349 THR A N 1
ATOM 2716 C CA . THR A 1 349 ? 12.572 -1.701 19.897 1.00 53.47 349 THR A CA 1
ATOM 2717 C C . THR A 1 349 ? 13.595 -2.825 19.715 1.00 53.47 349 THR A C 1
ATOM 2719 O O . THR A 1 349 ? 14.527 -2.963 20.506 1.00 53.47 349 THR A O 1
ATOM 2722 N N . MET A 1 350 ? 13.416 -3.645 18.677 1.00 55.88 350 MET A N 1
ATOM 2723 C CA . MET A 1 350 ? 14.398 -4.614 18.190 1.00 55.88 350 MET A CA 1
ATOM 2724 C C . MET A 1 350 ? 14.927 -4.170 16.829 1.00 55.88 350 MET A C 1
ATOM 2726 O O . MET A 1 350 ? 14.152 -3.849 15.930 1.00 55.88 350 MET A O 1
ATOM 2730 N N . HIS A 1 351 ? 16.248 -4.194 16.670 1.00 58.22 351 HIS A N 1
ATOM 2731 C CA . HIS A 1 351 ? 16.917 -3.847 15.421 1.00 58.22 351 HIS A CA 1
ATOM 2732 C C . HIS A 1 351 ? 17.499 -5.100 14.760 1.00 58.22 351 HIS A C 1
ATOM 2734 O O . HIS A 1 351 ? 18.239 -5.859 15.392 1.00 58.22 351 HIS A O 1
ATOM 2740 N N . HIS A 1 352 ? 17.195 -5.290 13.480 1.00 59.59 352 HIS A N 1
ATOM 2741 C CA . HIS A 1 352 ? 17.749 -6.332 12.626 1.00 59.59 352 HIS A CA 1
ATOM 2742 C C . HIS A 1 352 ? 18.609 -5.687 11.548 1.00 59.59 352 HIS A C 1
ATOM 2744 O O . HIS A 1 352 ? 18.112 -4.998 10.668 1.00 59.59 352 HIS A O 1
ATOM 2750 N N . ARG A 1 353 ? 19.917 -5.920 11.606 1.00 62.25 353 ARG A N 1
ATOM 2751 C CA . ARG A 1 353 ? 20.841 -5.470 10.565 1.00 62.25 353 ARG A CA 1
ATOM 2752 C C . ARG A 1 353 ? 21.026 -6.551 9.507 1.00 62.25 353 ARG A C 1
ATOM 2754 O O . ARG A 1 353 ? 21.222 -7.716 9.851 1.00 62.25 353 ARG A O 1
ATOM 2761 N N . ILE A 1 354 ? 21.012 -6.158 8.241 1.00 64.38 354 ILE A N 1
ATOM 2762 C CA . ILE A 1 354 ? 21.231 -7.021 7.082 1.00 64.38 354 ILE A CA 1
ATOM 2763 C C . ILE A 1 354 ? 22.378 -6.436 6.276 1.00 64.38 354 ILE A C 1
ATOM 2765 O O . ILE A 1 354 ? 22.304 -5.300 5.823 1.00 64.38 354 ILE A O 1
ATOM 2769 N N . SER A 1 355 ? 23.443 -7.211 6.086 1.00 63.22 355 SER A N 1
ATOM 2770 C CA . SER A 1 355 ? 24.541 -6.804 5.214 1.00 63.22 355 SER A CA 1
ATOM 2771 C C . SER A 1 355 ? 24.238 -7.246 3.786 1.00 63.22 355 SER A C 1
ATOM 2773 O O . SER A 1 355 ? 24.100 -8.436 3.511 1.00 63.22 355 SER A O 1
ATOM 2775 N N . CYS A 1 356 ? 24.172 -6.296 2.862 1.00 63.59 356 CYS A N 1
ATOM 2776 C CA . CYS A 1 356 ? 23.958 -6.560 1.441 1.00 63.59 356 CYS A CA 1
ATOM 2777 C C . CYS A 1 356 ? 25.299 -6.542 0.693 1.00 63.59 356 CYS A C 1
ATOM 2779 O O . CYS A 1 356 ? 25.437 -5.939 -0.368 1.00 63.59 356 CYS A O 1
ATOM 2781 N N . LYS A 1 357 ? 26.334 -7.165 1.276 1.00 59.72 357 LYS A N 1
ATOM 2782 C CA . LYS A 1 357 ? 27.651 -7.249 0.636 1.00 59.72 357 LYS A CA 1
ATOM 2783 C C . LYS A 1 357 ? 27.529 -8.044 -0.669 1.00 59.72 357 LYS A C 1
ATOM 2785 O O . LYS A 1 357 ? 26.977 -9.141 -0.648 1.00 59.72 357 LYS A O 1
ATOM 2790 N N . ASP A 1 358 ? 28.059 -7.494 -1.760 1.00 58.88 358 ASP A N 1
ATOM 2791 C CA . ASP A 1 358 ? 27.999 -8.070 -3.112 1.00 58.88 358 ASP A CA 1
ATOM 2792 C C . ASP A 1 358 ? 26.558 -8.204 -3.667 1.00 58.88 358 ASP A C 1
ATOM 2794 O O . ASP A 1 358 ? 26.302 -8.995 -4.570 1.00 58.88 358 ASP A O 1
ATOM 2798 N N . CYS A 1 359 ? 25.598 -7.456 -3.106 1.00 60.41 359 CYS A N 1
ATOM 2799 C CA . CYS A 1 359 ? 24.229 -7.356 -3.616 1.00 60.41 359 CYS A CA 1
ATOM 2800 C C . CYS A 1 359 ? 24.097 -6.053 -4.397 1.00 60.41 359 CYS A C 1
ATOM 2802 O O . CYS A 1 359 ? 24.450 -5.002 -3.860 1.00 60.41 359 CYS A O 1
ATOM 2804 N N . GLY A 1 360 ? 23.569 -6.114 -5.619 1.00 65.31 360 GLY A N 1
ATOM 2805 C CA . GLY A 1 360 ? 23.472 -4.935 -6.471 1.00 65.31 360 GLY A CA 1
ATOM 2806 C C . GLY A 1 360 ? 24.487 -4.889 -7.615 1.00 65.31 360 GLY A C 1
ATOM 2807 O O . GLY A 1 360 ? 25.411 -5.702 -7.676 1.00 65.31 360 GLY A O 1
ATOM 2808 N N . LYS A 1 361 ? 24.326 -3.906 -8.501 1.00 71.19 361 LYS A N 1
ATOM 2809 C CA . LYS A 1 361 ? 25.259 -3.566 -9.588 1.00 71.19 361 LYS A CA 1
ATOM 2810 C C . LYS A 1 361 ? 25.667 -2.109 -9.401 1.00 71.19 361 LYS A C 1
ATOM 2812 O O . LYS A 1 361 ? 24.820 -1.278 -9.104 1.00 71.19 361 LYS A O 1
ATOM 2817 N N . GLU A 1 362 ? 26.964 -1.814 -9.501 1.00 72.31 362 GLU A N 1
ATOM 2818 C CA . GLU A 1 362 ? 27.476 -0.428 -9.464 1.00 72.31 362 GLU A CA 1
ATOM 2819 C C . GLU A 1 362 ? 27.018 0.393 -8.235 1.00 72.31 362 GLU A C 1
ATOM 2821 O O . GLU A 1 362 ? 26.613 1.542 -8.349 1.00 72.31 362 GLU A O 1
ATOM 2826 N N . ASP A 1 363 ? 27.069 -0.211 -7.039 1.00 73.06 363 ASP A N 1
ATOM 2827 C CA . ASP A 1 363 ? 26.604 0.384 -5.768 1.00 73.06 363 ASP A CA 1
ATOM 2828 C C . ASP A 1 363 ? 25.099 0.722 -5.716 1.00 73.06 363 ASP A C 1
ATOM 2830 O O . ASP A 1 363 ? 24.655 1.440 -4.816 1.00 73.06 363 ASP A O 1
ATOM 2834 N N . ARG A 1 364 ? 24.301 0.167 -6.636 1.00 79.38 364 ARG A N 1
ATOM 2835 C CA . ARG A 1 364 ? 22.838 0.240 -6.611 1.00 79.38 364 ARG A CA 1
ATOM 2836 C C . ARG A 1 364 ? 22.217 -1.062 -6.141 1.00 79.38 364 ARG A C 1
ATOM 2838 O O . ARG A 1 364 ? 22.676 -2.134 -6.521 1.00 79.38 364 ARG A O 1
ATOM 2845 N N . LEU A 1 365 ? 21.142 -0.978 -5.366 1.00 80.75 365 LEU A N 1
ATOM 2846 C CA . LEU A 1 365 ? 20.379 -2.128 -4.884 1.00 80.75 365 LEU A CA 1
ATOM 2847 C C . LEU A 1 365 ? 18.885 -1.889 -5.101 1.00 80.75 365 LEU A C 1
ATOM 2849 O O . LEU A 1 365 ? 18.342 -0.919 -4.584 1.00 80.75 365 LEU A O 1
ATOM 2853 N N . ALA A 1 366 ? 18.225 -2.796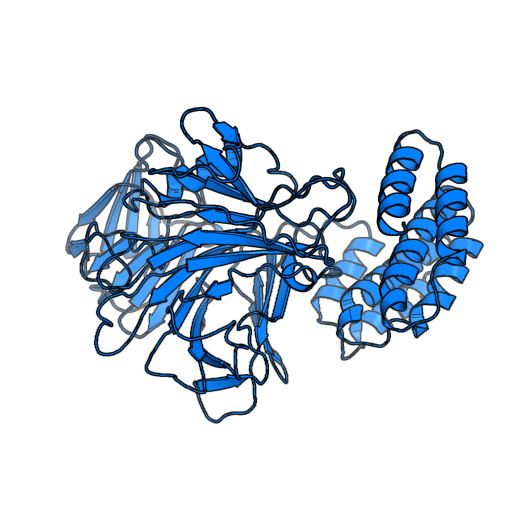 -5.815 1.00 84.62 366 ALA A N 1
ATOM 2854 C CA . ALA A 1 366 ? 16.773 -2.818 -5.934 1.00 84.62 366 ALA A CA 1
ATOM 2855 C C . ALA A 1 366 ? 16.158 -3.724 -4.861 1.00 84.62 366 ALA A C 1
ATOM 2857 O O . ALA A 1 366 ? 16.732 -4.756 -4.505 1.00 84.62 366 ALA A O 1
ATOM 2858 N N . LEU A 1 367 ? 15.000 -3.332 -4.338 1.00 82.88 367 LEU A N 1
ATOM 2859 C CA . LEU A 1 367 ? 14.235 -4.064 -3.332 1.00 82.88 367 LEU A CA 1
ATOM 2860 C C . LEU A 1 367 ? 12.744 -3.975 -3.658 1.00 82.88 367 LEU A C 1
ATOM 2862 O O . LEU A 1 367 ? 12.279 -2.951 -4.153 1.00 82.88 367 LEU A O 1
ATOM 2866 N N . GLN A 1 368 ? 11.971 -4.992 -3.285 1.00 81.81 368 GLN A N 1
ATOM 2867 C CA . GLN A 1 368 ? 10.514 -4.895 -3.251 1.00 81.81 368 GLN A CA 1
ATOM 2868 C C . GLN A 1 368 ? 10.014 -4.951 -1.805 1.00 81.81 368 GLN A C 1
ATOM 2870 O O . GLN A 1 368 ? 10.309 -5.876 -1.050 1.00 81.81 368 GLN A O 1
ATOM 2875 N N . LEU A 1 369 ? 9.207 -3.960 -1.448 1.00 77.12 369 LEU A N 1
ATOM 2876 C CA . LEU A 1 369 ? 8.377 -3.908 -0.257 1.00 77.12 369 LEU A CA 1
ATOM 2877 C C . LEU A 1 369 ? 6.935 -4.247 -0.651 1.00 77.12 369 LEU A C 1
ATOM 2879 O O . LEU A 1 369 ? 6.361 -3.646 -1.562 1.00 77.12 369 LEU A O 1
ATOM 2883 N N . ARG A 1 370 ? 6.311 -5.202 0.038 1.00 67.81 370 ARG A N 1
ATOM 2884 C CA . ARG A 1 370 ? 4.887 -5.505 -0.164 1.00 67.81 370 ARG A CA 1
ATOM 2885 C C . ARG A 1 370 ? 4.138 -5.462 1.154 1.00 67.81 370 ARG A C 1
ATOM 2887 O O . ARG A 1 370 ? 4.488 -6.170 2.095 1.00 67.81 370 ARG A O 1
ATOM 2894 N N . ILE A 1 371 ? 3.052 -4.691 1.168 1.00 56.81 371 ILE A N 1
ATOM 2895 C CA . ILE A 1 371 ? 2.091 -4.711 2.268 1.00 56.81 371 ILE A CA 1
ATOM 2896 C C . ILE A 1 371 ? 1.243 -5.965 2.114 1.00 56.81 371 ILE A C 1
ATOM 2898 O O . ILE A 1 371 ? 0.472 -6.099 1.156 1.00 56.81 371 ILE A O 1
ATOM 2902 N N . ILE A 1 372 ? 1.355 -6.884 3.061 1.00 55.53 372 ILE A N 1
ATOM 2903 C CA . ILE A 1 372 ? 0.496 -8.060 3.090 1.00 55.53 372 ILE A CA 1
ATOM 2904 C C . ILE A 1 372 ? -0.798 -7.684 3.832 1.00 55.53 372 ILE A C 1
ATOM 2906 O O . ILE A 1 372 ? -0.741 -7.340 5.013 1.00 55.53 372 ILE A O 1
ATOM 2910 N N . PRO A 1 373 ? -1.991 -7.719 3.202 1.00 48.28 373 PRO A N 1
ATOM 2911 C CA . PRO A 1 373 ? -3.226 -7.633 3.967 1.00 48.28 373 PRO A CA 1
ATOM 2912 C C . PRO A 1 373 ? -3.320 -8.831 4.923 1.00 48.28 373 PRO A C 1
ATOM 2914 O O . PRO A 1 373 ? -2.969 -9.953 4.567 1.00 48.28 373 PRO A O 1
ATOM 2917 N N . SER A 1 374 ? -3.835 -8.595 6.126 1.00 42.88 374 SER A N 1
ATOM 2918 C CA . SER A 1 374 ? -3.804 -9.510 7.277 1.00 42.88 374 SER A CA 1
ATOM 2919 C C . SER A 1 374 ? -4.437 -10.893 7.096 1.00 42.88 374 SER A C 1
ATOM 2921 O O . SER A 1 374 ? -4.280 -11.749 7.950 1.00 42.88 374 SER A O 1
ATOM 2923 N N . PHE A 1 375 ? -5.123 -11.163 5.986 1.00 42.78 375 PHE A N 1
ATOM 2924 C CA . PHE A 1 375 ? -5.652 -12.497 5.677 1.00 42.78 375 PHE A CA 1
ATOM 2925 C C . PHE A 1 375 ? -4.662 -13.394 4.910 1.00 42.78 375 PHE A C 1
ATOM 2927 O O . PHE A 1 375 ? -4.953 -14.568 4.683 1.00 42.78 375 PHE A O 1
ATOM 2934 N N . LEU A 1 376 ? -3.497 -12.869 4.508 1.00 41.41 376 LEU A N 1
ATOM 2935 C CA . LEU A 1 376 ? -2.441 -13.614 3.813 1.00 41.41 376 LEU A CA 1
ATOM 2936 C C . LEU A 1 376 ? -1.307 -14.071 4.763 1.00 41.41 376 LEU A C 1
ATOM 2938 O O . LEU A 1 376 ? -0.181 -14.281 4.326 1.00 41.41 376 LEU A O 1
ATOM 2942 N N . GLU A 1 377 ? -1.601 -14.291 6.050 1.00 46.00 377 GLU A N 1
ATOM 2943 C CA . GLU A 1 377 ? -0.681 -14.808 7.094 1.00 46.00 377 GLU A CA 1
ATOM 2944 C C . GLU A 1 377 ? -0.057 -16.194 6.796 1.00 46.00 377 GLU A C 1
ATOM 2946 O O . GLU A 1 377 ? 0.698 -16.736 7.604 1.00 46.00 377 GLU A O 1
ATOM 2951 N N . LYS A 1 378 ? -0.356 -16.802 5.641 1.00 52.16 378 LYS A N 1
ATOM 2952 C CA . LYS A 1 378 ? 0.198 -18.096 5.236 1.00 52.16 378 LYS A CA 1
ATOM 2953 C C . LYS A 1 378 ? 1.474 -17.870 4.430 1.00 52.16 378 LYS A C 1
ATOM 2955 O O . LYS A 1 378 ? 1.434 -17.248 3.372 1.00 52.16 378 LYS A O 1
ATOM 2960 N N . THR A 1 379 ? 2.579 -18.467 4.874 1.00 56.09 379 THR A N 1
ATOM 2961 C CA . THR A 1 379 ? 3.890 -18.441 4.193 1.00 56.09 379 THR A CA 1
ATOM 2962 C C . THR A 1 379 ? 3.816 -18.763 2.694 1.00 56.09 379 THR A C 1
ATOM 2964 O O . THR A 1 379 ? 4.559 -18.180 1.912 1.00 56.09 379 THR A O 1
ATOM 2967 N N . GLY A 1 380 ? 2.869 -19.607 2.263 1.00 60.03 380 GLY A N 1
ATOM 2968 C CA . GLY A 1 380 ? 2.647 -19.922 0.845 1.00 60.03 380 GLY A CA 1
ATOM 2969 C C . GLY A 1 380 ? 2.329 -18.712 -0.045 1.00 60.03 380 GLY A C 1
ATOM 2970 O O . GLY A 1 380 ? 2.780 -18.665 -1.182 1.00 60.03 380 GLY A O 1
ATOM 2971 N N . LEU A 1 381 ? 1.633 -17.698 0.474 1.00 63.47 381 LEU A N 1
ATOM 2972 C CA . LEU A 1 381 ? 1.279 -16.495 -0.293 1.00 63.47 381 LEU A CA 1
ATOM 2973 C C . LEU A 1 381 ? 2.459 -15.526 -0.412 1.00 63.47 381 LEU A C 1
ATOM 2975 O O . LEU A 1 381 ? 2.611 -14.830 -1.413 1.00 63.47 381 LEU A O 1
ATOM 2979 N N . ALA A 1 382 ? 3.328 -15.500 0.596 1.00 67.25 382 ALA A N 1
ATOM 2980 C CA . ALA A 1 382 ? 4.569 -14.742 0.548 1.00 67.25 382 ALA A CA 1
ATOM 2981 C C . ALA A 1 382 ? 5.561 -15.340 -0.471 1.00 67.25 382 ALA A C 1
ATOM 2983 O O . ALA A 1 382 ? 6.255 -14.602 -1.170 1.00 67.25 382 ALA A O 1
ATOM 2984 N N . GLU A 1 383 ? 5.562 -16.668 -0.620 1.00 70.81 383 GLU A N 1
ATOM 2985 C CA . GLU A 1 383 ? 6.321 -17.375 -1.656 1.00 70.81 383 GLU A CA 1
ATOM 2986 C C . GLU A 1 383 ? 5.840 -17.056 -3.078 1.00 70.81 383 GLU A C 1
ATOM 2988 O O . GLU A 1 383 ? 6.671 -16.894 -3.969 1.00 70.81 383 GLU A O 1
ATOM 2993 N N . GLU A 1 384 ? 4.532 -16.905 -3.310 1.00 74.88 384 GLU A N 1
ATOM 2994 C CA . GLU A 1 384 ? 4.007 -16.445 -4.609 1.00 74.88 384 GLU A CA 1
ATOM 2995 C C . GLU A 1 384 ? 4.524 -15.043 -4.957 1.00 74.88 384 GLU A C 1
ATOM 2997 O O . GLU A 1 384 ? 4.977 -14.806 -6.073 1.00 74.88 384 GLU A O 1
ATOM 3002 N N . CYS A 1 385 ? 4.546 -14.130 -3.980 1.00 75.12 385 CYS A N 1
ATOM 3003 C CA . CYS A 1 385 ? 5.099 -12.784 -4.158 1.00 75.12 385 CYS A CA 1
ATOM 3004 C C . CYS A 1 385 ? 6.597 -12.819 -4.478 1.00 75.12 385 CYS A C 1
ATOM 3006 O O . CYS A 1 385 ? 7.064 -12.093 -5.352 1.00 75.12 385 CYS A O 1
ATOM 3008 N N . ARG A 1 386 ? 7.350 -13.665 -3.762 1.00 77.94 386 ARG A N 1
ATOM 3009 C CA . ARG A 1 386 ? 8.786 -13.848 -3.984 1.00 77.94 386 ARG A CA 1
ATOM 3010 C C . ARG A 1 386 ? 9.050 -14.341 -5.397 1.00 77.94 386 ARG A C 1
ATOM 3012 O O . ARG A 1 386 ? 9.892 -13.775 -6.082 1.00 77.94 386 ARG A O 1
ATOM 3019 N N . LYS A 1 387 ? 8.343 -15.393 -5.810 1.00 80.81 387 LYS A N 1
ATOM 3020 C CA . LYS A 1 387 ? 8.462 -16.006 -7.134 1.00 80.81 387 LYS A CA 1
ATOM 3021 C C . LYS A 1 387 ? 8.159 -15.016 -8.252 1.00 80.81 387 LYS A C 1
ATOM 3023 O O . LYS A 1 387 ? 8.917 -14.969 -9.214 1.00 80.81 387 LYS A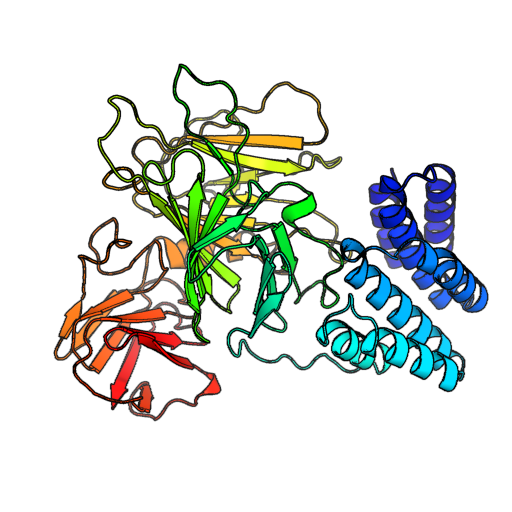 O 1
ATOM 3028 N N . ASP A 1 388 ? 7.114 -14.207 -8.083 1.00 83.50 388 ASP A N 1
ATOM 3029 C CA . ASP A 1 388 ? 6.757 -13.152 -9.031 1.00 83.50 388 ASP A CA 1
ATOM 3030 C C . ASP A 1 388 ? 7.923 -12.176 -9.260 1.00 83.50 388 ASP A C 1
ATOM 3032 O O . ASP A 1 388 ? 8.303 -11.924 -10.399 1.00 83.50 388 ASP A O 1
ATOM 3036 N N . TYR A 1 389 ? 8.548 -11.704 -8.176 1.00 84.94 389 TYR A N 1
ATOM 3037 C CA . TYR A 1 389 ? 9.645 -10.734 -8.237 1.00 84.94 389 TYR A CA 1
ATOM 3038 C C . TYR A 1 389 ? 10.997 -11.318 -8.662 1.00 84.94 389 TYR A C 1
ATOM 3040 O O . TYR A 1 389 ? 11.745 -10.686 -9.398 1.00 84.94 389 TYR A O 1
ATOM 3048 N N . GLN A 1 390 ? 11.348 -12.503 -8.159 1.00 83.56 390 GLN A N 1
ATOM 3049 C CA . GLN A 1 390 ? 12.679 -13.100 -8.323 1.00 83.56 390 GLN A CA 1
ATOM 3050 C C . GLN A 1 390 ? 12.861 -13.850 -9.641 1.00 83.56 390 GLN A C 1
ATOM 3052 O O . GLN A 1 390 ? 13.994 -14.095 -10.056 1.00 83.56 390 GLN A O 1
ATOM 3057 N N . TYR A 1 391 ? 11.757 -14.237 -10.265 1.00 86.62 391 TYR A N 1
ATOM 3058 C CA . TYR A 1 391 ? 11.740 -14.961 -11.522 1.00 86.62 391 TYR A CA 1
ATOM 3059 C C . TYR A 1 391 ? 10.702 -14.306 -12.417 1.00 86.62 391 TYR A C 1
ATOM 3061 O O . TYR A 1 391 ? 9.637 -14.892 -12.550 1.00 86.62 391 TYR A O 1
ATOM 3069 N N . PRO A 1 392 ? 10.914 -13.091 -12.945 1.00 89.00 392 PRO A N 1
ATOM 3070 C CA . PRO A 1 392 ? 9.912 -12.399 -13.757 1.00 89.00 392 PRO A CA 1
ATOM 3071 C C . PRO A 1 392 ? 9.501 -13.231 -14.990 1.00 89.00 392 PRO A C 1
ATOM 3073 O O . PRO A 1 392 ? 10.175 -14.190 -15.361 1.00 89.00 392 PRO A O 1
ATOM 3076 N N . GLY A 1 393 ? 8.334 -12.936 -15.572 1.00 90.25 393 GLY A N 1
ATOM 3077 C CA . GLY A 1 393 ? 7.853 -13.652 -16.761 1.00 90.25 393 GLY A CA 1
ATOM 3078 C C . GLY A 1 393 ? 8.636 -13.273 -18.020 1.00 90.25 393 GLY A C 1
ATOM 3079 O O . GLY A 1 393 ? 9.228 -12.200 -18.081 1.00 90.25 393 GLY A O 1
ATOM 3080 N N . ASP A 1 394 ? 8.601 -14.116 -19.048 1.00 92.75 394 ASP A N 1
ATOM 3081 C CA . ASP A 1 394 ? 9.288 -13.812 -20.303 1.00 92.75 394 ASP A CA 1
ATOM 3082 C C . ASP A 1 394 ? 8.444 -12.854 -21.147 1.00 92.75 394 ASP A C 1
ATOM 3084 O O . ASP A 1 394 ? 7.250 -13.086 -21.380 1.00 92.75 394 ASP A O 1
ATOM 3088 N N . LEU A 1 395 ? 9.075 -11.801 -21.659 1.00 95.19 395 LEU A N 1
ATOM 3089 C CA . LEU A 1 395 ? 8.458 -10.859 -22.583 1.00 95.19 395 LEU A CA 1
ATOM 3090 C C . LEU A 1 395 ? 9.072 -11.003 -23.973 1.00 95.19 395 LEU A C 1
ATOM 3092 O O . LEU A 1 395 ? 10.278 -11.156 -24.124 1.00 95.19 395 LEU A O 1
ATOM 3096 N N . SER A 1 396 ? 8.241 -10.912 -25.004 1.00 94.31 396 SER A N 1
ATOM 3097 C CA . SER A 1 396 ? 8.690 -10.732 -26.383 1.00 94.31 396 SER A CA 1
ATOM 3098 C C . SER A 1 396 ? 7.913 -9.600 -27.041 1.00 94.31 396 SER A C 1
ATOM 3100 O O . SER A 1 396 ? 6.726 -9.404 -26.770 1.00 94.31 396 SER A O 1
ATOM 3102 N N . VAL A 1 397 ? 8.594 -8.840 -27.896 1.00 93.38 397 VAL A N 1
ATOM 3103 C CA . VAL A 1 397 ? 8.058 -7.631 -28.532 1.00 93.38 397 VAL A CA 1
ATOM 3104 C C . VAL A 1 397 ? 8.086 -7.811 -30.043 1.00 93.38 397 VAL A C 1
ATOM 3106 O O . VAL A 1 397 ? 9.080 -8.272 -30.602 1.00 93.38 397 VAL A O 1
ATOM 3109 N N . GLN A 1 398 ? 7.000 -7.445 -30.722 1.00 91.81 398 GLN A N 1
ATOM 3110 C CA . GLN A 1 398 ? 6.949 -7.414 -32.183 1.00 91.81 398 GLN A CA 1
ATOM 3111 C C . GLN A 1 398 ? 6.988 -5.961 -32.681 1.00 91.81 398 GLN A C 1
ATOM 3113 O O . GLN A 1 398 ? 6.146 -5.138 -32.313 1.00 91.81 398 GLN A O 1
ATOM 3118 N N . GLY A 1 399 ? 7.950 -5.667 -33.565 1.00 85.12 399 GLY A N 1
ATOM 3119 C CA . GLY A 1 399 ? 8.158 -4.325 -34.127 1.00 85.12 399 GLY A CA 1
ATOM 3120 C C . GLY A 1 399 ? 8.866 -3.345 -33.184 1.00 85.12 399 GLY A C 1
ATOM 3121 O O . GLY A 1 399 ? 8.743 -2.140 -33.374 1.00 85.12 399 GLY A O 1
ATOM 3122 N N . GLY A 1 400 ? 9.561 -3.866 -32.175 1.00 91.19 400 GLY A N 1
ATOM 3123 C CA . GLY A 1 400 ? 10.359 -3.145 -31.186 1.00 91.19 400 GLY A CA 1
ATOM 3124 C C . GLY A 1 400 ? 11.342 -4.114 -30.532 1.00 91.19 400 GLY A C 1
ATOM 3125 O O . GLY A 1 400 ? 11.548 -5.217 -31.047 1.00 91.19 400 GLY A O 1
ATOM 3126 N N . GLU A 1 401 ? 11.902 -3.731 -29.393 1.00 94.62 401 GLU A N 1
ATOM 3127 C CA . GLU A 1 401 ? 12.874 -4.535 -28.655 1.00 94.62 401 GLU A CA 1
ATOM 3128 C C . GLU A 1 401 ? 12.650 -4.475 -27.141 1.00 94.62 401 GLU A C 1
ATOM 3130 O O . GLU A 1 401 ? 11.974 -3.589 -26.616 1.00 94.62 401 GLU A O 1
ATOM 3135 N N . ILE A 1 402 ? 13.204 -5.461 -26.439 1.00 95.62 402 ILE A N 1
ATOM 3136 C CA . ILE A 1 402 ? 13.292 -5.444 -24.978 1.00 95.62 402 ILE A CA 1
ATOM 3137 C C . ILE A 1 402 ? 14.393 -4.448 -24.608 1.00 95.62 402 ILE A C 1
ATOM 3139 O O . ILE A 1 402 ? 15.491 -4.526 -25.154 1.00 95.62 402 ILE A O 1
ATOM 3143 N N . PHE A 1 403 ? 14.099 -3.519 -23.703 1.00 94.06 403 PHE A N 1
ATOM 3144 C CA . PHE A 1 403 ? 15.031 -2.463 -23.322 1.00 94.06 403 PHE A CA 1
ATOM 3145 C C . PHE A 1 403 ? 15.767 -2.845 -22.032 1.00 94.06 403 PHE A C 1
ATOM 3147 O O . PHE A 1 403 ? 15.174 -2.840 -20.957 1.00 94.06 403 PHE A O 1
ATOM 3154 N N . THR A 1 404 ? 17.050 -3.192 -22.151 1.00 93.06 404 THR A N 1
ATOM 3155 C CA . THR A 1 404 ? 17.878 -3.758 -21.062 1.00 93.06 404 THR A CA 1
ATOM 3156 C C . THR A 1 404 ? 18.790 -2.741 -20.365 1.00 93.06 404 THR A C 1
ATOM 3158 O O . THR A 1 404 ? 19.548 -3.095 -19.461 1.00 93.06 404 THR A O 1
ATOM 3161 N N . ASP A 1 405 ? 18.750 -1.485 -20.816 1.00 90.81 405 ASP A N 1
ATOM 3162 C CA . ASP A 1 405 ? 19.607 -0.391 -20.338 1.00 90.81 405 ASP A CA 1
ATOM 3163 C C . ASP A 1 405 ? 18.834 0.603 -19.446 1.00 90.81 405 ASP A C 1
ATOM 3165 O O . ASP A 1 405 ? 19.292 1.720 -19.193 1.00 90.81 405 ASP A O 1
ATOM 3169 N N . ASP A 1 406 ? 17.647 0.223 -18.956 1.00 92.06 406 ASP A N 1
ATOM 3170 C CA . ASP A 1 406 ? 16.875 1.059 -18.031 1.00 92.06 406 ASP A CA 1
ATOM 3171 C C . ASP A 1 406 ? 17.623 1.182 -16.686 1.00 92.06 406 ASP A C 1
ATOM 3173 O O . ASP A 1 406 ? 18.096 0.172 -16.167 1.00 92.06 406 ASP A O 1
ATOM 3177 N N . PRO A 1 407 ? 17.728 2.371 -16.055 1.00 87.81 407 PRO A N 1
ATOM 3178 C CA . PRO A 1 407 ? 18.588 2.576 -14.877 1.00 87.81 407 PRO A CA 1
ATOM 3179 C C . PRO A 1 407 ? 18.332 1.657 -13.668 1.00 87.81 407 PRO A C 1
ATOM 3181 O O . PRO A 1 407 ? 19.205 1.542 -12.798 1.00 87.81 407 PRO A O 1
ATOM 3184 N N . GLY A 1 408 ? 17.136 1.068 -13.593 1.00 87.31 408 GLY A N 1
ATOM 3185 C CA . GLY A 1 408 ? 16.696 0.140 -12.554 1.00 87.31 408 GLY A CA 1
ATOM 3186 C C . GLY A 1 408 ? 16.719 -1.341 -12.945 1.00 87.31 408 GLY A C 1
ATOM 3187 O O . GLY A 1 408 ? 16.419 -2.176 -12.093 1.00 87.31 408 GLY A O 1
ATOM 3188 N N . ASP A 1 409 ? 17.072 -1.663 -14.193 1.00 91.44 409 ASP A N 1
ATOM 3189 C CA . ASP A 1 409 ? 17.366 -3.021 -14.659 1.00 91.44 409 ASP A CA 1
ATOM 3190 C C . ASP A 1 409 ? 18.830 -3.346 -14.336 1.00 91.44 409 ASP A C 1
ATOM 3192 O O . ASP A 1 409 ? 19.781 -3.012 -15.050 1.00 91.44 409 ASP A O 1
ATOM 3196 N N . LEU A 1 410 ? 19.028 -3.933 -13.161 1.00 86.50 410 LEU A N 1
ATOM 3197 C CA . LEU A 1 410 ? 20.356 -4.121 -12.597 1.00 86.50 410 LEU A CA 1
ATOM 3198 C C . LEU A 1 410 ? 21.049 -5.373 -13.141 1.00 86.50 410 LEU A C 1
ATOM 3200 O O . LEU A 1 410 ? 22.260 -5.512 -12.952 1.00 86.50 410 LEU A O 1
ATOM 3204 N N . ASN A 1 411 ? 20.332 -6.282 -13.797 1.00 86.31 411 ASN A N 1
ATOM 3205 C CA . ASN A 1 411 ? 20.907 -7.487 -14.395 1.00 86.31 411 ASN A CA 1
ATOM 3206 C C . ASN A 1 411 ? 20.896 -7.460 -15.941 1.00 86.31 411 ASN A C 1
ATOM 3208 O O . ASN A 1 411 ? 21.547 -8.311 -16.550 1.00 86.31 411 ASN A O 1
ATOM 3212 N N . SER A 1 412 ? 20.267 -6.442 -16.539 1.00 89.69 412 SER A N 1
ATOM 3213 C CA . SER A 1 412 ? 20.132 -6.224 -17.980 1.00 89.69 412 SER A CA 1
ATOM 3214 C C . SER A 1 412 ? 19.335 -7.331 -18.690 1.00 89.69 412 SER A C 1
ATOM 3216 O O . SER A 1 412 ? 19.718 -7.763 -19.779 1.00 89.69 412 SER A O 1
ATOM 3218 N N . ASP A 1 413 ? 18.250 -7.813 -18.073 1.00 89.56 413 ASP A N 1
ATOM 3219 C CA . ASP A 1 413 ? 17.352 -8.843 -18.623 1.00 89.56 413 ASP A CA 1
ATOM 3220 C C . ASP A 1 413 ? 16.029 -8.294 -19.197 1.00 89.56 413 ASP A C 1
ATOM 3222 O O . ASP A 1 413 ? 15.238 -9.049 -19.771 1.00 89.56 413 ASP A O 1
ATOM 3226 N N . GLY A 1 414 ? 15.798 -6.981 -19.099 1.00 91.69 414 GLY A N 1
ATOM 3227 C CA . GLY A 1 414 ? 14.589 -6.301 -19.560 1.00 91.69 414 GLY A CA 1
ATOM 3228 C C . GLY A 1 414 ? 13.476 -6.201 -18.517 1.00 91.69 414 GLY A C 1
ATOM 3229 O O . GLY A 1 414 ? 12.415 -5.631 -18.804 1.00 91.69 414 GLY A O 1
ATOM 3230 N N . TYR A 1 415 ? 13.673 -6.745 -17.316 1.00 93.94 415 TYR A N 1
ATOM 3231 C CA . TYR A 1 415 ? 12.814 -6.529 -16.161 1.00 93.94 415 TYR A CA 1
ATOM 3232 C C . TYR A 1 415 ? 13.498 -5.584 -15.170 1.00 93.94 415 TYR A C 1
ATOM 3234 O O . TYR A 1 415 ? 14.429 -5.940 -14.458 1.00 93.94 415 TYR A O 1
ATOM 3242 N N . ASN A 1 416 ? 12.977 -4.362 -15.066 1.00 94.44 416 ASN A N 1
ATOM 3243 C CA . ASN A 1 416 ? 13.487 -3.377 -14.123 1.00 94.44 416 ASN A CA 1
ATOM 3244 C C . ASN A 1 416 ? 13.088 -3.776 -12.690 1.00 94.44 416 ASN A C 1
ATOM 3246 O O . ASN A 1 416 ? 11.923 -3.646 -12.299 1.00 94.44 416 ASN A O 1
ATOM 3250 N N . GLU A 1 417 ? 14.047 -4.229 -11.876 1.00 90.38 417 GLU A N 1
ATOM 3251 C CA . GLU A 1 417 ? 13.776 -4.689 -10.510 1.00 90.38 417 GLU A CA 1
ATOM 3252 C C . GLU A 1 417 ? 13.462 -3.560 -9.526 1.00 90.38 417 GLU A C 1
ATOM 3254 O O . GLU A 1 417 ? 12.915 -3.825 -8.447 1.00 90.38 417 GLU A O 1
ATOM 3259 N N . SER A 1 418 ? 13.813 -2.318 -9.864 1.00 89.81 418 SER A N 1
ATOM 3260 C CA . SER A 1 418 ? 13.573 -1.143 -9.027 1.00 89.81 418 SER A CA 1
ATOM 3261 C C . SER A 1 418 ? 12.230 -0.463 -9.279 1.00 89.81 418 SER A C 1
ATOM 3263 O O . SER A 1 418 ? 11.755 0.299 -8.438 1.00 89.81 418 SER A O 1
ATOM 3265 N N . GLU A 1 419 ? 11.617 -0.734 -10.426 1.00 93.56 419 GLU A N 1
ATOM 3266 C CA . GLU A 1 419 ? 10.282 -0.277 -10.802 1.00 93.56 419 GLU A CA 1
ATOM 3267 C C . GLU A 1 419 ? 9.283 -1.439 -10.875 1.00 93.56 419 GLU A C 1
ATOM 3269 O O . GLU A 1 419 ? 8.081 -1.192 -10.890 1.00 93.56 419 GLU A O 1
ATOM 3274 N N . GLY A 1 420 ? 9.732 -2.696 -10.899 1.00 92.19 420 GLY A N 1
ATOM 3275 C CA . GLY A 1 420 ? 8.871 -3.877 -10.941 1.00 92.19 420 GLY A CA 1
ATOM 3276 C C . GLY A 1 420 ? 8.071 -4.025 -12.233 1.00 92.19 420 GLY A C 1
ATOM 3277 O O . GLY A 1 420 ? 6.889 -4.379 -12.186 1.00 92.19 420 GLY A O 1
ATOM 3278 N N . CYS A 1 421 ? 8.679 -3.691 -13.370 1.00 95.25 421 CYS A N 1
ATOM 3279 C CA . CYS A 1 421 ? 8.030 -3.701 -14.676 1.00 95.25 421 CYS A CA 1
ATOM 3280 C C . CYS A 1 421 ? 8.968 -4.200 -15.776 1.00 95.25 421 CYS A C 1
ATOM 3282 O O . CYS A 1 421 ? 10.181 -4.022 -15.699 1.00 95.25 421 CYS A O 1
ATOM 3284 N N . HIS A 1 422 ? 8.389 -4.760 -16.834 1.00 96.56 422 HIS A N 1
ATOM 3285 C CA . HIS A 1 422 ? 9.133 -5.055 -18.053 1.00 96.56 422 HIS A CA 1
ATOM 3286 C C . HIS A 1 422 ? 9.258 -3.806 -18.913 1.00 96.56 422 HIS A C 1
ATOM 3288 O O . HIS A 1 422 ? 8.266 -3.096 -19.101 1.00 96.56 422 HIS A O 1
ATOM 3294 N N . VAL A 1 423 ? 10.448 -3.559 -19.452 1.00 96.25 423 VAL A N 1
ATOM 3295 C CA . VAL A 1 423 ? 10.736 -2.354 -20.229 1.00 96.25 423 VAL A CA 1
ATOM 3296 C C . VAL A 1 423 ? 10.946 -2.716 -21.691 1.00 96.25 423 VAL A C 1
ATOM 3298 O O . VAL A 1 423 ? 11.655 -3.664 -22.033 1.00 96.25 423 VAL A O 1
ATOM 3301 N N . VAL A 1 424 ? 10.291 -1.969 -22.569 1.00 95.44 424 VAL A N 1
ATOM 3302 C CA . VAL A 1 424 ? 10.351 -2.171 -24.016 1.00 95.44 424 VAL A CA 1
ATOM 3303 C C . VAL A 1 424 ? 10.579 -0.846 -24.715 1.00 95.44 424 VAL A C 1
ATOM 3305 O O . VAL A 1 424 ? 10.099 0.190 -24.256 1.00 95.44 424 VAL A O 1
ATOM 3308 N N . SER A 1 425 ? 11.291 -0.896 -25.834 1.00 93.44 425 SER A N 1
ATOM 3309 C CA . SER A 1 425 ? 11.519 0.249 -26.707 1.00 93.44 425 SER A CA 1
ATOM 3310 C C . SER A 1 425 ? 10.879 0.001 -28.065 1.00 93.44 425 SER A C 1
ATOM 3312 O O . SER A 1 425 ? 11.044 -1.064 -28.672 1.00 93.44 425 SER A O 1
ATOM 3314 N N . GLY A 1 426 ? 10.110 0.980 -28.538 1.00 85.12 426 GLY A N 1
ATOM 3315 C CA . GLY A 1 426 ? 9.310 0.829 -29.747 1.00 85.12 426 GLY A CA 1
ATOM 3316 C C . GLY A 1 426 ? 8.310 -0.337 -29.674 1.00 85.12 426 GLY A C 1
ATOM 3317 O O . GLY A 1 426 ? 7.998 -0.882 -28.615 1.00 85.12 426 GLY A O 1
ATOM 3318 N N . GLY A 1 427 ? 7.776 -0.728 -30.832 1.00 84.88 427 GLY A N 1
ATOM 3319 C CA . GLY A 1 427 ? 6.775 -1.791 -30.920 1.00 84.88 427 GLY A CA 1
ATOM 3320 C C . GLY A 1 427 ? 5.416 -1.426 -30.318 1.00 84.88 427 GLY A C 1
ATOM 3321 O O . GLY A 1 427 ? 5.213 -0.390 -29.692 1.00 84.88 427 GLY A O 1
ATOM 3322 N N . ARG A 1 428 ? 4.437 -2.292 -30.579 1.00 88.31 428 ARG A N 1
ATOM 3323 C CA . ARG A 1 428 ? 3.047 -2.134 -30.104 1.00 88.31 428 ARG A CA 1
ATOM 3324 C C . ARG A 1 428 ? 2.375 -3.447 -29.729 1.00 88.31 428 ARG A C 1
ATOM 3326 O O . ARG A 1 428 ? 1.233 -3.465 -29.291 1.00 88.31 428 ARG A O 1
ATOM 3333 N N . ILE A 1 429 ? 3.070 -4.560 -29.935 1.00 93.00 429 ILE A N 1
ATOM 3334 C CA . ILE A 1 429 ? 2.571 -5.901 -29.666 1.00 93.00 429 ILE A CA 1
ATOM 3335 C C . ILE A 1 429 ? 3.540 -6.550 -28.692 1.00 93.00 429 ILE A C 1
ATOM 3337 O O . ILE A 1 429 ? 4.724 -6.701 -29.001 1.00 93.00 429 ILE A O 1
ATOM 3341 N N . LEU A 1 430 ? 3.002 -6.961 -27.552 1.00 95.00 430 LEU A N 1
ATOM 3342 C CA . LEU A 1 430 ? 3.706 -7.688 -26.512 1.00 95.00 430 LEU A CA 1
ATOM 3343 C C . LEU A 1 430 ? 3.128 -9.094 -26.411 1.00 95.00 430 LEU A C 1
ATOM 3345 O O . LEU A 1 430 ? 1.918 -9.258 -26.278 1.00 95.00 430 LEU A O 1
ATOM 3349 N N . GLU A 1 431 ? 3.976 -10.111 -26.426 1.00 96.62 431 GLU A N 1
ATOM 3350 C CA . GLU A 1 431 ? 3.602 -11.451 -25.985 1.00 96.62 431 GLU A CA 1
ATOM 3351 C C . GLU A 1 431 ? 4.314 -11.729 -24.662 1.00 96.62 431 GLU A C 1
ATOM 3353 O O . GLU A 1 431 ? 5.539 -11.852 -24.618 1.00 96.62 431 GLU A O 1
ATOM 3358 N N . PHE A 1 432 ? 3.524 -11.815 -23.593 1.00 96.62 432 PHE A N 1
ATOM 3359 C CA . PHE A 1 432 ? 3.999 -12.069 -22.241 1.00 96.62 432 PHE A CA 1
ATOM 3360 C C . PHE A 1 432 ? 3.660 -13.498 -21.816 1.00 96.62 432 PHE A C 1
ATOM 3362 O O . PHE A 1 432 ? 2.519 -13.953 -21.961 1.00 96.62 432 PHE A O 1
ATOM 3369 N N . ARG A 1 433 ? 4.652 -14.209 -21.281 1.00 96.12 433 ARG A N 1
ATOM 3370 C CA . ARG A 1 433 ? 4.545 -15.596 -20.824 1.00 96.12 433 ARG A CA 1
ATOM 3371 C C . ARG A 1 433 ? 4.809 -15.653 -19.329 1.00 96.12 433 ARG A C 1
ATOM 3373 O O . ARG A 1 433 ? 5.857 -15.232 -18.853 1.00 96.12 433 ARG A O 1
ATOM 3380 N N . ALA A 1 434 ? 3.868 -16.221 -18.584 1.00 92.19 434 ALA A N 1
ATOM 3381 C CA . ALA A 1 434 ? 3.960 -16.275 -17.130 1.00 92.19 434 ALA A CA 1
ATOM 3382 C C . ALA A 1 434 ? 5.091 -17.187 -16.616 1.00 92.19 434 ALA A C 1
ATOM 3384 O O . ALA A 1 434 ? 5.575 -16.994 -15.501 1.00 92.19 434 ALA A O 1
ATOM 3385 N N . GLY A 1 435 ? 5.530 -18.171 -17.405 1.00 91.69 435 GLY A N 1
ATOM 3386 C CA . GLY A 1 435 ? 6.455 -19.204 -16.931 1.00 91.69 435 GLY A CA 1
ATOM 3387 C C . GLY A 1 435 ? 5.801 -20.083 -15.860 1.00 91.69 435 GLY A C 1
ATOM 3388 O O . GLY A 1 435 ? 4.599 -20.331 -15.915 1.00 91.69 435 GLY A O 1
ATOM 3389 N N . ASP A 1 436 ? 6.561 -20.534 -14.865 1.00 89.69 436 ASP A N 1
ATOM 3390 C CA . ASP A 1 436 ? 6.091 -21.514 -13.869 1.00 89.69 436 ASP A CA 1
ATOM 3391 C C . ASP A 1 436 ? 5.234 -20.921 -12.733 1.00 89.69 436 ASP A C 1
ATOM 3393 O O . ASP A 1 436 ? 4.841 -21.634 -11.801 1.00 89.69 436 ASP A O 1
ATOM 3397 N N . HIS A 1 437 ? 4.979 -19.611 -12.748 1.00 87.88 437 HIS A N 1
ATOM 3398 C CA . HIS A 1 437 ? 4.380 -18.886 -11.627 1.00 87.88 437 HIS A CA 1
ATOM 3399 C C . HIS A 1 437 ? 3.280 -17.930 -12.085 1.00 87.88 437 HIS A C 1
ATOM 3401 O O . HIS A 1 437 ? 3.375 -17.326 -13.152 1.00 87.88 437 HIS A O 1
ATOM 3407 N N . ASP A 1 438 ? 2.252 -17.779 -11.250 1.00 87.94 438 ASP A N 1
ATOM 3408 C CA . ASP A 1 438 ? 1.196 -16.790 -11.454 1.00 87.94 438 ASP A CA 1
ATOM 3409 C C . ASP A 1 438 ? 1.777 -15.371 -11.435 1.00 87.94 438 ASP A C 1
ATOM 3411 O O . ASP A 1 438 ? 2.598 -15.036 -10.580 1.00 87.94 438 ASP A O 1
ATOM 3415 N N . ARG A 1 439 ? 1.308 -14.524 -12.358 1.00 89.38 439 ARG A N 1
ATOM 3416 C CA . ARG A 1 439 ? 1.745 -13.130 -12.526 1.00 89.38 439 ARG A CA 1
ATOM 3417 C C . ARG A 1 439 ? 0.622 -12.172 -12.181 1.00 89.38 439 ARG A C 1
ATOM 3419 O O . ARG A 1 439 ? -0.181 -11.831 -13.056 1.00 89.38 439 ARG A O 1
ATOM 3426 N N . PRO A 1 440 ? 0.504 -11.761 -10.909 1.00 86.56 440 PRO A N 1
ATOM 3427 C CA . PRO A 1 440 ? -0.491 -10.789 -10.503 1.00 86.56 440 PRO A CA 1
ATOM 3428 C C . PRO A 1 440 ? -0.068 -9.384 -10.934 1.00 86.56 440 PRO A C 1
ATOM 3430 O O . PRO A 1 440 ? 0.933 -8.844 -10.476 1.00 86.56 440 PRO A O 1
ATOM 3433 N N . ASN A 1 441 ? -0.912 -8.732 -11.724 1.00 87.06 441 ASN A N 1
ATOM 3434 C CA . ASN A 1 441 ? -0.763 -7.346 -12.154 1.00 87.06 441 ASN A CA 1
ATOM 3435 C C . ASN A 1 441 ? 0.587 -7.043 -12.847 1.00 87.06 441 ASN A C 1
ATOM 3437 O O . ASN A 1 441 ? 1.342 -6.206 -12.347 1.00 87.06 441 ASN A O 1
ATOM 3441 N N . PRO A 1 442 ? 0.955 -7.718 -13.949 1.00 92.69 442 PRO A N 1
ATOM 3442 C CA . PRO A 1 442 ? 2.160 -7.369 -14.697 1.00 92.69 442 PRO A CA 1
ATOM 3443 C C . PRO A 1 442 ? 2.099 -5.915 -15.186 1.00 92.69 442 PRO A C 1
ATOM 3445 O O . PRO A 1 442 ? 1.024 -5.387 -15.494 1.00 92.69 442 PRO A O 1
ATOM 3448 N N . VAL A 1 443 ? 3.264 -5.272 -15.224 1.00 94.56 443 VAL A N 1
ATOM 3449 C CA . VAL A 1 443 ? 3.427 -3.875 -15.634 1.00 94.56 443 VAL A CA 1
ATOM 3450 C C . VAL A 1 443 ? 4.421 -3.814 -16.783 1.00 94.56 443 VAL A C 1
ATOM 3452 O O . VAL A 1 443 ? 5.479 -4.442 -16.722 1.00 94.56 443 VAL A O 1
ATOM 3455 N N . PHE A 1 444 ? 4.077 -3.039 -17.805 1.00 95.56 444 PHE A N 1
ATOM 3456 C CA . PHE A 1 444 ? 4.896 -2.814 -18.988 1.00 95.56 444 PHE A CA 1
ATOM 3457 C C . PHE A 1 444 ? 5.160 -1.316 -19.141 1.00 95.56 444 PHE A C 1
ATOM 3459 O O . PHE A 1 444 ? 4.220 -0.516 -19.141 1.00 95.56 444 PHE A O 1
ATOM 3466 N N . LYS A 1 445 ? 6.435 -0.951 -19.255 1.00 95.62 445 LYS A N 1
ATOM 3467 C CA . LYS A 1 445 ? 6.918 0.405 -19.511 1.00 95.62 445 LYS A CA 1
ATOM 3468 C C . LYS A 1 445 ? 7.396 0.471 -20.954 1.00 95.62 445 LYS A C 1
ATOM 3470 O O . LYS A 1 445 ? 8.341 -0.219 -21.324 1.00 95.62 445 LYS A O 1
ATOM 3475 N N . PHE A 1 446 ? 6.731 1.284 -21.759 1.00 94.31 446 PHE A N 1
ATOM 3476 C CA . PHE A 1 446 ? 7.132 1.565 -23.130 1.00 94.31 446 PHE A CA 1
ATOM 3477 C C . PHE A 1 446 ? 7.931 2.860 -23.136 1.00 94.31 446 PHE A C 1
ATOM 3479 O O . PHE A 1 446 ? 7.394 3.898 -22.756 1.00 94.31 446 PHE A O 1
ATOM 3486 N N . VAL A 1 447 ? 9.183 2.784 -23.568 1.00 93.06 447 VAL A N 1
ATOM 3487 C CA . VAL A 1 447 ? 10.062 3.933 -23.792 1.00 93.06 447 VAL A CA 1
ATOM 3488 C C . VAL A 1 447 ? 10.077 4.229 -25.290 1.00 93.06 447 VAL A C 1
ATOM 3490 O O . VAL A 1 447 ? 10.193 3.318 -26.110 1.00 93.06 447 VAL A O 1
ATOM 3493 N N . SER A 1 448 ? 9.892 5.496 -25.652 1.00 88.75 448 SER A N 1
ATOM 3494 C CA . SER A 1 448 ? 9.789 5.980 -27.033 1.00 88.75 448 SER A CA 1
ATOM 3495 C C . SER A 1 448 ? 8.848 5.121 -27.909 1.00 88.75 448 SER A C 1
ATOM 3497 O O . SER A 1 448 ? 9.270 4.576 -28.935 1.00 88.75 448 SER A O 1
ATOM 3499 N N . PRO A 1 449 ? 7.571 4.933 -27.515 1.00 84.81 449 PRO A N 1
ATOM 3500 C CA . PRO A 1 449 ? 6.635 4.087 -28.253 1.00 84.81 449 PRO A CA 1
ATOM 3501 C C . PRO A 1 449 ? 6.401 4.596 -29.684 1.00 84.81 449 PRO A C 1
ATOM 3503 O O . PRO A 1 449 ? 6.359 5.794 -29.955 1.00 84.81 449 PRO A O 1
ATOM 3506 N N . ALA A 1 450 ? 6.183 3.667 -30.617 1.00 80.38 450 ALA A N 1
ATOM 3507 C CA . ALA A 1 450 ? 6.055 3.957 -32.049 1.00 80.38 450 ALA A CA 1
ATOM 3508 C C . ALA A 1 450 ? 4.663 4.485 -32.471 1.00 80.38 450 ALA A C 1
ATOM 3510 O O . ALA A 1 450 ? 4.242 4.291 -33.614 1.00 80.38 450 ALA A O 1
ATOM 3511 N N . PHE A 1 451 ? 3.917 5.106 -31.557 1.00 81.38 451 PHE A N 1
ATOM 3512 C CA . PHE A 1 451 ? 2.567 5.620 -31.789 1.00 81.38 451 PHE A CA 1
ATOM 3513 C C . PHE A 1 451 ? 2.315 6.892 -30.974 1.00 81.38 451 PHE A C 1
ATOM 3515 O O . PHE A 1 451 ? 3.008 7.179 -30.002 1.00 81.38 451 PHE A O 1
ATOM 3522 N N . VAL A 1 452 ? 1.302 7.658 -31.383 1.00 76.25 452 VAL A N 1
ATOM 3523 C CA . VAL A 1 452 ? 0.916 8.928 -30.757 1.00 76.25 452 VAL A CA 1
ATOM 3524 C C . VAL A 1 452 ? -0.518 8.812 -30.248 1.00 76.25 452 VAL A C 1
ATOM 3526 O O . VAL A 1 452 ? -1.383 8.309 -30.960 1.00 76.25 452 VAL A O 1
ATOM 3529 N N . GLY A 1 453 ? -0.782 9.316 -29.040 1.00 83.38 453 GLY A N 1
ATOM 3530 C CA . GLY A 1 453 ? -2.105 9.270 -28.406 1.00 83.38 453 GLY A CA 1
ATOM 3531 C C . GLY A 1 453 ? -2.256 8.126 -27.401 1.00 83.38 453 GLY A C 1
ATOM 3532 O O . GLY A 1 453 ? -1.285 7.467 -27.041 1.00 83.38 453 GLY A O 1
ATOM 3533 N N . ILE A 1 454 ? -3.469 7.927 -26.882 1.00 85.00 454 ILE A N 1
ATOM 3534 C CA . ILE A 1 454 ? -3.780 6.805 -25.983 1.00 85.00 454 ILE A CA 1
ATOM 3535 C C . ILE A 1 454 ? -4.360 5.680 -26.848 1.00 85.00 454 ILE A C 1
ATOM 3537 O O . ILE A 1 454 ? -5.481 5.852 -27.325 1.00 85.00 454 ILE A O 1
ATOM 3541 N N . PRO A 1 455 ? -3.620 4.580 -27.076 1.00 89.56 455 PRO A N 1
ATOM 3542 C CA . PRO A 1 455 ? -4.103 3.474 -27.892 1.00 89.56 455 PRO A CA 1
ATOM 3543 C C . PRO A 1 455 ? -5.182 2.662 -27.169 1.00 89.56 455 PRO A C 1
ATOM 3545 O O . PRO A 1 455 ? -5.236 2.618 -25.932 1.00 89.56 455 PRO A O 1
ATOM 3548 N N . ASP A 1 456 ? -5.992 1.956 -27.950 1.00 91.12 456 ASP A N 1
ATOM 3549 C CA . ASP A 1 456 ? -6.836 0.886 -27.442 1.00 91.12 456 ASP A CA 1
ATOM 3550 C C . ASP A 1 456 ? -5.957 -0.294 -27.010 1.00 91.12 456 ASP A C 1
ATOM 3552 O O . ASP A 1 456 ? -4.977 -0.655 -27.666 1.00 91.12 456 ASP A O 1
ATOM 3556 N N . VAL A 1 457 ? -6.311 -0.923 -25.886 1.00 93.56 457 VAL A N 1
ATOM 3557 C CA . VAL A 1 457 ? -5.618 -2.123 -25.406 1.00 93.56 457 VAL A CA 1
ATOM 3558 C C . VAL A 1 457 ? -6.392 -3.343 -25.865 1.00 93.56 457 VAL A C 1
ATOM 3560 O O . VAL A 1 457 ? -7.489 -3.621 -25.385 1.00 93.56 457 VAL A O 1
ATOM 3563 N N . ILE A 1 458 ? -5.804 -4.101 -26.779 1.00 94.94 458 ILE A N 1
ATOM 3564 C CA . ILE A 1 458 ? -6.347 -5.351 -27.293 1.00 94.94 458 ILE A CA 1
ATOM 3565 C C . ILE A 1 458 ? -5.617 -6.509 -26.615 1.00 94.94 458 ILE A C 1
ATOM 3567 O O . ILE A 1 458 ? -4.391 -6.602 -26.657 1.00 94.94 458 ILE A O 1
ATOM 3571 N N . VAL A 1 459 ? -6.374 -7.413 -26.004 1.00 94.50 459 VAL A N 1
ATOM 3572 C CA . VAL A 1 459 ? -5.871 -8.621 -25.347 1.00 94.50 459 VAL A CA 1
ATOM 3573 C C . VAL A 1 459 ? -6.406 -9.837 -26.086 1.00 94.50 459 VAL A C 1
ATOM 3575 O O . VAL A 1 459 ? -7.617 -10.007 -26.224 1.00 94.50 459 VAL A O 1
ATOM 3578 N N . ASP A 1 460 ? -5.496 -10.657 -26.612 1.00 92.00 460 ASP A N 1
ATOM 3579 C CA . ASP A 1 460 ? -5.810 -11.868 -27.383 1.00 92.00 460 ASP A CA 1
ATOM 3580 C C . ASP A 1 460 ? -6.865 -11.629 -28.490 1.00 92.00 460 ASP A C 1
ATOM 3582 O O . ASP A 1 460 ? -7.766 -12.436 -28.729 1.00 92.00 460 ASP A O 1
ATOM 3586 N N . GLY A 1 461 ? -6.751 -10.484 -29.175 1.00 91.81 461 GLY A N 1
ATOM 3587 C CA . GLY A 1 461 ? -7.611 -10.093 -30.298 1.00 91.81 461 GLY A CA 1
ATOM 3588 C C . GLY A 1 461 ? -8.956 -9.468 -29.911 1.00 91.81 461 GLY A C 1
ATOM 3589 O O . GLY A 1 461 ? -9.802 -9.276 -30.782 1.00 91.81 461 GLY A O 1
ATOM 3590 N N . ARG A 1 462 ? -9.183 -9.152 -28.631 1.00 93.81 462 ARG A N 1
ATOM 3591 C CA . ARG A 1 462 ? -10.386 -8.449 -28.156 1.00 93.81 462 ARG A CA 1
ATOM 3592 C C . ARG A 1 462 ? -10.007 -7.162 -27.442 1.00 93.81 462 ARG A C 1
ATOM 3594 O O . ARG A 1 462 ? -9.070 -7.167 -26.653 1.00 93.81 462 ARG A O 1
ATOM 3601 N N . ILE A 1 463 ? -10.757 -6.087 -27.675 1.00 93.56 463 ILE A N 1
ATOM 3602 C CA . ILE A 1 463 ? -10.602 -4.849 -26.899 1.00 93.56 463 ILE A CA 1
ATOM 3603 C C . ILE A 1 463 ? -10.839 -5.189 -25.425 1.00 93.56 463 ILE A C 1
ATOM 3605 O O . ILE A 1 463 ? -11.875 -5.760 -25.068 1.00 93.56 463 ILE A O 1
ATOM 3609 N N . ALA A 1 464 ? -9.851 -4.895 -24.588 1.00 92.06 464 ALA A N 1
ATOM 3610 C CA . ALA A 1 464 ? -9.918 -5.130 -23.161 1.00 92.06 464 ALA A CA 1
ATOM 3611 C C . ALA A 1 464 ? -10.859 -4.117 -22.507 1.00 92.06 464 ALA A C 1
ATOM 3613 O O . ALA A 1 464 ? -10.888 -2.938 -22.856 1.00 92.06 464 ALA A O 1
ATOM 3614 N N . ASP A 1 465 ? -11.615 -4.568 -21.512 1.00 88.88 465 ASP A N 1
ATOM 3615 C CA . ASP A 1 465 ? -12.395 -3.660 -20.681 1.00 88.88 465 ASP A CA 1
ATOM 3616 C C . ASP A 1 465 ? -11.432 -2.836 -19.805 1.00 88.88 465 ASP A C 1
ATOM 3618 O O . ASP A 1 465 ? -10.547 -3.380 -19.139 1.00 88.88 465 ASP A O 1
ATOM 3622 N N . SER A 1 466 ? -11.610 -1.512 -19.814 1.00 84.38 466 SER A N 1
ATOM 3623 C CA . SER A 1 466 ? -10.796 -0.540 -19.065 1.00 84.38 466 SER A CA 1
ATOM 3624 C C . SER A 1 466 ? -10.760 -0.757 -17.544 1.00 84.38 466 SER A C 1
ATOM 3626 O O . SER A 1 466 ? -9.947 -0.152 -16.849 1.00 84.38 466 SER A O 1
ATOM 3628 N N . SER A 1 467 ? -11.613 -1.624 -16.995 1.00 83.69 467 SER A N 1
ATOM 3629 C CA . SER A 1 467 ? -11.529 -2.080 -15.604 1.00 83.69 467 SER A CA 1
ATOM 3630 C C . SER A 1 467 ? -10.380 -3.063 -15.340 1.00 83.69 467 SER A C 1
ATOM 3632 O O . SER A 1 467 ? -9.944 -3.175 -14.192 1.00 83.69 467 SER A O 1
ATOM 3634 N N . PHE A 1 468 ? -9.854 -3.732 -16.373 1.00 86.94 468 PHE A N 1
ATOM 3635 C CA . PHE A 1 468 ? -8.754 -4.698 -16.271 1.00 86.94 468 PHE A CA 1
ATOM 3636 C C . PHE A 1 468 ? -7.376 -4.100 -16.531 1.00 86.94 468 PHE A C 1
ATOM 3638 O O . PHE A 1 468 ? -6.391 -4.825 -16.440 1.00 86.94 468 PHE A O 1
ATOM 3645 N N . TYR A 1 469 ? -7.258 -2.812 -16.844 1.00 90.06 469 TYR A N 1
ATOM 3646 C CA . TYR A 1 469 ? -5.949 -2.200 -17.034 1.00 90.06 469 TYR A CA 1
ATOM 3647 C C . TYR A 1 469 ? -5.939 -0.711 -16.705 1.00 90.06 469 TYR A C 1
ATOM 3649 O O . TYR A 1 469 ? -6.968 -0.040 -16.642 1.00 90.06 469 TYR A O 1
ATOM 3657 N N . LYS A 1 470 ? -4.732 -0.181 -16.529 1.00 89.75 470 LYS A N 1
ATOM 3658 C CA . LYS A 1 470 ? -4.450 1.248 -16.555 1.00 89.75 470 LYS A CA 1
ATOM 3659 C C . LYS A 1 470 ? -3.400 1.523 -17.598 1.00 89.75 470 LYS A C 1
ATOM 3661 O O . LYS A 1 470 ? -2.352 0.890 -17.595 1.00 89.75 470 LYS A O 1
ATOM 3666 N N . LEU A 1 471 ? -3.706 2.478 -18.459 1.00 91.19 471 LEU A N 1
ATOM 3667 C CA . LEU A 1 471 ? -2.806 2.977 -19.476 1.00 91.19 471 LEU A CA 1
ATOM 3668 C C . LEU A 1 471 ? -2.616 4.471 -19.231 1.00 91.19 471 LEU A C 1
ATOM 3670 O O . LEU A 1 471 ? -3.602 5.207 -19.161 1.00 91.19 471 LEU A O 1
ATOM 3674 N N . CYS A 1 472 ? -1.378 4.905 -19.022 1.00 90.62 472 CYS A N 1
ATOM 3675 C CA . CYS A 1 472 ? -1.080 6.293 -18.690 1.00 90.62 472 CYS A CA 1
ATOM 3676 C C . CYS A 1 472 ? 0.248 6.718 -19.303 1.00 90.62 472 CYS A C 1
ATOM 3678 O O . CYS A 1 472 ? 1.259 6.047 -19.102 1.00 90.62 472 CYS A O 1
ATOM 3680 N N . TRP A 1 473 ? 0.243 7.850 -20.001 1.00 90.88 473 TRP A N 1
ATOM 3681 C CA . TRP A 1 473 ? 1.470 8.572 -20.314 1.00 90.88 473 TRP A CA 1
ATOM 3682 C C . TRP A 1 473 ? 1.988 9.208 -19.031 1.00 90.88 473 TRP A C 1
ATOM 3684 O O . TRP A 1 473 ? 1.209 9.827 -18.299 1.00 90.88 473 TRP A O 1
ATOM 3694 N N . VAL A 1 474 ? 3.265 8.997 -18.734 1.00 88.00 474 VAL A N 1
ATOM 3695 C CA . VAL A 1 474 ? 3.922 9.597 -17.562 1.00 88.00 474 VAL A CA 1
ATOM 3696 C C . VAL A 1 474 ? 4.753 10.809 -17.968 1.00 88.00 474 VAL A C 1
ATOM 3698 O O . VAL A 1 474 ? 4.823 11.781 -17.227 1.00 88.00 474 VAL A O 1
ATOM 3701 N N . ASP A 1 475 ? 5.263 10.784 -19.195 1.00 87.56 475 ASP A N 1
ATOM 3702 C CA . ASP A 1 475 ? 5.894 11.887 -19.909 1.00 87.56 475 ASP A CA 1
ATOM 3703 C C . ASP A 1 475 ? 5.644 11.688 -21.428 1.00 87.56 475 ASP A C 1
ATOM 3705 O O . ASP A 1 475 ? 4.992 10.707 -21.806 1.00 87.56 475 ASP A O 1
ATOM 3709 N N . PRO A 1 476 ? 6.081 12.600 -22.320 1.00 87.31 476 PRO A N 1
ATOM 3710 C CA . PRO A 1 476 ? 5.846 12.472 -23.763 1.00 87.31 476 PRO A CA 1
ATOM 3711 C C . PRO A 1 476 ? 6.466 11.236 -24.435 1.00 87.31 476 PRO A C 1
ATOM 3713 O O . PRO A 1 476 ? 6.073 10.905 -25.552 1.00 87.31 476 PRO A O 1
ATOM 3716 N N . GLU A 1 477 ? 7.429 10.573 -23.795 1.00 89.69 477 GLU A N 1
ATOM 3717 C CA . GLU A 1 477 ? 8.176 9.442 -24.348 1.00 89.69 477 GLU A CA 1
ATOM 3718 C C . GLU A 1 477 ? 7.927 8.133 -23.590 1.00 89.69 477 GLU A C 1
ATOM 3720 O O . GLU A 1 477 ? 8.309 7.074 -24.080 1.00 89.69 477 GLU A O 1
ATOM 3725 N N . THR A 1 478 ? 7.251 8.169 -22.443 1.00 91.81 478 THR A N 1
ATOM 3726 C CA . THR A 1 478 ? 7.040 6.993 -21.599 1.00 91.81 478 THR A CA 1
ATOM 3727 C C . THR A 1 478 ? 5.558 6.717 -21.367 1.00 91.81 478 THR A C 1
ATOM 3729 O O . THR A 1 478 ? 4.817 7.525 -20.795 1.00 91.81 478 THR A O 1
ATOM 3732 N N . LEU A 1 479 ? 5.130 5.511 -21.744 1.00 93.50 479 LEU A N 1
ATOM 3733 C CA . LEU A 1 479 ? 3.782 4.997 -21.514 1.00 93.50 479 LEU A CA 1
ATOM 3734 C C . LEU A 1 479 ? 3.820 3.788 -20.577 1.00 93.50 479 LEU A C 1
ATOM 3736 O O . LEU A 1 479 ? 4.580 2.845 -20.788 1.00 93.50 479 LEU A O 1
ATOM 3740 N N . ILE A 1 480 ? 2.952 3.782 -19.568 1.00 93.75 480 ILE A N 1
ATOM 3741 C CA . ILE A 1 480 ? 2.815 2.676 -18.618 1.00 93.75 480 ILE A CA 1
ATOM 3742 C C . ILE A 1 480 ? 1.497 1.944 -18.855 1.00 93.75 480 ILE A C 1
ATOM 3744 O O . ILE A 1 480 ? 0.425 2.547 -18.770 1.00 93.75 480 ILE A O 1
ATOM 3748 N N . LEU A 1 481 ? 1.584 0.632 -19.081 1.00 94.00 481 LEU A N 1
ATOM 3749 C CA . LEU A 1 481 ? 0.460 -0.301 -19.062 1.00 94.00 481 LEU A CA 1
ATOM 3750 C C . LEU A 1 481 ? 0.539 -1.168 -17.799 1.00 94.00 481 LEU A C 1
ATOM 3752 O O . LEU A 1 481 ? 1.386 -2.051 -17.687 1.00 94.00 481 LEU A O 1
ATOM 3756 N N . CYS A 1 482 ? -0.383 -0.958 -16.866 1.00 92.50 482 CYS A N 1
ATOM 3757 C CA . CYS A 1 482 ? -0.594 -1.830 -15.714 1.00 92.50 482 CYS A CA 1
ATOM 3758 C C . CYS A 1 482 ? -1.788 -2.748 -15.985 1.00 92.50 482 CYS A C 1
ATOM 3760 O O . CYS A 1 482 ? -2.912 -2.264 -16.102 1.00 92.50 482 CYS A O 1
ATOM 3762 N N . TRP A 1 483 ? -1.584 -4.063 -16.021 1.00 91.69 483 TRP A N 1
ATOM 3763 C CA . TRP A 1 483 ? -2.693 -5.019 -16.046 1.00 91.69 483 TRP A CA 1
ATOM 3764 C C . TRP A 1 483 ? -3.260 -5.213 -14.631 1.00 91.69 483 TRP A C 1
ATOM 3766 O O . TRP A 1 483 ? -2.517 -5.277 -13.654 1.00 91.69 483 TRP A O 1
ATOM 3776 N N . HIS A 1 484 ? -4.578 -5.316 -14.500 1.00 86.75 484 HIS A N 1
ATOM 3777 C CA . HIS A 1 484 ? -5.320 -5.524 -13.252 1.00 86.75 484 HIS A CA 1
ATOM 3778 C C . HIS A 1 484 ? -5.945 -6.918 -13.214 1.00 86.75 484 HIS A C 1
ATOM 3780 O O . HIS A 1 484 ? -7.148 -7.099 -13.028 1.00 86.75 484 HIS A O 1
ATOM 3786 N N . GLY A 1 485 ? -5.101 -7.926 -13.400 1.00 84.75 485 GLY A N 1
ATOM 3787 C CA . GLY A 1 485 ? -5.480 -9.329 -13.346 1.00 84.75 485 GLY A CA 1
ATOM 3788 C C . GLY A 1 485 ? -4.270 -10.223 -13.119 1.00 84.75 485 GLY A C 1
ATOM 3789 O O . GLY A 1 485 ? -3.131 -9.754 -13.098 1.00 84.75 485 GLY A O 1
ATOM 3790 N N . THR A 1 486 ? -4.522 -11.517 -12.956 1.00 88.31 486 THR A N 1
ATOM 3791 C CA . THR A 1 486 ? -3.468 -12.529 -12.852 1.00 88.31 486 THR A CA 1
ATOM 3792 C C . THR A 1 486 ? -3.342 -13.260 -14.176 1.00 88.31 486 THR A C 1
ATOM 3794 O O . THR A 1 486 ? -4.339 -13.755 -14.699 1.00 88.31 486 THR A O 1
ATOM 3797 N N . ILE A 1 487 ? -2.123 -13.352 -14.703 1.00 92.31 487 ILE A N 1
ATOM 3798 C CA . ILE A 1 487 ? -1.813 -14.293 -15.781 1.00 92.31 487 ILE A CA 1
ATOM 3799 C C . ILE A 1 487 ? -1.349 -15.588 -15.108 1.00 92.31 487 ILE A C 1
ATOM 3801 O O . ILE A 1 487 ? -0.353 -15.546 -14.385 1.00 92.31 487 ILE A O 1
ATOM 3805 N N . PRO A 1 488 ? -2.078 -16.706 -15.260 1.00 92.94 488 PRO A N 1
ATOM 3806 C CA . PRO A 1 488 ? -1.780 -17.930 -14.525 1.00 92.94 488 PRO A CA 1
ATOM 3807 C C . PRO A 1 488 ? -0.464 -18.559 -14.990 1.00 92.94 488 PRO A C 1
ATOM 3809 O O . PRO A 1 488 ? -0.059 -18.370 -16.138 1.00 92.94 488 PRO A O 1
ATOM 3812 N N . ALA A 1 489 ? 0.165 -19.354 -14.125 1.00 92.19 489 ALA A N 1
ATOM 3813 C CA . ALA A 1 489 ? 1.317 -20.183 -14.466 1.00 92.19 489 ALA A CA 1
ATOM 3814 C C . ALA A 1 489 ? 1.055 -21.020 -15.735 1.00 92.19 489 ALA A C 1
ATOM 3816 O O . ALA A 1 489 ? -0.031 -21.569 -15.935 1.00 92.19 489 ALA A O 1
ATOM 3817 N N . GLY A 1 490 ? 2.045 -21.086 -16.624 1.00 93.75 490 GLY A N 1
ATOM 3818 C CA . GLY A 1 490 ? 1.950 -21.684 -17.960 1.00 93.75 490 GLY A CA 1
ATOM 3819 C C . GLY A 1 490 ? 1.134 -20.863 -18.968 1.00 93.75 490 GLY A C 1
ATOM 3820 O O . GLY A 1 490 ? 1.091 -21.203 -20.150 1.00 93.75 490 GLY A O 1
ATOM 3821 N N . GLY A 1 491 ? 0.492 -19.782 -18.523 1.00 94.81 491 GLY A N 1
ATOM 3822 C CA . GLY A 1 491 ? -0.303 -18.887 -19.345 1.00 94.81 491 GLY A CA 1
ATOM 3823 C C . GLY A 1 491 ? 0.540 -17.987 -20.243 1.00 94.81 491 GLY A C 1
ATOM 3824 O O . GLY A 1 491 ? 1.706 -17.680 -19.978 1.00 94.81 491 GLY A O 1
ATOM 3825 N N . ARG A 1 492 ? -0.101 -17.527 -21.315 1.00 95.50 492 ARG A N 1
ATOM 3826 C CA . ARG A 1 492 ? 0.440 -16.565 -22.271 1.00 95.50 492 ARG A CA 1
ATOM 3827 C C . ARG A 1 492 ? -0.654 -15.583 -22.643 1.00 95.50 492 ARG A C 1
ATOM 3829 O O . ARG A 1 492 ? -1.778 -16.013 -22.882 1.00 95.50 492 ARG A O 1
ATOM 3836 N N . VAL A 1 493 ? -0.300 -14.309 -22.728 1.00 95.69 493 VAL A N 1
ATOM 3837 C CA . VAL A 1 493 ? -1.215 -13.242 -23.131 1.00 95.69 493 VAL A CA 1
ATOM 3838 C C . VAL A 1 493 ? -0.539 -12.373 -24.176 1.00 95.69 493 VAL A C 1
ATOM 3840 O O . VAL A 1 493 ? 0.625 -11.991 -24.018 1.00 95.69 493 VAL A O 1
ATOM 3843 N N . ARG A 1 494 ? -1.269 -12.061 -25.247 1.00 96.56 494 ARG A N 1
ATOM 3844 C CA . ARG A 1 494 ? -0.839 -11.098 -26.257 1.00 96.56 494 ARG A CA 1
ATOM 3845 C C . ARG A 1 494 ? -1.540 -9.765 -26.023 1.00 96.56 494 ARG A C 1
ATOM 3847 O O . ARG A 1 494 ? -2.753 -9.676 -26.195 1.00 96.56 494 ARG A O 1
ATOM 3854 N N . PHE A 1 495 ? -0.769 -8.735 -25.694 1.00 95.38 495 PHE A N 1
ATOM 3855 C CA . PHE A 1 495 ? -1.225 -7.348 -25.660 1.00 95.38 495 PHE A CA 1
ATOM 3856 C C . PHE A 1 495 ? -0.915 -6.680 -26.998 1.00 95.38 495 PHE A C 1
ATOM 3858 O O . PHE A 1 495 ? 0.143 -6.897 -27.589 1.00 95.38 495 PHE A O 1
ATOM 3865 N N . THR A 1 496 ? -1.840 -5.886 -27.510 1.00 94.56 496 THR A N 1
ATOM 3866 C CA . THR A 1 496 ? -1.675 -5.090 -28.727 1.00 94.56 496 THR A CA 1
ATOM 3867 C C . THR A 1 496 ? -2.216 -3.690 -28.460 1.00 94.56 496 THR A C 1
ATOM 3869 O O . THR A 1 496 ? -3.309 -3.556 -27.921 1.00 94.56 496 THR A O 1
ATOM 3872 N N . LEU A 1 497 ? -1.415 -2.674 -28.771 1.00 92.38 497 LEU A N 1
ATOM 3873 C CA . LEU A 1 497 ? -1.742 -1.259 -28.635 1.00 92.38 497 LEU A CA 1
ATOM 3874 C C . LEU A 1 497 ? -2.037 -0.694 -30.030 1.00 92.38 497 LEU A C 1
ATOM 3876 O O . LEU A 1 497 ? -1.140 -0.676 -30.879 1.00 92.38 497 LEU A O 1
ATOM 3880 N N . GLU A 1 498 ? -3.283 -0.291 -30.282 1.00 86.94 498 GLU A N 1
ATOM 3881 C CA . GLU A 1 498 ? -3.753 0.194 -31.595 1.00 86.94 498 GLU A CA 1
ATOM 3882 C C . GLU A 1 498 ? -4.365 1.591 -31.566 1.00 86.94 498 GLU A C 1
ATOM 3884 O O . GLU A 1 498 ? -5.040 1.932 -30.569 1.00 86.94 498 GLU A O 1
#

Sequence (498 aa):
LALIALERAELLHQLGRGVEAIRELEEVLTTLEDRALHARLKNEVLLAMAKLMSRAGEPRRAIKALTDSLPALRSAECAGLRARQKAWLAKIYMGAGERDWAVSLLEEIRHDPQMSPRHFTVAEAFVENRELGGTGVRGFVVRENRGYLVICSPGCFEIRVAVGEGEDEERISGNCHAITHWFNLKADPFGTTNLLAGGSLLEIIESTASHGAWAHGPAIIELLESSSARVRFQRRDASFPATRFEEYTVYPSGRIFVLLGREGPRPSESRIELLLTTPRLIRPTGWHVIDPRTNLPVKAGTVFRGQHLLFSGLPLPSNHWSAPGDLLLMPSWTGSRLGTRVPRDAGKTMHHRISCKDCGKEDRLALQLRIIPSFLEKTGLAEECRKDYQYPGDLSVQGGEIFTDDPGDLNSDGYNESEGCHVVSGGRILEFRAGDHDRPNPVFKFVSPAFVGIPDVIVDGRIADSSFYKLCWVDPETLILCWHGTIPAGGRVRFTLE